Protein AF-0000000073245285 (afdb_homodimer)

Nearest PDB structures (foldseek):
  3brx-assembly1_A  TM=9.946E-01  e=2.363E-35  Gossypium hirsutum
  2zhi-assembly1_A  TM=9.219E-01  e=8.712E-21  Rattus norvegicus
  1yj0-assembly1_A  TM=9.204E-01  e=4.946E-19  Gallus gallus
  1anw-assembly2_B  TM=8.984E-01  e=2.450E-19  Homo sapiens
  1sav-assembly1_A  TM=8.912E-01  e=1.482E-18  Homo sapiens

Secondary structure (DSSP, 8-state):
---PPPPSSPPPHHHHHHHHHHHTSSSS--HHHHHHHHTT--HHHHHHHHHHHHHHHSS-HHHHHHHH--HHHHHHHHHHHS-HHHHHHHHHHHHHSTTT--HHHHHHHHHHS-HHHHHHHHHHHHHHHSS-HHHHHHHH--HHHHHHHHHHHH-----S----HHHHHHHHHHHHHHHHTT-TT-HHHHHHHHHS-HHHHHHHHHHHHHHHSS-HHHHT-S-TT-HHHHHHHHHHHHHH-HHHHHHHHHHHHHHSSS--HHHHHHHHHHHTTTTHHHHHHHHHHHSSS-HHHHHHHH--HHHHHHHHHHTT---/---PPPPSSPPPHHHHHHHHHHHTSSSS--HHHHHHHHTT--HHHHHHHHHHHHHHHSS-HHHHHHHH--HHHHHHHHHHHS-HHHHHHHHHHHHHSTTT--HHHHHHHHHHS-HHHHHHHHHHHHHHHSS-HHHHHHHH--HHHHHHHHHHHH-----S----HHHHHHHHHHHHHHHHTT-TT-HHHHHHHHHS-HHHHHHHHHHHHHHHSS-HHHHT-S-TT-HHHHHHHHHHHHHH-HHHHHHHHHHHHHHSSS--HHHHHHHHHHHTTTTHHHHHHHHHHHSSS-HHHHHHHH--HHHHHHHHHHTT---

Radius of gyration: 27.95 Å; Cα contacts (8 Å, |Δi|>4): 895; chains: 2; bounding box: 61×88×62 Å

pLDDT: mean 95.86, std 5.0, range [58.16, 98.81]

Foldseek 3Di:
DFQAAADPDDDALLVLLVQCVVQQDDDAGVLVSLLVHLSRDDLVSLVRNQVNNCVVPVDGSLVSLCVRDDDLLSVLSSLLSDRLLLSLLVQLVQCLDPVRNDLLSLLLLLAQDQLVSLVSNQVNNCVVPVDGSLVSLCVSDDDLSNLQRSLSSPESEDADQDEDLVVLLVLLVVLVVCLVVVVCSDNSNRCCLRHYHLNHLLSNQVNNCVVVVHRSLVSLVPDVPDPSSVSVSLSSCSNHPVLLVLLVQLCVQQVPVAHPSVSLSSSLSNPNGPCLVSSQVSNVVVDVDTSLVSLCVRDDDSSNQSSSSSSNHHD/DFQAAADPDDDALLVLLVQCVVQQDDDAGVLVSLLVHLSRDQLVSLVRNQVNNCVVPVDGSLVSLCVRDDDLLSVLSNLLSDRLLLSLLVQLVLCLDPVRNDLLSLLLLLQQDQLVSLVSNQVNNCVVPVDGSLVSLCVSDDDLSNLQRSLSSPESEDADQDEDLVVLLVLLVVLVVCLVVVVCSDNSNRCCLRHYHLNHLLSNQVNNCVVVVHRSLVSLVPDVPDPSSVSVSLSSCSNHPVLLVLLVQLCVQQPPVAHPSVSLSSSLSNPNGPCLVSSQVSNVVVDVDTSLVSLCVRDDDSSNQSSSSSSNHHD

Solvent-accessible surface area (backbone atoms only — not comparable to full-atom values): 32641 Å² total; per-residue (Å²): 79,50,25,52,54,59,64,93,77,70,76,52,38,58,55,50,29,50,51,50,54,53,26,64,47,79,98,51,61,40,60,66,59,47,40,70,47,61,42,33,47,54,54,71,52,37,47,45,22,36,52,37,25,26,72,74,70,72,42,57,51,62,58,53,48,61,72,68,40,60,70,72,39,29,53,42,52,54,52,48,55,35,41,65,32,48,32,50,22,50,53,40,53,47,21,53,33,88,91,51,54,34,71,65,57,46,49,48,52,37,41,60,45,52,48,68,52,43,48,44,14,39,52,37,23,28,72,74,66,75,39,21,56,52,33,47,47,46,69,68,37,57,70,65,54,26,63,49,48,37,46,32,62,26,43,66,43,29,80,61,79,70,64,58,67,70,55,17,49,54,49,20,52,49,45,50,53,34,51,75,68,66,42,78,78,33,67,68,55,43,48,50,71,37,24,47,26,52,46,32,46,49,49,14,49,50,43,28,22,70,74,70,73,41,54,64,60,68,72,50,54,83,48,86,81,39,64,61,44,51,50,50,43,49,50,54,34,29,48,72,43,40,41,57,47,52,18,51,50,45,50,54,21,57,69,43,107,49,62,36,59,66,59,43,40,50,50,50,56,68,22,16,80,44,41,35,43,51,17,38,53,48,29,33,75,75,38,94,55,48,52,69,57,51,46,55,75,65,40,56,71,70,39,29,53,40,54,28,26,29,65,50,47,71,131,78,49,24,52,51,60,64,92,76,68,75,52,38,58,55,51,29,50,52,50,54,53,26,65,46,79,97,53,62,43,60,67,60,45,41,70,46,62,42,31,47,54,54,72,54,38,46,46,22,36,52,37,26,26,71,74,71,72,43,57,51,63,58,54,47,61,71,67,42,58,70,72,39,29,54,42,52,53,51,47,57,34,42,65,33,48,31,50,22,51,52,41,51,47,22,53,33,88,91,51,55,33,71,64,59,46,49,48,52,37,40,59,45,54,47,68,52,43,50,45,13,40,53,37,24,27,74,72,67,74,39,21,55,54,33,47,47,44,69,68,39,57,70,66,55,26,64,50,49,36,46,31,62,28,43,67,44,29,81,61,77,70,65,57,67,71,55,17,50,54,48,22,51,50,45,50,51,32,50,75,69,66,42,77,77,36,67,68,55,44,47,50,70,39,25,49,25,52,46,33,45,49,49,13,48,51,44,29,23,69,76,69,72,42,54,65,60,67,72,52,54,82,48,86,80,39,62,61,44,52,50,52,44,49,49,53,34,29,49,72,41,40,41,58,48,52,20,52,49,45,48,54,21,58,69,43,109,49,63,38,59,68,60,43,39,50,51,52,56,69,24,16,79,44,42,35,44,49,18,36,51,48,29,32,74,76,38,96,56,48,51,70,57,50,47,55,74,64,41,59,71,68,40,28,54,40,53,31,26,28,65,50,47,72,131

InterPro domains:
  IPR001464 Annexin [PR00196] (25-47)
  IPR001464 Annexin [PR00196] (65-81)
  IPR001464 Annexin [PR00196] (92-113)
  IPR001464 Annexin [PR00196] (174-200)
  IPR001464 Annexin [PR00196] (254-274)
  IPR001464 Annexin [PR00196] (298-311)
  IPR009118 Annexin D, plant [PR01814] (119-133)
  IPR009118 Annexin D, plant [PR01814] (161-181)
  IPR009118 Annexin D, plant [PR01814] (226-244)
  IPR018252 Annexin repeat, conserved site [PS00223] (258-310)
  IPR018502 Annexin repeat [PF00191] (16-79)
  IPR018502 Annexin repeat [PF00191] (88-152)
  IPR018502 Annexin repeat [PF00191] (171-234)
  IPR018502 Annexin repeat [PF00191] (245-310)
  IPR018502 Annexin repeat [PS51897] (11-82)
  IPR018502 Annexin repeat [PS51897] (83-154)
  IPR018502 Annexin repeat [PS51897] (166-237)
  IPR018502 Annexin repeat [PS51897] (241-312)
  IPR018502 Annexin repeat [SM00335] (28-80)
  IPR018502 Annexin repeat [SM00335] (100-152)

Structure (mmCIF, N/CA/C/O backbone):
data_AF-0000000073245285-model_v1
#
loop_
_entity.id
_entity.type
_entity.pdbx_description
1 polymer Annexin
#
loop_
_atom_site.group_PDB
_atom_site.id
_atom_site.type_symbol
_atom_site.label_atom_id
_atom_site.label_alt_id
_atom_site.label_comp_id
_atom_site.label_asym_id
_atom_site.label_entity_id
_atom_site.label_seq_id
_atom_site.pdbx_PDB_ins_code
_atom_site.Cartn_x
_atom_site.Cartn_y
_atom_site.Cartn_z
_atom_site.occupancy
_atom_site.B_iso_or_equiv
_atom_site.auth_seq_id
_atom_site.auth_comp_id
_atom_site.auth_asym_id
_atom_site.auth_atom_id
_atom_site.pdbx_PDB_model_num
ATOM 1 N N . MET A 1 1 ? -12.547 -14.32 -18.266 1 80.5 1 MET A N 1
ATOM 2 C CA . MET A 1 1 ? -13.719 -14.969 -17.688 1 80.5 1 MET A CA 1
ATOM 3 C C . MET A 1 1 ? -13.312 -16.172 -16.844 1 80.5 1 MET A C 1
ATOM 5 O O . MET A 1 1 ? -12.297 -16.812 -17.125 1 80.5 1 MET A O 1
ATOM 9 N N . ALA A 1 2 ? -14.031 -16.438 -15.859 1 82.31 2 ALA A N 1
ATOM 10 C CA . ALA A 1 2 ? -13.812 -17.547 -14.945 1 82.31 2 ALA A CA 1
ATOM 11 C C . ALA A 1 2 ? -14.203 -18.875 -15.594 1 82.31 2 ALA A C 1
ATOM 13 O O . ALA A 1 2 ? -15.023 -18.906 -16.516 1 82.31 2 ALA A O 1
ATOM 14 N N . THR A 1 3 ? -13.516 -19.938 -15.172 1 89.94 3 THR A N 1
ATOM 15 C CA . THR A 1 3 ? -13.867 -21.281 -15.625 1 89.94 3 THR A CA 1
ATOM 16 C C . THR A 1 3 ? -14.711 -22.016 -14.586 1 89.94 3 THR A C 1
ATOM 18 O O . THR A 1 3 ? -15.367 -23.016 -14.898 1 89.94 3 THR A O 1
ATOM 21 N N . LEU A 1 4 ? -14.727 -21.562 -13.391 1 89.38 4 LEU A N 1
ATOM 22 C CA . LEU A 1 4 ? -15.398 -22.234 -12.281 1 89.38 4 LEU A CA 1
ATOM 23 C C . LEU A 1 4 ? -16.891 -22.328 -12.531 1 89.38 4 LEU A C 1
ATOM 25 O O . LEU A 1 4 ? -17.547 -21.328 -12.844 1 89.38 4 LEU A O 1
ATOM 29 N N . LYS A 1 5 ? -17.359 -23.562 -12.43 1 87.44 5 LYS A N 1
ATOM 30 C CA . LYS A 1 5 ? -18.797 -23.781 -12.562 1 87.44 5 LYS A CA 1
ATOM 31 C C . LYS A 1 5 ? -19.453 -24 -11.195 1 87.44 5 LYS A C 1
ATOM 33 O O . LYS A 1 5 ? -19.125 -24.953 -10.484 1 87.44 5 LYS A O 1
ATOM 38 N N . VAL A 1 6 ? -20.328 -23.125 -10.812 1 86.62 6 VAL A N 1
ATOM 39 C CA . VAL A 1 6 ? -21.078 -23.219 -9.57 1 86.62 6 VAL A CA 1
ATOM 40 C C . VAL A 1 6 ? -22.484 -23.719 -9.852 1 86.62 6 VAL A C 1
ATOM 42 O O . VAL A 1 6 ? -23.156 -23.219 -10.766 1 86.62 6 VAL A O 1
ATOM 45 N N . PRO A 1 7 ? -22.906 -24.688 -9.117 1 84.38 7 PRO A N 1
ATOM 46 C CA . PRO A 1 7 ? -24.266 -25.172 -9.359 1 84.38 7 PRO A CA 1
ATOM 47 C C . PRO A 1 7 ? -25.328 -24.094 -9.133 1 84.38 7 PRO A C 1
ATOM 49 O O . PRO A 1 7 ? -25.141 -23.219 -8.281 1 84.38 7 PRO A O 1
ATOM 52 N N . PRO A 1 8 ? -26.406 -24.172 -9.898 1 85.56 8 PRO A N 1
ATOM 53 C CA . PRO A 1 8 ? -27.469 -23.172 -9.781 1 85.56 8 PRO A CA 1
ATOM 54 C C . PRO A 1 8 ? -28.125 -23.172 -8.406 1 85.56 8 PRO A C 1
ATOM 56 O O . PRO A 1 8 ? -28.469 -22.109 -7.879 1 85.56 8 PRO A O 1
ATOM 59 N N . GLN A 1 9 ? -28.344 -24.391 -7.852 1 87.88 9 GLN A N 1
ATOM 60 C CA . GLN A 1 9 ? -28.859 -24.516 -6.492 1 87.88 9 GLN A CA 1
ATOM 61 C C . GLN A 1 9 ? -27.766 -24.969 -5.535 1 87.88 9 GLN A C 1
ATOM 63 O O . GLN A 1 9 ? -27.219 -26.078 -5.684 1 87.88 9 GLN A O 1
ATOM 68 N N . LEU A 1 10 ? -27.5 -24.078 -4.648 1 89.38 10 LEU A N 1
ATOM 69 C CA . LEU A 1 10 ? -26.406 -24.359 -3.729 1 89.38 10 LEU A CA 1
ATOM 70 C C . LEU A 1 10 ? -26.938 -24.859 -2.391 1 89.38 10 LEU A C 1
ATOM 72 O O . LEU A 1 10 ? -27.844 -24.266 -1.814 1 89.38 10 LEU A O 1
ATOM 76 N N . PRO A 1 11 ? -26.406 -26.047 -2.016 1 93.94 11 PRO A N 1
ATOM 77 C CA . PRO A 1 11 ? -26.656 -26.406 -0.617 1 93.94 11 PRO A CA 1
ATOM 78 C C . PRO A 1 11 ? -26.188 -25.328 0.36 1 93.94 11 PRO A C 1
ATOM 80 O O . PRO A 1 11 ? -25.391 -24.469 -0.005 1 93.94 11 PRO A O 1
ATOM 83 N N . SER A 1 12 ? -26.766 -25.375 1.551 1 96.5 12 SER A N 1
ATOM 84 C CA . SER A 1 12 ? -26.312 -24.438 2.574 1 96.5 12 SER A CA 1
ATOM 85 C C . SER A 1 12 ? -24.891 -24.75 3.008 1 96.5 12 SER A C 1
ATOM 87 O O . SER A 1 12 ? -24.422 -25.875 2.887 1 96.5 12 SER A O 1
ATOM 89 N N . PRO A 1 13 ? -24.219 -23.781 3.441 1 97.31 13 PRO A N 1
ATOM 90 C CA . PRO A 1 13 ? -22.875 -24.016 3.969 1 97.31 13 PRO A CA 1
ATOM 91 C C . PRO A 1 13 ? -22.844 -25.125 5.031 1 97.31 13 PRO A C 1
ATOM 93 O O . PRO A 1 13 ? -21.875 -25.891 5.102 1 97.31 13 PRO A O 1
ATOM 96 N N . MET A 1 14 ? -23.875 -25.156 5.805 1 97.44 14 MET A N 1
ATOM 97 C CA . MET A 1 14 ? -23.953 -26.172 6.844 1 97.44 14 MET A CA 1
ATOM 98 C C . MET A 1 14 ? -24.047 -27.562 6.234 1 97.44 14 MET A C 1
ATOM 100 O O . MET A 1 14 ? -23.391 -28.5 6.699 1 97.44 14 MET A O 1
ATOM 104 N N . GLU A 1 15 ? -24.828 -27.703 5.238 1 97.5 15 GLU A N 1
ATOM 105 C CA . GLU A 1 15 ? -24.969 -28.984 4.543 1 97.5 15 GLU A CA 1
ATOM 106 C C . GLU A 1 15 ? -23.641 -29.406 3.912 1 97.5 15 GLU A C 1
ATOM 108 O O . GLU A 1 15 ? -23.25 -30.562 4.008 1 97.5 15 GLU A O 1
ATOM 113 N N . ASP A 1 16 ? -22.984 -28.5 3.258 1 97.75 16 ASP A N 1
ATOM 114 C CA . ASP A 1 16 ? -21.688 -28.766 2.658 1 97.75 16 ASP A CA 1
ATOM 115 C C . ASP A 1 16 ? -20.672 -29.203 3.717 1 97.75 16 ASP A C 1
ATOM 117 O O . ASP A 1 16 ? -19.906 -30.141 3.502 1 97.75 16 ASP A O 1
ATOM 121 N N . SER A 1 17 ? -20.672 -28.469 4.82 1 97.38 17 SER A N 1
ATOM 122 C CA . SER A 1 17 ? -19.766 -28.797 5.906 1 97.38 17 SER A CA 1
ATOM 123 C C . SER A 1 17 ? -20 -30.219 6.418 1 97.38 17 SER A C 1
ATOM 125 O O . SER A 1 17 ? -19.047 -30.953 6.672 1 97.38 17 SER A O 1
ATOM 127 N N . GLU A 1 18 ? -21.25 -30.562 6.523 1 97 18 GLU A N 1
ATOM 128 C CA . GLU A 1 18 ? -21.594 -31.891 6.996 1 97 18 GLU A CA 1
ATOM 129 C C . GLU A 1 18 ? -21.141 -32.969 6 1 97 18 GLU A C 1
ATOM 131 O O . GLU A 1 18 ? -20.625 -34 6.395 1 97 18 GLU A O 1
ATOM 136 N N . GLN A 1 19 ? -21.375 -32.719 4.789 1 97.06 19 GLN A N 1
ATOM 137 C CA . GLN A 1 19 ? -20.969 -33.656 3.754 1 97.06 19 GLN A CA 1
ATOM 138 C C . GLN A 1 19 ? -19.453 -33.812 3.703 1 97.06 19 GLN A C 1
ATOM 140 O O . GLN A 1 19 ? -18.938 -34.906 3.516 1 97.06 19 GLN A O 1
ATOM 145 N N . LEU A 1 20 ? -18.719 -32.75 3.824 1 97.75 20 LEU A N 1
ATOM 146 C CA . LEU A 1 20 ? -17.266 -32.812 3.846 1 97.75 20 LEU A CA 1
ATOM 147 C C . LEU A 1 20 ? -16.766 -33.594 5.055 1 97.75 20 LEU A C 1
ATOM 149 O O . LEU A 1 20 ? -15.836 -34.375 4.945 1 97.75 20 LEU A O 1
ATOM 153 N N . ARG A 1 21 ? -17.391 -33.344 6.188 1 96.19 21 ARG A N 1
ATOM 154 C CA . ARG A 1 21 ? -17.031 -34.094 7.383 1 96.19 21 ARG A CA 1
ATOM 155 C C . ARG A 1 21 ? -17.234 -35.594 7.168 1 96.19 21 ARG A C 1
ATOM 157 O O . ARG A 1 21 ? -16.422 -36.406 7.594 1 96.19 21 ARG A O 1
ATOM 164 N N . LYS A 1 22 ? -18.328 -35.906 6.543 1 95.31 22 LYS A N 1
ATOM 165 C CA . LYS A 1 22 ? -18.625 -37.281 6.234 1 95.31 22 LYS A CA 1
ATOM 166 C C . LYS A 1 22 ? -17.578 -37.875 5.301 1 95.31 22 LYS A C 1
ATOM 168 O O . LYS A 1 22 ? -17.266 -39.062 5.391 1 95.31 22 LYS A O 1
ATOM 173 N N . ALA A 1 23 ? -17.062 -37.031 4.43 1 95.75 23 ALA A N 1
ATOM 174 C CA . ALA A 1 23 ? -16.062 -37.5 3.455 1 95.75 23 ALA A CA 1
ATOM 175 C C . ALA A 1 23 ? -14.789 -37.969 4.148 1 95.75 23 ALA A C 1
ATOM 177 O O . ALA A 1 23 ? -14 -38.719 3.568 1 95.75 23 ALA A O 1
ATOM 178 N N . PHE A 1 24 ? -14.516 -37.531 5.387 1 93.31 24 PHE A N 1
ATOM 179 C CA . PHE A 1 24 ? -13.305 -37.844 6.121 1 93.31 24 PHE A CA 1
ATOM 180 C C . PHE A 1 24 ? -13.516 -39.062 7.023 1 93.31 24 PHE A C 1
ATOM 182 O O . PHE A 1 24 ? -12.57 -39.562 7.648 1 93.31 24 PHE A O 1
ATOM 189 N N . GLN A 1 25 ? -14.812 -39.438 7.117 1 88.56 25 GLN A N 1
ATOM 190 C CA . GLN A 1 25 ? -15.148 -40.5 8.062 1 88.56 25 GLN A CA 1
ATOM 191 C C . GLN A 1 25 ? -15.195 -41.844 7.367 1 88.56 25 GLN A C 1
ATOM 193 O O . GLN A 1 25 ? -15.445 -41.938 6.164 1 88.56 25 GLN A O 1
ATOM 198 N N . GLY A 1 26 ? -14.867 -42.969 8.156 1 82.25 26 GLY A N 1
ATOM 199 C CA . GLY A 1 26 ? -14.938 -44.312 7.637 1 82.25 26 GLY A CA 1
ATOM 200 C C . GLY A 1 26 ? -13.586 -44.875 7.203 1 82.25 26 GLY A C 1
ATOM 201 O O . GLY A 1 26 ? -12.547 -44.406 7.691 1 82.25 26 GLY A O 1
ATOM 202 N N . TRP A 1 27 ? -13.68 -45.906 6.238 1 83.31 27 TRP A N 1
ATOM 203 C CA . TRP A 1 27 ? -12.469 -46.531 5.723 1 83.31 27 TRP A CA 1
ATOM 204 C C . TRP A 1 27 ? -11.898 -45.75 4.551 1 83.31 27 TRP A C 1
ATOM 206 O O . TRP A 1 27 ? -12.305 -45.938 3.406 1 83.31 27 TRP A O 1
ATOM 216 N N . GLY A 1 28 ? -11.32 -44.656 4.816 1 87.38 28 GLY A N 1
ATOM 217 C CA . GLY A 1 28 ? -10.633 -43.875 3.805 1 87.38 28 GLY A CA 1
ATOM 218 C C . GLY A 1 28 ? -11.312 -42.562 3.525 1 87.38 28 GLY A C 1
ATOM 219 O O . GLY A 1 28 ? -12.453 -42.312 3.951 1 87.38 28 GLY A O 1
ATOM 220 N N . THR A 1 29 ? -10.742 -41.719 2.795 1 93.94 29 THR A N 1
ATOM 221 C CA . THR A 1 29 ? -11.258 -40.406 2.441 1 93.94 29 THR A CA 1
ATOM 222 C C . THR A 1 29 ? -12.016 -40.438 1.116 1 93.94 29 THR A C 1
ATOM 224 O O . THR A 1 29 ? -11.562 -41.094 0.165 1 93.94 29 THR A O 1
ATOM 227 N N . ASN A 1 30 ? -13.281 -39.938 1.078 1 96.25 30 ASN A N 1
ATOM 228 C CA . ASN A 1 30 ? -14.062 -39.812 -0.15 1 96.25 30 ASN A CA 1
ATOM 229 C C . ASN A 1 30 ? -13.648 -38.594 -0.956 1 96.25 30 ASN A C 1
ATOM 231 O O . ASN A 1 30 ? -14.328 -37.562 -0.925 1 96.25 30 ASN A O 1
ATOM 235 N N . GLU A 1 31 ? -12.609 -38.75 -1.795 1 96.75 31 GLU A N 1
ATOM 236 C CA . GLU A 1 31 ? -12.047 -37.625 -2.559 1 96.75 31 GLU A CA 1
ATOM 237 C C . GLU A 1 31 ? -13.039 -37.125 -3.607 1 96.75 31 GLU A C 1
ATOM 239 O O . GLU A 1 31 ? -13.078 -35.938 -3.904 1 96.75 31 GLU A O 1
ATOM 244 N N . GLY A 1 32 ? -13.828 -38.031 -4.141 1 96.06 32 GLY A N 1
ATOM 245 C CA . GLY A 1 32 ? -14.828 -37.625 -5.121 1 96.06 32 GLY A CA 1
ATOM 246 C C . GLY A 1 32 ? -15.836 -36.625 -4.578 1 96.06 32 GLY A C 1
ATOM 247 O O . GLY A 1 32 ? -16.203 -35.688 -5.262 1 96.06 32 GLY A O 1
ATOM 248 N N . LEU A 1 33 ? -16.266 -36.875 -3.369 1 96.38 33 LEU A N 1
ATOM 249 C CA . LEU A 1 33 ? -17.219 -35.969 -2.729 1 96.38 33 LEU A CA 1
ATOM 250 C C . LEU A 1 33 ? -16.594 -34.625 -2.453 1 96.38 33 LEU A C 1
ATOM 252 O O . LEU A 1 33 ? -17.234 -33.562 -2.645 1 96.38 33 LEU A O 1
ATOM 256 N N . ILE A 1 34 ? -15.352 -34.625 -1.996 1 97.75 34 ILE A N 1
ATOM 257 C CA . ILE A 1 34 ? -14.625 -33.406 -1.753 1 97.75 34 ILE A CA 1
ATOM 258 C C . ILE A 1 34 ? -14.555 -32.562 -3.039 1 97.75 34 ILE A C 1
ATOM 260 O O . ILE A 1 34 ? -14.852 -31.375 -3.037 1 97.75 34 ILE A O 1
ATOM 264 N N . ILE A 1 35 ? -14.211 -33.25 -4.145 1 97.88 35 ILE A N 1
ATOM 265 C CA . ILE A 1 35 ? -14.078 -32.594 -5.441 1 97.88 35 ILE A CA 1
ATOM 266 C C . ILE A 1 35 ? -15.438 -32.062 -5.879 1 97.88 35 ILE A C 1
ATOM 268 O O . ILE A 1 35 ? -15.547 -30.891 -6.301 1 97.88 35 ILE A O 1
ATOM 272 N N . SER A 1 36 ? -16.516 -32.844 -5.715 1 96.31 36 SER A N 1
ATOM 273 C CA . SER A 1 36 ? -17.844 -32.469 -6.195 1 96.31 36 SER A CA 1
ATOM 274 C C . SER A 1 36 ? -18.375 -31.25 -5.453 1 96.31 36 SER A C 1
ATOM 276 O O . SER A 1 36 ? -19.234 -30.531 -5.969 1 96.31 36 SER A O 1
ATOM 278 N N . ILE A 1 37 ? -17.812 -30.953 -4.262 1 97.31 37 ILE A N 1
ATOM 279 C CA . ILE A 1 37 ? -18.266 -29.812 -3.475 1 97.31 37 ILE A CA 1
ATOM 280 C C . ILE A 1 37 ? -17.312 -28.641 -3.668 1 97.31 37 ILE A C 1
ATOM 282 O O . ILE A 1 37 ? -17.688 -27.609 -4.246 1 97.31 37 ILE A O 1
ATOM 286 N N . LEU A 1 38 ? -16.062 -28.828 -3.311 1 97.94 38 LEU A N 1
ATOM 287 C CA . LEU A 1 38 ? -15.133 -27.703 -3.197 1 97.94 38 LEU A CA 1
ATOM 288 C C . LEU A 1 38 ? -14.773 -27.156 -4.574 1 97.94 38 LEU A C 1
ATOM 290 O O . LEU A 1 38 ? -14.523 -25.969 -4.723 1 97.94 38 LEU A O 1
ATOM 294 N N . ALA A 1 39 ? -14.719 -27.984 -5.617 1 97.81 39 ALA A N 1
ATOM 295 C CA . ALA A 1 39 ? -14.328 -27.531 -6.949 1 97.81 39 ALA A CA 1
ATOM 296 C C . ALA A 1 39 ? -15.469 -26.781 -7.633 1 97.81 39 ALA A C 1
ATOM 298 O O . ALA A 1 39 ? -15.32 -26.312 -8.758 1 97.81 39 ALA A O 1
ATOM 299 N N . HIS A 1 40 ? -16.641 -26.641 -6.902 1 97.56 40 HIS A N 1
ATOM 300 C CA . HIS A 1 40 ? -17.797 -25.984 -7.496 1 97.56 40 HIS A CA 1
ATOM 301 C C . HIS A 1 40 ? -18.359 -24.922 -6.57 1 97.56 40 HIS A C 1
ATOM 303 O O . HIS A 1 40 ? -19.578 -24.688 -6.527 1 97.56 40 HIS A O 1
ATOM 309 N N . ARG A 1 41 ? -17.5 -24.375 -5.746 1 97.44 41 ARG A N 1
ATOM 310 C CA . ARG A 1 41 ? -17.812 -23.25 -4.867 1 97.44 41 ARG A CA 1
ATOM 311 C C . ARG A 1 41 ? -16.844 -22.094 -5.109 1 97.44 41 ARG A C 1
ATOM 313 O O . ARG A 1 41 ? -15.648 -22.297 -5.289 1 97.44 41 ARG A O 1
ATOM 320 N N . ASN A 1 42 ? -17.406 -20.875 -5.188 1 96.19 42 ASN A N 1
ATOM 321 C CA . ASN A 1 42 ? -16.531 -19.719 -5.305 1 96.19 42 ASN A CA 1
ATOM 322 C C . ASN A 1 42 ? -15.945 -19.328 -3.951 1 96.19 42 ASN A C 1
ATOM 324 O O . ASN A 1 42 ? -16.266 -19.938 -2.93 1 96.19 42 ASN A O 1
ATOM 328 N N . GLY A 1 43 ? -15.086 -18.375 -3.961 1 96.12 43 GLY A N 1
ATOM 329 C CA . GLY A 1 43 ? -14.359 -17.969 -2.766 1 96.12 43 GLY A CA 1
ATOM 330 C C . GLY A 1 43 ? -15.273 -17.656 -1.597 1 96.12 43 GLY A C 1
ATOM 331 O O . GLY A 1 43 ? -15.039 -18.109 -0.477 1 96.12 43 GLY A O 1
ATOM 332 N N . ALA A 1 44 ? -16.297 -16.812 -1.811 1 96.06 44 ALA A N 1
ATOM 333 C CA . ALA A 1 44 ? -17.219 -16.422 -0.755 1 96.06 44 ALA A CA 1
ATOM 334 C C . ALA A 1 44 ? -17.938 -17.641 -0.181 1 96.06 44 ALA A C 1
ATOM 336 O O . ALA A 1 44 ? -18.109 -17.75 1.035 1 96.06 44 ALA A O 1
ATOM 337 N N . GLN A 1 45 ? -18.312 -18.516 -1.067 1 97.12 45 GLN A N 1
ATOM 338 C CA . GLN A 1 45 ? -19.016 -19.734 -0.664 1 97.12 45 GLN A CA 1
ATOM 339 C C . GLN A 1 45 ? -18.125 -20.656 0.147 1 97.12 45 GLN A C 1
ATOM 341 O O . GLN A 1 45 ? -18.547 -21.219 1.153 1 97.12 45 GLN A O 1
ATOM 346 N N . ARG A 1 46 ? -16.859 -20.875 -0.266 1 98.12 46 ARG A N 1
ATOM 347 C CA . ARG A 1 46 ? -15.922 -21.703 0.479 1 98.12 46 ARG A CA 1
ATOM 348 C C . ARG A 1 46 ? -15.664 -21.125 1.865 1 98.12 46 ARG A C 1
ATOM 350 O O . ARG A 1 46 ? -15.516 -21.859 2.838 1 98.12 46 ARG A O 1
ATOM 357 N N . ASN A 1 47 ? -15.633 -19.766 1.96 1 97.88 47 ASN A N 1
ATOM 358 C CA . ASN A 1 47 ? -15.453 -19.125 3.258 1 97.88 47 ASN A CA 1
ATOM 359 C C . ASN A 1 47 ? -16.625 -19.422 4.195 1 97.88 47 ASN A C 1
ATOM 361 O O . ASN A 1 47 ? -16.422 -19.672 5.383 1 97.88 47 ASN A O 1
ATOM 365 N N . LEU A 1 48 ? -17.797 -19.359 3.648 1 97.94 48 LEU A N 1
ATOM 366 C CA . LEU A 1 48 ? -18.984 -19.672 4.445 1 97.94 48 LEU A CA 1
ATOM 367 C C . LEU A 1 48 ? -18.953 -21.125 4.91 1 97.94 48 LEU A C 1
ATOM 369 O O . LEU A 1 48 ? -19.359 -21.422 6.035 1 97.94 48 LEU A O 1
ATOM 373 N N . ILE A 1 49 ? -18.5 -22.031 4.055 1 98.44 49 ILE A N 1
ATOM 374 C CA . ILE A 1 49 ? -18.375 -23.438 4.41 1 98.44 49 ILE A CA 1
ATOM 375 C C . ILE A 1 49 ? -17.391 -23.594 5.559 1 98.44 49 ILE A C 1
ATOM 377 O O . ILE A 1 49 ? -17.656 -24.328 6.523 1 98.44 49 ILE A O 1
ATOM 381 N N . ARG A 1 50 ? -16.266 -22.938 5.453 1 98.31 50 ARG A N 1
ATOM 382 C CA . ARG A 1 50 ? -15.258 -23.016 6.496 1 98.31 50 ARG A CA 1
ATOM 383 C C . ARG A 1 50 ? -15.789 -22.484 7.82 1 98.31 50 ARG A C 1
ATOM 385 O O . ARG A 1 50 ? -15.531 -23.047 8.883 1 98.31 50 ARG A O 1
ATOM 392 N N . GLU A 1 51 ? -16.469 -21.344 7.75 1 98.06 51 GLU A N 1
ATOM 393 C CA . GLU A 1 51 ? -17.062 -20.766 8.953 1 98.06 51 GLU A CA 1
ATOM 394 C C . GLU A 1 51 ? -18.047 -21.734 9.602 1 98.06 51 GLU A C 1
ATOM 396 O O . GLU A 1 51 ? -18.047 -21.922 10.82 1 98.06 51 GLU A O 1
ATOM 401 N N . ALA A 1 52 ? -18.922 -22.312 8.789 1 98.19 52 ALA A N 1
ATOM 402 C CA . ALA A 1 52 ? -19.906 -23.266 9.281 1 98.19 52 ALA A CA 1
ATOM 403 C C . ALA A 1 52 ? -19.219 -24.484 9.883 1 98.19 52 ALA A C 1
ATOM 405 O O . ALA A 1 52 ? -19.641 -25 10.922 1 98.19 52 ALA A O 1
ATOM 406 N N . TYR A 1 53 ? -18.203 -25 9.211 1 98.38 53 TYR A N 1
ATOM 407 C CA . TYR A 1 53 ? -17.453 -26.156 9.672 1 98.38 53 TYR A CA 1
ATOM 408 C C . TYR A 1 53 ? -16.828 -25.891 11.039 1 98.38 53 TYR A C 1
ATOM 410 O O . TYR A 1 53 ? -16.922 -26.719 11.945 1 98.38 53 TYR A O 1
ATOM 418 N N . ALA A 1 54 ? -16.219 -24.719 11.195 1 97.75 54 ALA A N 1
ATOM 419 C CA . ALA A 1 54 ? -15.594 -24.328 12.461 1 97.75 54 ALA A CA 1
ATOM 420 C C . ALA A 1 54 ? -16.641 -24.203 13.57 1 97.75 54 ALA A C 1
ATOM 422 O O . ALA A 1 54 ? -16.391 -24.625 14.703 1 97.75 54 ALA A O 1
ATOM 423 N N . ALA A 1 55 ? -17.719 -23.594 13.242 1 97.62 55 ALA A N 1
ATOM 424 C CA . ALA A 1 55 ? -18.781 -23.422 14.219 1 97.62 55 ALA A CA 1
ATOM 425 C C . ALA A 1 55 ? -19.344 -24.766 14.672 1 97.62 55 ALA A C 1
ATOM 427 O O . ALA A 1 55 ? -19.688 -24.953 15.844 1 97.62 55 ALA A O 1
ATOM 428 N N . THR A 1 56 ? -19.469 -25.719 13.797 1 97.5 56 THR A N 1
ATOM 429 C CA . THR A 1 56 ? -20.109 -27 14.07 1 97.5 56 THR A CA 1
ATOM 430 C C . THR A 1 56 ? -19.141 -27.969 14.734 1 97.5 56 THR A C 1
ATOM 432 O O . THR A 1 56 ? -19.516 -28.688 15.648 1 97.5 56 THR A O 1
ATOM 435 N N . TYR A 1 57 ? -17.938 -27.969 14.281 1 96.5 57 TYR A N 1
ATOM 436 C CA . TYR A 1 57 ? -17.031 -29.031 14.695 1 96.5 57 TYR A CA 1
ATOM 437 C C . TYR A 1 57 ? -15.883 -28.484 15.531 1 96.5 57 TYR A C 1
ATOM 439 O O . TYR A 1 57 ? -15.07 -29.25 16.047 1 96.5 57 TYR A O 1
ATOM 447 N N . GLY A 1 58 ? -15.695 -27.172 15.562 1 95.94 58 GLY A N 1
ATOM 448 C CA . GLY A 1 58 ? -14.727 -26.531 16.438 1 95.94 58 GLY A CA 1
ATOM 449 C C . GLY A 1 58 ? -13.336 -26.453 15.828 1 95.94 58 GLY A C 1
ATOM 450 O O . GLY A 1 58 ? -12.383 -26.062 16.5 1 95.94 58 GLY A O 1
ATOM 451 N N . ASP A 1 59 ? -13.242 -26.938 14.578 1 93.69 59 ASP A N 1
ATOM 452 C CA . ASP A 1 59 ? -11.953 -26.906 13.891 1 93.69 59 ASP A CA 1
ATOM 453 C C . ASP A 1 59 ? -12.094 -26.312 12.484 1 93.69 59 ASP A C 1
ATOM 455 O O . ASP A 1 59 ? -13.18 -26.344 11.898 1 93.69 59 ASP A O 1
ATOM 459 N N . ASP A 1 60 ? -10.938 -25.828 11.953 1 95.69 60 ASP A N 1
ATOM 460 C CA . ASP A 1 60 ? -10.922 -25.359 10.57 1 95.69 60 ASP A CA 1
ATOM 461 C C . ASP A 1 60 ? -10.945 -26.531 9.594 1 95.69 60 ASP A C 1
ATOM 463 O O . ASP A 1 60 ? -10.234 -27.516 9.773 1 95.69 60 ASP A O 1
ATOM 467 N N . LEU A 1 61 ? -11.781 -26.406 8.656 1 98.06 61 LEU A N 1
ATOM 468 C CA . LEU A 1 61 ? -11.883 -27.406 7.586 1 98.06 61 LEU A CA 1
ATOM 469 C C . LEU A 1 61 ? -10.516 -27.703 6.984 1 98.06 61 LEU A C 1
ATOM 471 O O . LEU A 1 61 ? -10.211 -28.844 6.645 1 98.06 61 LEU A O 1
ATOM 475 N N . LEU A 1 62 ? -9.602 -26.75 6.883 1 98.06 62 LEU A N 1
ATOM 476 C CA . LEU A 1 62 ? -8.281 -26.875 6.277 1 98.06 62 LEU A CA 1
ATOM 477 C C . LEU A 1 62 ? -7.426 -27.891 7.043 1 98.06 62 LEU A C 1
ATOM 479 O O . LEU A 1 62 ? -6.617 -28.609 6.449 1 98.06 62 LEU A O 1
ATOM 483 N N . LYS A 1 63 ? -7.59 -27.891 8.312 1 97.06 63 LYS A N 1
ATOM 484 C CA . LYS A 1 63 ? -6.824 -28.828 9.133 1 97.06 63 LYS A CA 1
ATOM 485 C C . LYS A 1 63 ? -7.168 -30.266 8.781 1 97.06 63 LYS A C 1
ATOM 487 O O . LYS A 1 63 ? -6.273 -31.094 8.609 1 97.06 63 LYS A O 1
ATOM 492 N N . ASP A 1 64 ? -8.445 -30.547 8.688 1 96.38 64 ASP A N 1
ATOM 493 C CA . ASP A 1 64 ? -8.891 -31.891 8.352 1 96.38 64 ASP A CA 1
ATOM 494 C C . ASP A 1 64 ? -8.5 -32.25 6.922 1 96.38 64 ASP A C 1
ATOM 496 O O . ASP A 1 64 ? -8.094 -33.375 6.648 1 96.38 64 ASP A O 1
ATOM 500 N N . LEU A 1 65 ? -8.625 -31.344 6.02 1 97.94 65 LEU A N 1
ATOM 501 C CA . LEU A 1 65 ? -8.195 -31.594 4.648 1 97.94 65 LEU A CA 1
ATOM 502 C C . LEU A 1 65 ? -6.707 -31.922 4.598 1 97.94 65 LEU A C 1
ATOM 504 O O . LEU A 1 65 ? -6.297 -32.844 3.885 1 97.94 65 LEU A O 1
ATOM 508 N N . ASP A 1 66 ? -5.93 -31.188 5.348 1 97 66 ASP A N 1
ATOM 509 C CA . ASP A 1 66 ? -4.484 -31.391 5.402 1 97 66 ASP A CA 1
ATOM 510 C C . ASP A 1 66 ? -4.145 -32.781 5.965 1 97 66 ASP A C 1
ATOM 512 O O . ASP A 1 66 ? -3.213 -33.438 5.492 1 97 66 ASP A O 1
ATOM 516 N N . LYS A 1 67 ? -4.914 -33.219 6.91 1 95.5 67 LYS A N 1
ATOM 517 C CA . LYS A 1 67 ? -4.699 -34.5 7.578 1 95.5 67 LYS A CA 1
ATOM 518 C C . LYS A 1 67 ? -5.125 -35.656 6.688 1 95.5 67 LYS A C 1
ATOM 520 O O . LYS A 1 67 ? -4.469 -36.719 6.664 1 95.5 67 LYS A O 1
ATOM 525 N N . GLU A 1 68 ? -6.211 -35.438 5.934 1 95.75 68 GLU A N 1
ATOM 526 C CA . GLU A 1 68 ? -6.887 -36.531 5.273 1 95.75 68 GLU A CA 1
ATOM 527 C C . GLU A 1 68 ? -6.387 -36.719 3.844 1 95.75 68 GLU A C 1
ATOM 529 O O . GLU A 1 68 ? -6.609 -37.781 3.229 1 95.75 68 GLU A O 1
ATOM 534 N N . LEU A 1 69 ? -5.789 -35.75 3.273 1 96.75 69 LEU A N 1
ATOM 535 C CA . LEU A 1 69 ? -5.34 -35.781 1.886 1 96.75 69 LEU A CA 1
ATOM 536 C C . LEU A 1 69 ? -3.816 -35.812 1.809 1 96.75 69 LEU A C 1
ATOM 538 O O . LEU A 1 69 ? -3.135 -35.594 2.807 1 96.75 69 LEU A O 1
ATOM 542 N N . SER A 1 70 ? -3.316 -36.219 0.58 1 94.56 70 SER A N 1
ATOM 543 C CA . SER A 1 70 ? -1.867 -36.312 0.438 1 94.56 70 SER A CA 1
ATOM 544 C C . SER A 1 70 ? -1.42 -35.844 -0.947 1 94.56 70 SER A C 1
ATOM 546 O O . SER A 1 70 ? -2.244 -35.688 -1.848 1 94.56 70 SER A O 1
ATOM 548 N N . SER A 1 71 ? -0.173 -35.469 -1.052 1 95 71 SER A N 1
ATOM 549 C CA . SER A 1 71 ? 0.545 -35.25 -2.299 1 95 71 SER A CA 1
ATOM 550 C C . SER A 1 71 ? -0.015 -34.031 -3.035 1 95 71 SER A C 1
ATOM 552 O O . SER A 1 71 ? -0.382 -33.031 -2.41 1 95 71 SER A O 1
ATOM 554 N N . ASP A 1 72 ? 0.048 -34.031 -4.383 1 96.94 72 ASP A N 1
ATOM 555 C CA . ASP A 1 72 ? -0.327 -32.875 -5.203 1 96.94 72 ASP A CA 1
ATOM 556 C C . ASP A 1 72 ? -1.814 -32.562 -5.059 1 96.94 72 ASP A C 1
ATOM 558 O O . ASP A 1 72 ? -2.217 -31.406 -5.121 1 96.94 72 ASP A O 1
ATOM 562 N N . PHE A 1 73 ? -2.594 -33.656 -4.848 1 98.19 73 PHE A N 1
ATOM 563 C CA . PHE A 1 73 ? -4.027 -33.438 -4.66 1 98.19 73 PHE A CA 1
ATOM 564 C C . PHE A 1 73 ? -4.293 -32.625 -3.402 1 98.19 73 PHE A C 1
ATOM 566 O O . PHE A 1 73 ? -5.086 -31.688 -3.428 1 98.19 73 PHE A O 1
ATOM 573 N N . GLU A 1 74 ? -3.615 -32.906 -2.344 1 98.31 74 GLU A N 1
ATOM 574 C CA . GLU A 1 74 ? -3.736 -32.188 -1.083 1 98.31 74 GLU A CA 1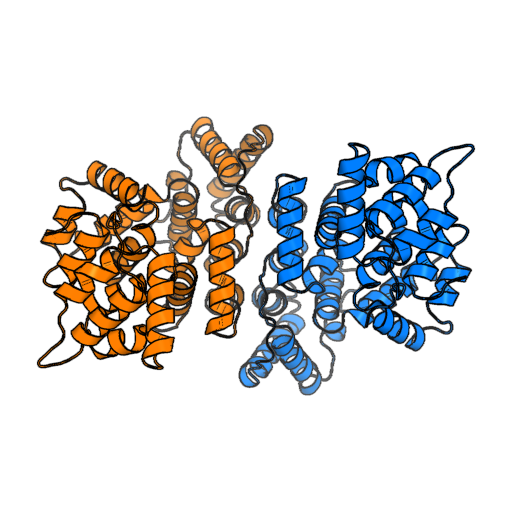
ATOM 575 C C . GLU A 1 74 ? -3.43 -30.703 -1.268 1 98.31 74 GLU A C 1
ATOM 577 O O . GLU A 1 74 ? -4.219 -29.859 -0.867 1 98.31 74 GLU A O 1
ATOM 582 N N . ARG A 1 75 ? -2.332 -30.375 -1.914 1 98.19 75 ARG A N 1
ATOM 583 C CA . ARG A 1 75 ? -1.921 -28.984 -2.104 1 98.19 75 ARG A CA 1
ATOM 584 C C . ARG A 1 75 ? -2.953 -28.219 -2.918 1 98.19 75 ARG A C 1
ATOM 586 O O . ARG A 1 75 ? -3.291 -27.078 -2.586 1 98.19 75 ARG A O 1
ATOM 593 N N . ALA A 1 76 ? -3.455 -28.875 -3.957 1 98.69 76 ALA A N 1
ATOM 594 C CA . ALA A 1 76 ? -4.441 -28.219 -4.812 1 98.69 76 ALA A CA 1
ATOM 595 C C . ALA A 1 76 ? -5.707 -27.891 -4.027 1 98.69 76 ALA A C 1
ATOM 597 O O . ALA A 1 76 ? -6.223 -26.766 -4.117 1 98.69 76 ALA A O 1
ATOM 598 N N . VAL A 1 77 ? -6.145 -28.844 -3.23 1 98.75 77 VAL A N 1
ATOM 599 C CA . VAL A 1 77 ? -7.383 -28.672 -2.477 1 98.75 77 VAL A CA 1
ATOM 600 C C . VAL A 1 77 ? -7.18 -27.594 -1.405 1 98.75 77 VAL A C 1
ATOM 602 O O . VAL A 1 77 ? -8.047 -26.734 -1.207 1 98.75 77 VAL A O 1
ATOM 605 N N . LEU A 1 78 ? -6.039 -27.641 -0.733 1 98.62 78 LEU A N 1
ATOM 606 C CA . LEU A 1 78 ? -5.766 -26.672 0.323 1 98.62 78 LEU A CA 1
ATOM 607 C C . LEU A 1 78 ? -5.68 -25.266 -0.242 1 98.62 78 LEU A C 1
ATOM 609 O O . LEU A 1 78 ? -6.328 -24.344 0.271 1 98.62 78 LEU A O 1
ATOM 613 N N . LEU A 1 79 ? -4.984 -25.031 -1.343 1 98.62 79 LEU A N 1
ATOM 614 C CA . LEU A 1 79 ? -4.859 -23.719 -1.959 1 98.62 79 LEU A CA 1
ATOM 615 C C . LEU A 1 79 ? -6.215 -23.203 -2.443 1 98.62 79 LEU A C 1
ATOM 617 O O . LEU A 1 79 ? -6.543 -22.031 -2.268 1 98.62 79 LEU A O 1
ATOM 621 N N . TRP A 1 80 ? -6.984 -24.109 -2.957 1 98.62 80 TRP A N 1
ATOM 622 C CA . TRP A 1 80 ? -8.273 -23.719 -3.508 1 98.62 80 TRP A CA 1
ATOM 623 C C . TRP A 1 80 ? -9.242 -23.328 -2.396 1 98.62 80 TRP A C 1
ATOM 625 O O . TRP A 1 80 ? -10.023 -22.391 -2.549 1 98.62 80 TRP A O 1
ATOM 635 N N . THR A 1 81 ? -9.203 -24.047 -1.294 1 98.56 81 THR A N 1
ATOM 636 C CA . THR A 1 81 ? -10.164 -23.859 -0.217 1 98.56 81 THR A CA 1
ATOM 637 C C . THR A 1 81 ? -9.914 -22.547 0.513 1 98.56 81 THR A C 1
ATOM 639 O O . THR A 1 81 ? -10.836 -21.953 1.064 1 98.56 81 THR A O 1
ATOM 642 N N . LEU A 1 82 ? -8.742 -22.031 0.447 1 98.25 82 LEU A N 1
ATOM 643 C CA . LEU A 1 82 ? -8.391 -20.75 1.074 1 98.25 82 LEU A CA 1
ATOM 644 C C . LEU A 1 82 ? -9.133 -19.594 0.414 1 98.25 82 LEU A C 1
ATOM 646 O O . LEU A 1 82 ? -9.32 -19.594 -0.805 1 98.25 82 LEU A O 1
ATOM 650 N N . ASP A 1 83 ? -9.484 -18.641 1.239 1 97.25 83 ASP A N 1
ATOM 651 C CA . ASP A 1 83 ? -9.891 -17.359 0.688 1 97.25 83 ASP A CA 1
ATOM 652 C C . ASP A 1 83 ? -8.82 -16.797 -0.251 1 97.25 83 ASP A C 1
ATOM 654 O O . ASP A 1 83 ? -7.625 -16.938 0.015 1 97.25 83 ASP A O 1
ATOM 658 N N . PRO A 1 84 ? -9.25 -16.172 -1.367 1 97.75 84 PRO A N 1
ATOM 659 C CA . PRO A 1 84 ? -8.273 -15.695 -2.348 1 97.75 84 PRO A CA 1
ATOM 660 C C . PRO A 1 84 ? -7.18 -14.836 -1.719 1 97.75 84 PRO A C 1
ATOM 662 O O . PRO A 1 84 ? -6 -14.992 -2.049 1 97.75 84 PRO A O 1
ATOM 665 N N . ALA A 1 85 ? -7.531 -13.922 -0.82 1 98.38 85 ALA A N 1
ATOM 666 C CA . ALA A 1 85 ? -6.543 -13.078 -0.157 1 98.38 85 ALA A CA 1
ATOM 667 C C . ALA A 1 85 ? -5.602 -13.906 0.709 1 98.38 85 ALA A C 1
ATOM 669 O O . ALA A 1 85 ? -4.387 -13.703 0.693 1 98.38 85 ALA A O 1
ATOM 670 N N . GLU A 1 86 ? -6.184 -14.852 1.436 1 98.38 86 GLU A N 1
ATOM 671 C CA . GLU A 1 86 ? -5.387 -15.742 2.266 1 98.38 86 GLU A CA 1
ATOM 672 C C . GLU A 1 86 ? -4.48 -16.625 1.412 1 98.38 86 GLU A C 1
ATOM 674 O O . GLU A 1 86 ? -3.348 -16.922 1.798 1 98.38 86 GLU A O 1
ATOM 679 N N . ARG A 1 87 ? -5.012 -17.094 0.324 1 98.56 87 ARG A N 1
ATOM 680 C CA . ARG A 1 87 ? -4.242 -17.922 -0.599 1 98.56 87 ARG A CA 1
ATOM 681 C C . ARG A 1 87 ? -3.025 -17.172 -1.126 1 98.56 87 ARG A C 1
ATOM 683 O O . ARG A 1 87 ? -1.914 -17.719 -1.133 1 98.56 87 ARG A O 1
ATOM 690 N N . ASP A 1 88 ? -3.221 -15.914 -1.596 1 98.69 88 ASP A N 1
ATOM 691 C CA . ASP A 1 88 ? -2.111 -15.102 -2.084 1 98.69 88 ASP A CA 1
ATOM 692 C C . ASP A 1 88 ? -1.091 -14.844 -0.977 1 98.69 88 ASP A C 1
ATOM 694 O O . ASP A 1 88 ? 0.118 -14.875 -1.219 1 98.69 88 ASP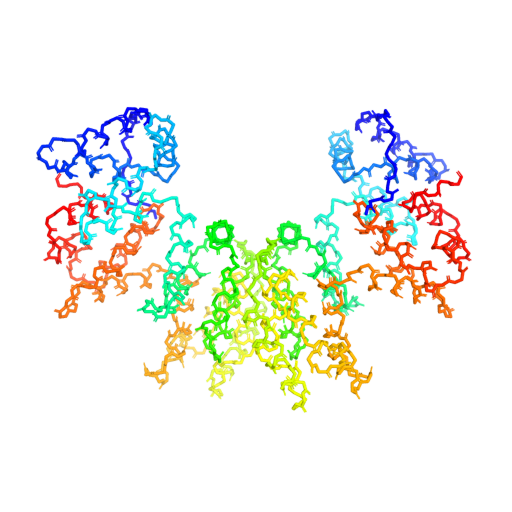 A O 1
ATOM 698 N N . ALA A 1 89 ? -1.6 -14.57 0.238 1 98.69 89 ALA A N 1
ATOM 699 C CA . ALA A 1 89 ? -0.7 -14.383 1.374 1 98.69 89 ALA A CA 1
ATOM 700 C C . ALA A 1 89 ? 0.134 -15.641 1.622 1 98.69 89 ALA A C 1
ATOM 702 O O . ALA A 1 89 ? 1.345 -15.555 1.842 1 98.69 89 ALA A O 1
ATOM 703 N N . PHE A 1 90 ? -0.519 -16.812 1.562 1 98.5 90 PHE A N 1
ATOM 704 C CA . PHE A 1 90 ? 0.15 -18.078 1.777 1 98.5 90 PHE A CA 1
ATOM 705 C C . PHE A 1 90 ? 1.219 -18.328 0.718 1 98.5 90 PHE A C 1
ATOM 707 O O . PHE A 1 90 ? 2.361 -18.656 1.044 1 98.5 90 PHE A O 1
ATOM 714 N N . LEU A 1 91 ? 0.852 -18.125 -0.532 1 98.56 91 LEU A N 1
ATOM 715 C CA . LEU A 1 91 ? 1.773 -18.312 -1.646 1 98.56 91 LEU A CA 1
ATOM 716 C C . LEU A 1 91 ? 2.943 -17.344 -1.561 1 98.56 91 LEU A C 1
ATOM 718 O O . LEU A 1 91 ? 4.09 -17.719 -1.812 1 98.56 91 LEU A O 1
ATOM 722 N N . ALA A 1 92 ? 2.682 -16.109 -1.19 1 98.56 92 ALA A N 1
ATOM 723 C CA . ALA A 1 92 ? 3.734 -15.102 -1.047 1 98.56 92 ALA A CA 1
ATOM 724 C C . ALA A 1 92 ? 4.699 -15.477 0.077 1 98.56 92 ALA A C 1
ATOM 726 O O . ALA A 1 92 ? 5.914 -15.352 -0.072 1 98.56 92 ALA A O 1
ATOM 727 N N . ASN A 1 93 ? 4.125 -15.891 1.179 1 98.31 93 ASN A N 1
ATOM 728 C CA . ASN A 1 93 ? 4.977 -16.281 2.295 1 98.31 93 ASN A CA 1
ATOM 729 C C . ASN A 1 93 ? 5.879 -17.469 1.927 1 98.31 93 ASN A C 1
ATOM 731 O O . ASN A 1 93 ? 7.078 -17.453 2.207 1 98.31 93 ASN A O 1
ATOM 735 N N . GLU A 1 94 ? 5.285 -18.469 1.291 1 97.69 94 GLU A N 1
ATOM 736 C CA . GLU A 1 94 ? 6.078 -19.594 0.81 1 97.69 94 GLU A CA 1
ATOM 737 C C . GLU A 1 94 ? 7.203 -19.125 -0.111 1 97.69 94 GLU A C 1
ATOM 739 O O . GLU A 1 94 ? 8.328 -19.625 -0.038 1 97.69 94 GLU A O 1
ATOM 744 N N . ALA A 1 95 ? 6.902 -18.109 -0.911 1 97.81 95 ALA A N 1
ATOM 745 C CA . ALA A 1 95 ? 7.828 -17.641 -1.933 1 97.81 95 ALA A CA 1
ATOM 746 C C . ALA A 1 95 ? 8.969 -16.844 -1.306 1 97.81 95 ALA A C 1
ATOM 748 O O . ALA A 1 95 ? 10 -16.609 -1.949 1 97.81 95 ALA A O 1
ATOM 749 N N . THR A 1 96 ? 8.852 -16.406 -0.064 1 96.31 96 THR A N 1
ATOM 750 C CA . THR A 1 96 ? 9.906 -15.633 0.588 1 96.31 96 THR A CA 1
ATOM 751 C C . THR A 1 96 ? 10.766 -16.531 1.474 1 96.31 96 THR A C 1
ATOM 753 O O . THR A 1 96 ? 11.812 -16.109 1.965 1 96.31 96 THR A O 1
ATOM 756 N N . LYS A 1 97 ? 10.336 -17.734 1.704 1 93.25 97 LYS A N 1
ATOM 757 C CA . LYS A 1 97 ? 11.07 -18.641 2.59 1 93.25 97 LYS A CA 1
ATOM 758 C C . LYS A 1 97 ? 12.312 -19.188 1.902 1 93.25 97 LYS A C 1
ATOM 760 O O . LYS A 1 97 ? 12.32 -19.391 0.688 1 93.25 97 LYS A O 1
ATOM 765 N N . LYS A 1 98 ? 13.328 -19.547 2.705 1 84.12 98 LYS A N 1
ATOM 766 C CA . LYS A 1 98 ? 14.641 -19.953 2.223 1 84.12 98 LYS A CA 1
ATOM 767 C C . LYS A 1 98 ? 14.531 -21.188 1.332 1 84.12 98 LYS A C 1
ATOM 769 O O . LYS A 1 98 ? 15.094 -21.219 0.233 1 84.12 98 LYS A O 1
ATOM 774 N N . LEU A 1 99 ? 13.719 -22.156 1.693 1 80.06 99 LEU A N 1
ATOM 775 C CA . LEU A 1 99 ? 13.68 -23.438 1.001 1 80.06 99 LEU A CA 1
ATOM 776 C C . LEU A 1 99 ? 12.773 -23.359 -0.222 1 80.06 99 LEU A C 1
ATOM 778 O O . LEU A 1 99 ? 12.938 -24.141 -1.168 1 80.06 99 LEU A O 1
ATOM 782 N N . THR A 1 100 ? 11.875 -22.391 -0.273 1 82.25 100 THR A N 1
ATOM 783 C CA . THR A 1 100 ? 10.867 -22.359 -1.331 1 82.25 100 THR A CA 1
ATOM 784 C C . THR A 1 100 ? 10.883 -21 -2.045 1 82.25 100 THR A C 1
ATOM 786 O O . THR A 1 100 ? 9.898 -20.625 -2.676 1 82.25 100 THR A O 1
ATOM 789 N N . SER A 1 101 ? 11.977 -20.312 -1.901 1 87.19 101 SER A N 1
ATOM 790 C CA . SER A 1 101 ? 12.078 -18.969 -2.457 1 87.19 101 SER A CA 1
ATOM 791 C C . SER A 1 101 ? 11.805 -18.969 -3.957 1 87.19 101 SER A C 1
ATOM 793 O O . SER A 1 101 ? 12.32 -19.812 -4.688 1 87.19 101 SER A O 1
ATOM 795 N N . ASN A 1 102 ? 10.891 -18.094 -4.355 1 95.5 102 ASN A N 1
ATOM 796 C CA . ASN A 1 102 ? 10.5 -17.969 -5.758 1 95.5 102 ASN A CA 1
ATOM 797 C C . ASN A 1 102 ? 10.047 -16.547 -6.086 1 95.5 102 ASN A C 1
ATOM 799 O O . ASN A 1 102 ? 8.883 -16.203 -5.879 1 95.5 102 ASN A O 1
ATOM 803 N N . ASN A 1 103 ? 10.922 -15.742 -6.672 1 97.25 103 ASN A N 1
ATOM 804 C CA . ASN A 1 103 ? 10.641 -14.352 -7.004 1 97.25 103 ASN A CA 1
ATOM 805 C C . ASN A 1 103 ? 9.523 -14.227 -8.031 1 97.25 103 ASN A C 1
ATOM 807 O O . ASN A 1 103 ? 8.797 -13.234 -8.055 1 97.25 103 ASN A O 1
ATOM 811 N N . TRP A 1 104 ? 9.312 -15.281 -8.836 1 97.25 104 TRP A N 1
ATOM 812 C CA . TRP A 1 104 ? 8.305 -15.266 -9.891 1 97.25 104 TRP A CA 1
ATOM 813 C C . TRP A 1 104 ? 6.898 -15.258 -9.289 1 97.25 104 TRP A C 1
ATOM 815 O O . TRP A 1 104 ? 6.004 -14.57 -9.797 1 97.25 104 TRP A O 1
ATOM 825 N N . VAL A 1 105 ? 6.742 -16 -8.227 1 98.25 105 VAL A N 1
ATOM 826 C CA . VAL A 1 105 ? 5.438 -16.062 -7.574 1 98.25 105 VAL A CA 1
ATOM 827 C C . VAL A 1 105 ? 5.105 -14.703 -6.961 1 98.25 105 VAL A C 1
ATOM 829 O O . VAL A 1 105 ? 3.973 -14.227 -7.066 1 98.25 105 VAL A O 1
ATOM 832 N N . ILE A 1 106 ? 6.121 -14.047 -6.332 1 98.56 106 ILE A N 1
ATOM 833 C CA . ILE A 1 106 ? 5.945 -12.711 -5.773 1 98.56 106 ILE A CA 1
ATOM 834 C C . ILE A 1 106 ? 5.562 -11.734 -6.887 1 98.56 106 ILE A C 1
ATOM 836 O O . ILE A 1 106 ? 4.629 -10.938 -6.734 1 98.56 106 ILE A O 1
ATOM 840 N N . LEU A 1 107 ? 6.234 -11.852 -8 1 98.56 107 LEU A N 1
ATOM 841 C CA . LEU A 1 107 ? 5.984 -10.977 -9.148 1 98.56 107 LEU A CA 1
ATOM 842 C C . LEU A 1 107 ? 4.574 -11.18 -9.688 1 98.56 107 LEU A C 1
ATOM 844 O O . LEU A 1 107 ? 3.879 -10.211 -10 1 98.56 107 LEU A O 1
ATOM 848 N N . GLU A 1 108 ? 4.113 -12.406 -9.781 1 98.31 108 GLU A N 1
ATOM 849 C CA . GLU A 1 108 ? 2.771 -12.727 -10.266 1 98.31 108 GLU A CA 1
ATOM 850 C C . GLU A 1 108 ? 1.705 -12.07 -9.391 1 98.31 108 GLU A C 1
ATOM 852 O O . GLU A 1 108 ? 0.799 -11.406 -9.898 1 98.31 108 GLU A O 1
ATOM 857 N N . ILE A 1 109 ? 1.886 -12.273 -8.125 1 98.56 109 ILE A N 1
ATOM 858 C CA . ILE A 1 109 ? 0.905 -11.742 -7.184 1 98.56 109 ILE A CA 1
ATOM 859 C C . ILE A 1 109 ? 0.895 -10.219 -7.25 1 98.56 109 ILE A C 1
ATOM 861 O O . ILE A 1 109 ? -0.172 -9.602 -7.305 1 98.56 109 ILE A O 1
ATOM 865 N N . ALA A 1 110 ? 2.025 -9.609 -7.371 1 98.44 110 ALA A N 1
ATOM 866 C CA . ALA A 1 110 ? 2.184 -8.156 -7.316 1 98.44 110 ALA A CA 1
ATOM 867 C C . ALA A 1 110 ? 1.65 -7.496 -8.586 1 98.44 110 ALA A C 1
ATOM 869 O O . ALA A 1 110 ? 1.167 -6.363 -8.547 1 98.44 110 ALA A O 1
ATOM 870 N N . SER A 1 111 ? 1.675 -8.188 -9.719 1 98.31 111 SER A N 1
ATOM 871 C CA . SER A 1 111 ? 1.487 -7.492 -10.992 1 98.31 111 SER A CA 1
ATOM 872 C C . SER A 1 111 ? 0.195 -7.926 -11.672 1 98.31 111 SER A C 1
ATOM 874 O O . SER A 1 111 ? -0.25 -7.293 -12.633 1 98.31 111 SER A O 1
ATOM 876 N N . THR A 1 112 ? -0.456 -8.977 -11.141 1 98 112 THR A N 1
ATOM 877 C CA . THR A 1 112 ? -1.617 -9.461 -11.883 1 98 112 THR A CA 1
ATOM 878 C C . THR A 1 112 ? -2.891 -9.297 -11.055 1 98 112 THR A C 1
ATOM 880 O O . THR A 1 112 ? -3.998 -9.406 -11.586 1 98 112 THR A O 1
ATOM 883 N N . ARG A 1 113 ? -2.758 -9.086 -9.75 1 97.94 113 ARG A N 1
ATOM 884 C CA . ARG A 1 113 ? -3.92 -8.828 -8.906 1 97.94 113 ARG A CA 1
ATOM 885 C C . ARG A 1 113 ? -4.391 -7.387 -9.047 1 97.94 113 ARG A C 1
ATOM 887 O O . ARG A 1 113 ? -3.594 -6.496 -9.367 1 97.94 113 ARG A O 1
ATOM 894 N N . SER A 1 114 ? -5.746 -7.172 -8.898 1 97.38 114 SER A N 1
ATOM 895 C CA . SER A 1 114 ? -6.195 -5.793 -8.734 1 97.38 114 SER A CA 1
ATOM 896 C C . SER A 1 114 ? -5.539 -5.137 -7.523 1 97.38 114 SER A C 1
ATOM 898 O O . SER A 1 114 ? -5.121 -5.824 -6.59 1 97.38 114 SER A O 1
ATOM 900 N N . SER A 1 115 ? -5.441 -3.812 -7.582 1 97.94 115 SER A N 1
ATOM 901 C CA . SER A 1 115 ? -4.812 -3.098 -6.477 1 97.94 115 SER A CA 1
ATOM 902 C C . SER A 1 115 ? -5.52 -3.389 -5.156 1 97.94 115 SER A C 1
ATOM 904 O O . SER A 1 115 ? -4.867 -3.529 -4.117 1 97.94 115 SER A O 1
ATOM 906 N N . LEU A 1 116 ? -6.828 -3.473 -5.16 1 98 116 LEU A N 1
ATOM 907 C CA . LEU A 1 116 ? -7.582 -3.781 -3.951 1 98 116 LEU A CA 1
ATOM 908 C C . LEU A 1 116 ? -7.312 -5.211 -3.494 1 98 116 LEU A C 1
ATOM 910 O O . LEU A 1 116 ? -7.18 -5.469 -2.295 1 98 116 LEU A O 1
ATOM 914 N N . ASP A 1 117 ? -7.219 -6.172 -4.438 1 97.88 117 ASP A N 1
ATOM 915 C CA . ASP A 1 117 ? -6.941 -7.559 -4.078 1 97.88 117 ASP A CA 1
ATOM 916 C C . ASP A 1 117 ? -5.539 -7.707 -3.496 1 97.88 117 ASP A C 1
ATOM 918 O O . ASP A 1 117 ? -5.324 -8.5 -2.578 1 97.88 117 ASP A O 1
ATOM 922 N N . LEU A 1 118 ? -4.562 -7.004 -4.105 1 98.62 118 LEU A N 1
ATOM 923 C CA . LEU A 1 118 ? -3.217 -7.016 -3.545 1 98.62 118 LEU A CA 1
ATOM 924 C C . LEU A 1 118 ? -3.219 -6.477 -2.119 1 98.62 118 LEU A C 1
ATOM 926 O O . LEU A 1 118 ? -2.541 -7.02 -1.244 1 98.62 118 LEU A O 1
ATOM 930 N N . PHE A 1 119 ? -4.004 -5.453 -1.886 1 98.56 119 PHE A N 1
ATOM 931 C CA . PHE A 1 119 ? -4.125 -4.895 -0.543 1 98.56 119 PHE A CA 1
ATOM 932 C C . PHE A 1 119 ? -4.707 -5.926 0.418 1 98.56 119 PHE A C 1
ATOM 934 O O . PHE A 1 119 ? -4.207 -6.094 1.532 1 98.56 119 PHE A O 1
ATOM 941 N N . LYS A 1 120 ? -5.77 -6.617 0.006 1 98.62 120 LYS A N 1
ATOM 942 C CA . LYS A 1 120 ? -6.379 -7.641 0.846 1 98.62 120 LYS A CA 1
ATOM 943 C C . LYS A 1 120 ? -5.391 -8.758 1.154 1 98.62 120 LYS A C 1
ATOM 945 O O . LYS A 1 120 ? -5.387 -9.305 2.26 1 98.62 120 LYS A O 1
ATOM 950 N N . ALA A 1 121 ? -4.57 -9.109 0.158 1 98.75 121 ALA A N 1
ATOM 951 C CA . ALA A 1 121 ? -3.533 -10.117 0.373 1 98.75 121 ALA A CA 1
ATOM 952 C C . ALA A 1 121 ? -2.527 -9.648 1.422 1 98.75 121 ALA A C 1
ATOM 954 O O . ALA A 1 121 ? -2.092 -10.438 2.266 1 98.75 121 ALA A O 1
ATOM 955 N N . LYS A 1 122 ? -2.127 -8.391 1.357 1 98.75 122 LYS A N 1
ATOM 956 C CA . LYS A 1 122 ? -1.193 -7.832 2.33 1 98.75 122 LYS A CA 1
ATOM 957 C C . LYS A 1 122 ? -1.796 -7.828 3.732 1 98.75 122 LYS A C 1
ATOM 959 O O . LYS A 1 122 ? -1.106 -8.117 4.711 1 98.75 122 LYS A O 1
ATOM 964 N N . GLN A 1 123 ? -3.102 -7.453 3.846 1 98.69 123 GLN A N 1
ATOM 965 C CA . GLN A 1 123 ? -3.789 -7.512 5.133 1 98.69 123 GLN A CA 1
ATOM 966 C C . GLN A 1 123 ? -3.785 -8.93 5.691 1 98.69 123 GLN A C 1
ATOM 968 O O . GLN A 1 123 ? -3.494 -9.141 6.871 1 98.69 123 GLN A O 1
ATOM 973 N N . ALA A 1 124 ? -4.137 -9.898 4.789 1 98.62 124 ALA A N 1
ATOM 974 C CA . ALA A 1 124 ? -4.152 -11.297 5.203 1 98.62 124 ALA A CA 1
ATOM 975 C C . ALA A 1 124 ? -2.76 -11.758 5.633 1 98.62 124 ALA A C 1
ATOM 977 O O . ALA A 1 124 ? -2.623 -12.555 6.57 1 98.62 124 ALA A O 1
ATOM 978 N N . TYR A 1 125 ? -1.732 -11.32 4.945 1 98.75 125 TYR A N 1
ATOM 979 C CA . TYR A 1 125 ? -0.346 -11.648 5.258 1 98.75 125 TYR A CA 1
ATOM 980 C C . TYR A 1 125 ? 0.014 -11.203 6.672 1 98.75 125 TYR A C 1
ATOM 982 O O . TYR A 1 125 ? 0.58 -11.977 7.445 1 98.75 125 TYR A O 1
ATOM 990 N N . GLN A 1 126 ? -0.321 -9.984 7.004 1 98.5 126 GLN A N 1
ATOM 991 C CA . GLN A 1 126 ? -0.018 -9.438 8.328 1 98.5 126 GLN A CA 1
ATOM 992 C C . GLN A 1 126 ? -0.787 -10.18 9.414 1 98.5 126 GLN A C 1
ATOM 994 O O . GLN A 1 126 ? -0.252 -10.43 10.5 1 98.5 126 GLN A O 1
ATOM 999 N N . ALA A 1 127 ? -2.072 -10.453 9.125 1 97.88 127 ALA A N 1
ATOM 1000 C CA . ALA A 1 127 ? -2.904 -11.156 10.102 1 97.88 127 ALA A CA 1
ATOM 1001 C C . ALA A 1 127 ? -2.332 -12.531 10.422 1 97.88 127 ALA A C 1
ATOM 1003 O O . ALA A 1 127 ? -2.334 -12.953 11.578 1 97.88 127 ALA A O 1
ATOM 1004 N N . ARG A 1 128 ? -1.791 -13.195 9.391 1 97.31 128 ARG A N 1
ATOM 1005 C CA . ARG A 1 128 ? -1.377 -14.586 9.547 1 97.31 128 ARG A CA 1
ATOM 1006 C C . ARG A 1 128 ? 0.069 -14.672 10.023 1 97.31 128 ARG A C 1
ATOM 1008 O O . ARG A 1 128 ? 0.401 -15.523 10.859 1 97.31 128 ARG A O 1
ATOM 1015 N N . PHE A 1 129 ? 0.916 -13.805 9.531 1 97.69 129 PHE A N 1
ATOM 1016 C CA . PHE A 1 129 ? 2.342 -14.039 9.719 1 97.69 129 PHE A CA 1
ATOM 1017 C C . PHE A 1 129 ? 2.955 -12.953 10.602 1 97.69 129 PHE A C 1
ATOM 1019 O O . PHE A 1 129 ? 4.141 -13.016 10.93 1 97.69 129 PHE A O 1
ATOM 1026 N N . LYS A 1 130 ? 2.27 -11.906 10.992 1 97.25 130 LYS A N 1
ATOM 1027 C CA . LYS A 1 130 ? 2.646 -10.852 11.93 1 97.25 130 LYS A CA 1
ATOM 1028 C C . LYS A 1 130 ? 3.846 -10.062 11.414 1 97.25 130 LYS A C 1
ATOM 1030 O O . LYS A 1 130 ? 4.746 -9.719 12.188 1 97.25 130 LYS A O 1
ATOM 1035 N N . LYS A 1 131 ? 3.955 -9.938 10.055 1 95.94 131 LYS A N 1
ATOM 1036 C CA . LYS A 1 131 ? 4.898 -9.117 9.305 1 95.94 131 LYS A CA 1
ATOM 1037 C C . LYS A 1 131 ? 4.258 -8.562 8.039 1 95.94 131 LYS A C 1
ATOM 1039 O O . LYS A 1 131 ? 3.281 -9.117 7.535 1 95.94 131 LYS A O 1
ATOM 1044 N N . SER A 1 132 ? 4.777 -7.445 7.578 1 97.81 132 SER A N 1
ATOM 1045 C CA . SER A 1 132 ? 4.27 -6.996 6.285 1 97.81 132 SER A CA 1
ATOM 1046 C C . SER A 1 132 ? 4.891 -7.785 5.141 1 97.81 132 SER A C 1
ATOM 1048 O O . SER A 1 132 ? 6.016 -8.273 5.254 1 97.81 132 SER A O 1
ATOM 1050 N N . LEU A 1 133 ? 4.137 -7.984 4.051 1 98.44 133 LEU A N 1
ATOM 1051 C CA . LEU A 1 133 ? 4.641 -8.633 2.844 1 98.44 133 LEU A CA 1
ATOM 1052 C C . LEU A 1 133 ? 5.852 -7.883 2.293 1 98.44 133 LEU A C 1
ATOM 1054 O O . LEU A 1 133 ? 6.848 -8.5 1.919 1 98.44 133 LEU A O 1
ATOM 1058 N N . GLU A 1 134 ? 5.793 -6.477 2.295 1 98.38 134 GLU A N 1
ATOM 1059 C CA . GLU A 1 134 ? 6.875 -5.629 1.802 1 98.38 134 GLU A CA 1
ATOM 1060 C C . GLU A 1 134 ? 8.172 -5.883 2.572 1 98.38 134 GLU A C 1
ATOM 1062 O O . GLU A 1 134 ? 9.242 -5.961 1.977 1 98.38 134 GLU A O 1
ATOM 1067 N N . GLU A 1 135 ? 7.984 -6.09 3.852 1 97.06 135 GLU A N 1
ATOM 1068 C CA . GLU A 1 135 ? 9.141 -6.324 4.707 1 97.06 135 GLU A CA 1
ATOM 1069 C C . GLU A 1 135 ? 9.82 -7.648 4.367 1 97.06 135 GLU A C 1
ATOM 1071 O O . GLU A 1 135 ? 11.047 -7.707 4.234 1 97.06 135 GLU A O 1
ATOM 1076 N N . ASP A 1 136 ? 9.07 -8.695 4.211 1 97.5 136 ASP A N 1
ATOM 1077 C CA . ASP A 1 136 ? 9.641 -10 3.893 1 97.5 136 ASP A CA 1
ATOM 1078 C C . ASP A 1 136 ? 10.258 -10 2.496 1 97.5 136 ASP A C 1
ATOM 1080 O O . ASP A 1 136 ? 11.344 -10.547 2.293 1 97.5 136 ASP A O 1
ATOM 1084 N N . VAL A 1 137 ? 9.617 -9.398 1.537 1 98.31 137 VAL A N 1
ATOM 1085 C CA . VAL A 1 137 ? 10.172 -9.328 0.192 1 98.31 137 VAL A CA 1
ATOM 1086 C C . VAL A 1 137 ? 11.477 -8.531 0.218 1 98.31 137 VAL A C 1
ATOM 1088 O O . VAL A 1 137 ? 12.484 -8.961 -0.342 1 98.31 137 VAL A O 1
ATOM 1091 N N . ALA A 1 138 ? 11.484 -7.379 0.894 1 97.5 138 ALA A N 1
ATOM 1092 C CA . ALA A 1 138 ? 12.672 -6.527 0.971 1 97.5 138 ALA A CA 1
ATOM 1093 C C . ALA A 1 138 ? 13.82 -7.246 1.676 1 97.5 138 ALA A C 1
ATOM 1095 O O . ALA A 1 138 ? 14.969 -7.145 1.258 1 97.5 138 ALA A O 1
ATOM 1096 N N . TYR A 1 139 ? 13.461 -7.945 2.697 1 96 139 TYR A N 1
ATOM 1097 C CA . TYR A 1 139 ? 14.469 -8.617 3.506 1 96 139 TYR A CA 1
ATOM 1098 C C . TYR A 1 139 ? 15.094 -9.781 2.742 1 96 139 TYR A C 1
ATOM 1100 O O . TYR A 1 139 ? 16.312 -9.992 2.801 1 96 139 TYR A O 1
ATOM 1108 N N . HIS A 1 140 ? 14.312 -10.516 1.986 1 96.12 140 HIS A N 1
ATOM 1109 C CA . HIS A 1 140 ? 14.758 -11.773 1.398 1 96.12 140 HIS A CA 1
ATOM 1110 C C . HIS A 1 140 ? 15.242 -11.57 -0.033 1 96.12 140 HIS A C 1
ATOM 1112 O O . HIS A 1 140 ? 15.641 -12.531 -0.701 1 96.12 140 HIS A O 1
ATOM 1118 N N . THR A 1 141 ? 15.18 -10.383 -0.542 1 95.94 141 THR A N 1
ATOM 1119 C CA . THR A 1 141 ? 15.742 -10.055 -1.849 1 95.94 141 THR A CA 1
ATOM 1120 C C . THR A 1 141 ? 16.797 -8.961 -1.731 1 95.94 141 THR A C 1
ATOM 1122 O O . THR A 1 141 ? 16.938 -8.336 -0.675 1 95.94 141 THR A O 1
ATOM 1125 N N . SER A 1 142 ? 17.641 -8.734 -2.809 1 94.38 142 SER A N 1
ATOM 1126 C CA . SER A 1 142 ? 18.688 -7.719 -2.812 1 94.38 142 SER A CA 1
ATOM 1127 C C . SER A 1 142 ? 18.938 -7.195 -4.223 1 94.38 142 SER A C 1
ATOM 1129 O O . SER A 1 142 ? 18.438 -7.754 -5.199 1 94.38 142 SER A O 1
ATOM 1131 N N . GLY A 1 143 ? 19.578 -6.07 -4.297 1 94.81 143 GLY A N 1
ATOM 1132 C CA . GLY A 1 143 ? 20 -5.527 -5.578 1 94.81 143 GLY A CA 1
ATOM 1133 C C . GLY A 1 143 ? 18.844 -5.176 -6.488 1 94.81 143 GLY A C 1
ATOM 1134 O O . GLY A 1 143 ? 17.859 -4.562 -6.047 1 94.81 143 GLY A O 1
ATOM 1135 N N . ASP A 1 144 ? 19.016 -5.535 -7.742 1 96.31 144 ASP A N 1
ATOM 1136 C CA . ASP A 1 144 ? 18.062 -5.137 -8.773 1 96.31 144 ASP A CA 1
ATOM 1137 C C . ASP A 1 144 ? 16.719 -5.832 -8.578 1 96.31 144 ASP A C 1
ATOM 1139 O O . ASP A 1 144 ? 15.664 -5.25 -8.867 1 96.31 144 ASP A O 1
ATOM 1143 N N . VAL A 1 145 ? 16.766 -7.066 -8.07 1 97.56 145 VAL A N 1
ATOM 1144 C CA . VAL A 1 145 ? 15.547 -7.828 -7.848 1 97.56 145 VAL A CA 1
ATOM 1145 C C . VAL A 1 145 ? 14.703 -7.145 -6.777 1 97.56 145 VAL A C 1
ATOM 1147 O O . VAL A 1 145 ? 13.5 -6.945 -6.957 1 97.56 145 VAL A O 1
ATOM 1150 N N . ARG A 1 146 ? 15.328 -6.723 -5.699 1 96.31 146 ARG A N 1
ATOM 1151 C CA . ARG A 1 146 ? 14.633 -5.992 -4.641 1 96.31 146 ARG A CA 1
ATOM 1152 C C . ARG A 1 146 ? 14.086 -4.668 -5.16 1 96.31 146 ARG A C 1
ATOM 1154 O O . ARG A 1 146 ? 12.945 -4.305 -4.867 1 96.31 146 ARG A O 1
ATOM 1161 N N . LYS A 1 147 ? 14.922 -4.012 -5.961 1 96.25 147 LYS A N 1
ATOM 1162 C CA . LYS A 1 147 ? 14.57 -2.709 -6.516 1 96.25 147 LYS A CA 1
ATOM 1163 C C . LYS A 1 147 ? 13.312 -2.795 -7.367 1 96.25 147 LYS A C 1
ATOM 1165 O O . LYS A 1 147 ? 12.531 -1.838 -7.438 1 96.25 147 LYS A O 1
ATOM 1170 N N . LEU A 1 148 ? 13.117 -3.918 -7.969 1 97.94 148 LEU A N 1
ATOM 1171 C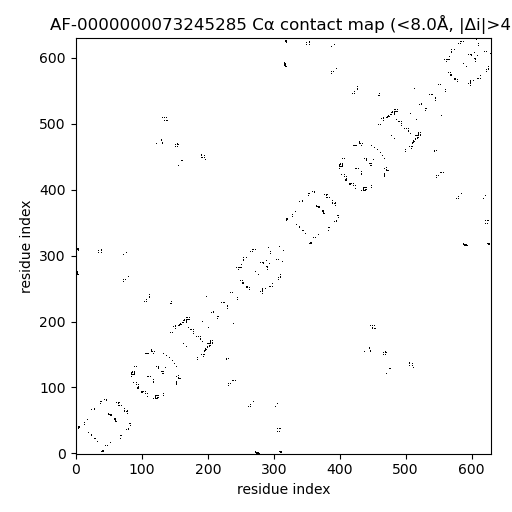 CA . LEU A 1 148 ? 11.961 -4.125 -8.828 1 97.94 148 LEU A CA 1
ATOM 1172 C C . LEU A 1 148 ? 10.773 -4.641 -8.023 1 97.94 148 LEU A C 1
ATOM 1174 O O . LEU A 1 148 ? 9.672 -4.094 -8.109 1 97.94 148 LEU A O 1
ATOM 1178 N N . LEU A 1 149 ? 10.984 -5.648 -7.164 1 98.38 149 LEU A N 1
ATOM 1179 C CA . LEU A 1 149 ? 9.891 -6.398 -6.559 1 98.38 149 LEU A CA 1
ATOM 1180 C C . LEU A 1 149 ? 9.25 -5.598 -5.434 1 98.38 149 LEU A C 1
ATOM 1182 O O . LEU A 1 149 ? 8.023 -5.641 -5.258 1 98.38 149 LEU A O 1
ATOM 1186 N N . VAL A 1 150 ? 9.992 -4.859 -4.641 1 98.06 150 VAL A N 1
ATOM 1187 C CA . VAL A 1 150 ? 9.43 -4.18 -3.475 1 98.06 150 VAL A CA 1
ATOM 1188 C C . VAL A 1 150 ? 8.445 -3.104 -3.926 1 98.06 150 VAL A C 1
ATOM 1190 O O . VAL A 1 150 ? 7.312 -3.053 -3.447 1 98.06 150 VAL A O 1
ATOM 1193 N N . PRO A 1 151 ? 8.812 -2.279 -4.953 1 97.62 151 PRO A N 1
ATOM 1194 C CA . PRO A 1 151 ? 7.801 -1.318 -5.41 1 97.62 151 PRO A CA 1
ATOM 1195 C C . PRO A 1 151 ? 6.574 -1.994 -6.02 1 97.62 151 PRO A C 1
ATOM 1197 O O . PRO A 1 151 ? 5.449 -1.53 -5.824 1 97.62 151 PRO A O 1
ATOM 1200 N N . LEU A 1 152 ? 6.758 -3.08 -6.688 1 98.38 152 LEU A N 1
ATOM 1201 C CA . LEU A 1 152 ? 5.637 -3.76 -7.332 1 98.38 152 LEU A CA 1
ATOM 1202 C C . LEU A 1 152 ? 4.664 -4.305 -6.289 1 98.38 152 LEU A C 1
ATOM 1204 O O . LEU A 1 152 ? 3.445 -4.207 -6.465 1 98.38 152 LEU A O 1
ATOM 1208 N N . VAL A 1 153 ? 5.176 -4.836 -5.184 1 98.38 153 VAL A N 1
ATOM 1209 C CA . VAL A 1 153 ? 4.301 -5.434 -4.184 1 98.38 153 VAL A CA 1
ATOM 1210 C C . VAL A 1 153 ? 3.711 -4.34 -3.295 1 98.38 153 VAL A C 1
ATOM 1212 O O . VAL A 1 153 ? 2.742 -4.574 -2.568 1 98.38 153 VAL A O 1
ATOM 1215 N N . SER A 1 154 ? 4.27 -3.088 -3.363 1 98.31 154 SER A N 1
ATOM 1216 C CA . SER A 1 154 ? 3.93 -2.061 -2.383 1 98.31 154 SER A CA 1
ATOM 1217 C C . SER A 1 154 ? 2.922 -1.066 -2.949 1 98.31 154 SER A C 1
ATOM 1219 O O . SER A 1 154 ? 2.104 -0.516 -2.211 1 98.31 154 SER A O 1
ATOM 1221 N N . THR A 1 155 ? 2.969 -0.817 -4.262 1 97.62 155 THR A N 1
ATOM 1222 C CA . THR A 1 155 ? 2.256 0.295 -4.879 1 97.62 155 THR A CA 1
ATOM 1223 C C . THR A 1 155 ? 0.754 0.024 -4.91 1 97.62 155 THR A C 1
ATOM 1225 O O . THR A 1 155 ? 0.324 -1.08 -5.254 1 97.62 155 THR A O 1
ATOM 1228 N N . PHE A 1 156 ? -0.061 0.972 -4.43 1 98.56 156 PHE A N 1
ATOM 1229 C CA . PHE A 1 156 ? -1.497 0.968 -4.68 1 98.56 156 PHE A CA 1
ATOM 1230 C C . PHE A 1 156 ? -1.817 1.636 -6.012 1 98.56 156 PHE A C 1
ATOM 1232 O O . PHE A 1 156 ? -2.184 2.812 -6.047 1 98.56 156 PHE A O 1
ATOM 1239 N N . ARG A 1 157 ? -1.745 0.903 -7.047 1 98 157 ARG A N 1
ATOM 1240 C CA . ARG A 1 157 ? -1.768 1.37 -8.43 1 98 157 ARG A CA 1
ATOM 1241 C C . ARG A 1 157 ? -3.139 1.926 -8.797 1 98 157 ARG A C 1
ATOM 1243 O O . ARG A 1 157 ? -4.168 1.349 -8.438 1 98 157 ARG A O 1
ATOM 1250 N N . TYR A 1 158 ? -3.115 3.027 -9.484 1 98.5 158 TYR A N 1
ATOM 1251 C CA . TYR A 1 158 ? -4.352 3.539 -10.062 1 98.5 158 TYR A CA 1
ATOM 1252 C C . TYR A 1 158 ? -4.855 2.621 -11.172 1 98.5 158 TYR A C 1
ATOM 1254 O O . TYR A 1 158 ? -4.07 2.135 -11.984 1 98.5 158 TYR A O 1
ATOM 1262 N N . GLU A 1 159 ? -6.16 2.379 -11.242 1 98 159 GLU A N 1
ATOM 1263 C CA . GLU A 1 159 ? -6.672 1.399 -12.195 1 98 159 GLU A CA 1
ATOM 1264 C C . GLU A 1 159 ? -7.703 2.025 -13.133 1 98 159 GLU A C 1
ATOM 1266 O O . GLU A 1 159 ? -8.453 1.312 -13.805 1 98 159 GLU A O 1
ATOM 1271 N N . GLY A 1 160 ? -7.797 3.35 -13.156 1 97.38 160 GLY A N 1
ATOM 1272 C CA . GLY A 1 160 ? -8.695 4.023 -14.086 1 97.38 160 GLY A CA 1
ATOM 1273 C C . GLY A 1 160 ? -8.195 4.02 -15.516 1 97.38 160 GLY A C 1
ATOM 1274 O O . GLY A 1 160 ? -7.09 3.539 -15.789 1 97.38 160 GLY A O 1
ATOM 1275 N N . ASP A 1 161 ? -8.953 4.582 -16.469 1 96.69 161 ASP A N 1
ATOM 1276 C CA . ASP A 1 161 ? -8.68 4.457 -17.891 1 96.69 161 ASP A CA 1
ATOM 1277 C C . ASP A 1 161 ? -8.039 5.734 -18.438 1 96.69 161 ASP A C 1
ATOM 1279 O O . ASP A 1 161 ? -7.742 5.82 -19.641 1 96.69 161 ASP A O 1
ATOM 1283 N N . GLU A 1 162 ? -7.754 6.684 -17.547 1 97.19 162 GLU A N 1
ATOM 1284 C CA . GLU A 1 162 ? -7.18 7.941 -18.016 1 97.19 162 GLU A CA 1
ATOM 1285 C C . GLU A 1 162 ? -5.777 7.73 -18.578 1 97.19 162 GLU A C 1
ATOM 1287 O O . GLU A 1 162 ? -4.973 7.004 -17.984 1 97.19 162 GLU A O 1
ATOM 1292 N N . VAL A 1 163 ? -5.543 8.297 -19.797 1 97.81 163 VAL A N 1
ATOM 1293 C CA . VAL A 1 163 ? -4.238 8.195 -20.438 1 97.81 163 VAL A CA 1
ATOM 1294 C C . VAL A 1 163 ? -3.771 9.578 -20.891 1 97.81 163 VAL A C 1
ATOM 1296 O O . VAL A 1 163 ? -4.547 10.352 -21.453 1 97.81 163 VAL A O 1
ATOM 1299 N N . ASN A 1 164 ? -2.604 9.898 -20.531 1 97.88 164 ASN A N 1
ATOM 1300 C CA . ASN A 1 164 ? -1.909 11.07 -21.062 1 97.88 164 ASN A CA 1
ATOM 1301 C C . ASN A 1 164 ? -0.962 10.695 -22.188 1 97.88 164 ASN A C 1
ATOM 1303 O O . ASN A 1 164 ? 0.125 10.172 -21.953 1 97.88 164 ASN A O 1
ATOM 1307 N N . MET A 1 165 ? -1.326 11.078 -23.453 1 97.94 165 MET A N 1
ATOM 1308 C CA . MET A 1 165 ? -0.592 10.641 -24.641 1 97.94 165 MET A CA 1
ATOM 1309 C C . MET A 1 165 ? 0.751 11.352 -24.75 1 97.94 165 MET A C 1
ATOM 1311 O O . MET A 1 165 ? 1.731 10.773 -25.219 1 97.94 165 MET A O 1
ATOM 1315 N N . THR A 1 166 ? 0.8 12.602 -24.312 1 98.31 166 THR A N 1
ATOM 1316 C CA . THR A 1 166 ? 2.07 13.32 -24.297 1 98.31 166 THR A CA 1
ATOM 1317 C C . THR A 1 166 ? 3.064 12.633 -23.359 1 98.31 166 THR A C 1
ATOM 1319 O O . THR A 1 166 ? 4.234 12.461 -23.719 1 98.31 166 THR A O 1
ATOM 1322 N N . LEU A 1 167 ? 2.518 12.258 -22.266 1 97.69 167 LEU A N 1
ATOM 1323 C CA . LEU A 1 167 ? 3.344 11.539 -21.297 1 97.69 167 LEU A CA 1
ATOM 1324 C C . LEU A 1 167 ? 3.758 10.18 -21.859 1 97.69 167 LEU A C 1
ATOM 1326 O O . LEU A 1 167 ? 4.895 9.742 -21.656 1 97.69 167 LEU A O 1
ATOM 1330 N N . ALA A 1 168 ? 2.865 9.453 -22.516 1 98.5 168 ALA A N 1
ATOM 1331 C CA . ALA A 1 168 ? 3.164 8.156 -23.109 1 98.5 168 ALA A CA 1
ATOM 1332 C C . ALA A 1 168 ? 4.336 8.258 -24.078 1 98.5 168 ALA A C 1
ATOM 1334 O O . ALA A 1 168 ? 5.238 7.422 -24.062 1 98.5 168 ALA A O 1
ATOM 1335 N N . LYS A 1 169 ? 4.352 9.305 -24.875 1 98.31 169 LYS A N 1
ATOM 1336 C CA . LYS A 1 169 ? 5.406 9.516 -25.859 1 98.31 169 LYS A CA 1
ATOM 1337 C C . LYS A 1 169 ? 6.746 9.789 -25.172 1 98.31 169 LYS A C 1
ATOM 1339 O O . LYS A 1 169 ? 7.762 9.18 -25.531 1 98.31 169 LYS A O 1
ATOM 1344 N N . SER A 1 170 ? 6.695 10.695 -24.219 1 98.44 170 SER A N 1
ATOM 1345 C CA . SER A 1 170 ? 7.93 11.078 -23.531 1 98.44 170 SER A CA 1
ATOM 1346 C C . SER A 1 170 ? 8.516 9.898 -22.766 1 98.44 170 SER A C 1
ATOM 1348 O O . SER A 1 170 ? 9.727 9.695 -22.766 1 98.44 170 SER A O 1
ATOM 1350 N N . GLU A 1 171 ? 7.672 9.086 -22.109 1 98.38 171 GLU A N 1
ATOM 1351 C CA . GLU A 1 171 ? 8.164 7.961 -21.328 1 98.38 171 GLU A CA 1
ATOM 1352 C C . GLU A 1 171 ? 8.617 6.812 -22.234 1 98.38 171 GLU A C 1
ATOM 1354 O O . GLU A 1 171 ? 9.555 6.086 -21.891 1 98.38 171 GLU A O 1
ATOM 1359 N N . ALA A 1 172 ? 7.961 6.645 -23.375 1 98.69 172 ALA A N 1
ATOM 1360 C CA . ALA A 1 172 ? 8.461 5.668 -24.344 1 98.69 172 ALA A CA 1
ATOM 1361 C C . ALA A 1 172 ? 9.891 5.988 -24.75 1 98.69 172 ALA A C 1
ATOM 1363 O O . ALA A 1 172 ? 10.742 5.102 -24.812 1 98.69 172 ALA A O 1
ATOM 1364 N N . LYS A 1 173 ? 10.141 7.262 -25.031 1 98.56 173 LYS A N 1
ATOM 1365 C CA . LYS A 1 173 ? 11.484 7.711 -25.406 1 98.56 173 LYS A CA 1
ATOM 1366 C C . LYS A 1 173 ? 12.469 7.496 -24.266 1 98.56 173 LYS A C 1
ATOM 1368 O O . LYS A 1 173 ? 13.594 7.047 -24.484 1 98.56 173 LYS A O 1
ATOM 1373 N N . LEU A 1 174 ? 12.023 7.809 -23.078 1 98.5 174 LEU A N 1
ATOM 1374 C CA . LEU A 1 174 ? 12.859 7.625 -21.891 1 98.5 174 LEU A CA 1
ATOM 1375 C C . LEU A 1 174 ? 13.234 6.156 -21.719 1 98.5 174 LEU A C 1
ATOM 1377 O O . LEU A 1 174 ? 14.398 5.832 -21.5 1 98.5 174 LEU A O 1
ATOM 1381 N N . LEU A 1 175 ? 12.25 5.273 -21.812 1 98.62 175 LEU A N 1
ATOM 1382 C CA . LEU A 1 175 ? 12.477 3.842 -21.672 1 98.62 175 LEU A CA 1
ATOM 1383 C C . LEU A 1 175 ? 13.445 3.334 -22.734 1 98.62 175 LEU A C 1
ATOM 1385 O O . LEU A 1 175 ? 14.383 2.594 -22.422 1 98.62 175 LEU A O 1
ATOM 1389 N N . HIS A 1 176 ? 13.234 3.766 -23.953 1 98.56 176 HIS A N 1
ATOM 1390 C CA . HIS A 1 176 ? 14.102 3.344 -25.047 1 98.56 176 HIS A CA 1
ATOM 1391 C C . HIS A 1 176 ? 15.539 3.783 -24.797 1 98.56 176 HIS A C 1
ATOM 1393 O O . HIS A 1 176 ? 16.484 3.008 -25.016 1 98.56 176 HIS A O 1
ATOM 1399 N N . GLY A 1 177 ? 15.664 5.012 -24.391 1 98.44 177 GLY A N 1
ATOM 1400 C CA . GLY A 1 177 ? 16.984 5.516 -24.078 1 98.44 177 GLY A CA 1
ATOM 1401 C C . GLY A 1 177 ? 17.688 4.719 -23 1 98.44 177 GLY A C 1
ATOM 1402 O O . GLY A 1 177 ? 18.859 4.355 -23.156 1 98.44 177 GLY A O 1
ATOM 1403 N N . LYS A 1 178 ? 17.031 4.387 -21.906 1 98.19 178 LYS A N 1
ATOM 1404 C CA . LYS A 1 178 ? 17.609 3.619 -20.812 1 98.19 178 LYS A CA 1
ATOM 1405 C C . LYS A 1 178 ? 17.984 2.213 -21.266 1 98.19 178 LYS A C 1
ATOM 1407 O O . LYS A 1 178 ? 19.047 1.696 -20.891 1 98.19 178 LYS A O 1
ATOM 1412 N N . ILE A 1 179 ? 17.156 1.624 -22.047 1 97.62 179 ILE A N 1
ATOM 1413 C CA . ILE A 1 179 ? 17.391 0.266 -22.531 1 97.62 179 ILE A CA 1
ATOM 1414 C C . ILE A 1 179 ? 18.578 0.255 -23.484 1 97.62 179 ILE A C 1
ATOM 1416 O O . ILE A 1 179 ? 19.422 -0.636 -23.422 1 97.62 179 ILE A O 1
ATOM 1420 N N . ALA A 1 180 ? 18.656 1.276 -24.344 1 96.5 180 ALA A N 1
ATOM 1421 C CA . ALA A 1 180 ? 19.781 1.396 -25.281 1 96.5 180 ALA A CA 1
ATOM 1422 C C . ALA A 1 180 ? 21.109 1.535 -24.547 1 96.5 180 ALA A C 1
ATOM 1424 O O . ALA A 1 180 ? 22.141 1.033 -25 1 96.5 180 ALA A O 1
ATOM 1425 N N . GLU A 1 181 ? 21.062 2.135 -23.391 1 97.5 181 GLU A N 1
ATOM 1426 C CA . GLU A 1 181 ? 22.25 2.344 -22.562 1 97.5 181 GLU A CA 1
ATOM 1427 C C . GLU A 1 181 ? 22.484 1.156 -21.641 1 97.5 181 GLU A C 1
ATOM 1429 O O . GLU A 1 181 ? 23.391 1.184 -20.812 1 97.5 181 GLU A O 1
ATOM 1434 N N . LYS A 1 182 ? 21.641 0.15 -21.719 1 96.75 182 LYS A N 1
ATOM 1435 C CA . LYS A 1 182 ? 21.688 -1.058 -20.891 1 96.75 182 LYS A CA 1
ATOM 1436 C C . LYS A 1 182 ? 21.5 -0.726 -19.422 1 96.75 182 LYS A C 1
ATOM 1438 O O . LYS A 1 182 ? 22.078 -1.39 -18.547 1 96.75 182 LYS A O 1
ATOM 1443 N N . ALA A 1 183 ? 20.812 0.407 -19.141 1 97.44 183 ALA A N 1
ATOM 1444 C CA . ALA A 1 183 ? 20.484 0.821 -17.766 1 97.44 183 ALA A CA 1
ATOM 1445 C C . ALA A 1 183 ? 19.141 0.259 -17.328 1 97.44 183 ALA A C 1
ATOM 1447 O O . ALA A 1 183 ? 18.234 1.013 -16.969 1 97.44 183 ALA A O 1
ATOM 1448 N N . TYR A 1 184 ? 19.078 -1.075 -17.234 1 97.12 184 TYR A N 1
ATOM 1449 C CA . TYR A 1 184 ? 17.828 -1.789 -17.031 1 97.12 184 TYR A CA 1
ATOM 1450 C C . TYR A 1 184 ? 17.297 -1.571 -15.609 1 97.12 184 TYR A C 1
ATOM 1452 O O . TYR A 1 184 ? 16.109 -1.787 -15.344 1 97.12 184 TYR A O 1
ATOM 1460 N N . ASN A 1 185 ? 18.203 -1.222 -14.727 1 95.94 185 ASN A N 1
ATOM 1461 C CA . ASN A 1 185 ? 17.844 -1.038 -13.328 1 95.94 185 ASN A CA 1
ATOM 1462 C C . ASN A 1 185 ? 17.688 0.439 -12.977 1 95.94 185 ASN A C 1
ATOM 1464 O O . ASN A 1 185 ? 17.672 0.804 -11.805 1 95.94 185 ASN A O 1
ATOM 1468 N N . ASP A 1 186 ? 17.609 1.292 -13.984 1 96.94 186 ASP A N 1
ATOM 1469 C CA . ASP A 1 186 ? 17.453 2.725 -13.75 1 96.94 186 ASP A CA 1
ATOM 1470 C C . ASP A 1 186 ? 16.172 3.02 -12.984 1 96.94 186 ASP A C 1
ATOM 1472 O O . ASP A 1 186 ? 15.117 2.424 -13.258 1 96.94 186 ASP A O 1
ATOM 1476 N N . GLU A 1 187 ? 16.203 4.004 -12.102 1 95.75 187 GLU A N 1
ATOM 1477 C CA . GLU A 1 187 ? 15.086 4.312 -11.219 1 95.75 187 GLU A CA 1
ATOM 1478 C C . GLU A 1 187 ? 13.883 4.812 -12.008 1 95.75 187 GLU A C 1
ATOM 1480 O O . GLU A 1 187 ? 12.734 4.559 -11.633 1 95.75 187 GLU A O 1
ATOM 1485 N N . ASP A 1 188 ? 14.125 5.477 -13.109 1 96.94 188 ASP A N 1
ATOM 1486 C CA . ASP A 1 188 ? 13.016 5.973 -13.914 1 96.94 188 ASP A CA 1
ATOM 1487 C C . ASP A 1 188 ? 12.297 4.828 -14.617 1 96.94 188 ASP A C 1
ATOM 1489 O O . ASP A 1 188 ? 11.07 4.844 -14.742 1 96.94 188 ASP A O 1
ATOM 1493 N N . LEU A 1 189 ? 13.102 3.904 -15.141 1 97.75 189 LEU A N 1
ATOM 1494 C CA . LEU A 1 189 ? 12.492 2.727 -15.758 1 97.75 189 LEU A CA 1
ATOM 1495 C C . LEU A 1 189 ? 11.656 1.954 -14.742 1 97.75 189 LEU A C 1
ATOM 1497 O O . LEU A 1 189 ? 10.492 1.637 -15.008 1 97.75 189 LEU A O 1
ATOM 1501 N N . ILE A 1 190 ? 12.156 1.751 -13.555 1 97.25 190 ILE A N 1
ATOM 1502 C CA . ILE A 1 190 ? 11.508 0.96 -12.516 1 97.25 190 ILE A CA 1
ATOM 1503 C C . ILE A 1 190 ? 10.273 1.696 -12.008 1 97.25 190 ILE A C 1
ATOM 1505 O O . ILE A 1 190 ? 9.211 1.089 -11.82 1 97.25 190 ILE A O 1
ATOM 1509 N N . ARG A 1 191 ? 10.352 3.002 -11.758 1 97 191 ARG A N 1
ATOM 1510 C CA . ARG A 1 191 ? 9.195 3.709 -11.211 1 97 191 ARG A CA 1
ATOM 1511 C C . ARG A 1 191 ? 8.047 3.738 -12.219 1 97 191 ARG A C 1
ATOM 1513 O O . ARG A 1 191 ? 6.879 3.662 -11.836 1 97 191 ARG A O 1
ATOM 1520 N N . ILE A 1 192 ? 8.359 3.891 -13.547 1 98.06 192 ILE A N 1
ATOM 1521 C CA . ILE A 1 192 ? 7.316 3.896 -14.57 1 98.06 192 ILE A CA 1
ATOM 1522 C C . ILE A 1 192 ? 6.566 2.566 -14.547 1 98.06 192 ILE A C 1
ATOM 1524 O O . ILE A 1 192 ? 5.336 2.539 -14.477 1 98.06 192 ILE A O 1
ATOM 1528 N N . LEU A 1 193 ? 7.273 1.472 -14.516 1 97.81 193 LEU A N 1
ATOM 1529 C CA . LEU A 1 193 ? 6.68 0.14 -14.516 1 97.81 193 LEU A CA 1
ATOM 1530 C C . LEU A 1 193 ? 5.914 -0.115 -13.219 1 97.81 193 LEU A C 1
ATOM 1532 O O . LEU A 1 193 ? 4.836 -0.713 -13.242 1 97.81 193 LEU A O 1
ATOM 1536 N N . ALA A 1 194 ? 6.41 0.341 -12.125 1 97.5 194 ALA A N 1
ATOM 1537 C CA . ALA A 1 194 ? 5.891 -0.044 -10.82 1 97.5 194 ALA A CA 1
ATOM 1538 C C . ALA A 1 194 ? 4.719 0.844 -10.414 1 97.5 194 ALA A C 1
ATOM 1540 O O . ALA A 1 194 ? 3.875 0.439 -9.609 1 97.5 194 ALA A O 1
ATOM 1541 N N . THR A 1 195 ? 4.59 2.09 -10.992 1 97.88 195 THR A N 1
ATOM 1542 C CA . THR A 1 195 ? 3.629 3.006 -10.398 1 97.88 195 THR A CA 1
ATOM 1543 C C . THR A 1 195 ? 2.566 3.414 -11.414 1 97.88 195 THR A C 1
ATOM 1545 O O . THR A 1 195 ? 1.445 3.768 -11.039 1 97.88 195 THR A O 1
ATOM 1548 N N . ARG A 1 196 ? 2.869 3.424 -12.75 1 98.25 196 ARG A N 1
ATOM 1549 C CA . ARG A 1 196 ? 1.907 3.867 -13.75 1 98.25 196 ARG A CA 1
ATOM 1550 C C . ARG A 1 196 ? 0.696 2.941 -13.797 1 98.25 196 ARG A C 1
ATOM 1552 O O . ARG A 1 196 ? 0.823 1.733 -13.586 1 98.25 196 ARG A O 1
ATOM 1559 N N . SER A 1 197 ? -0.501 3.57 -14.047 1 97.94 197 SER A N 1
ATOM 1560 C CA . SER A 1 197 ? -1.677 2.742 -14.297 1 97.94 197 SER A CA 1
ATOM 1561 C C . SER A 1 197 ? -1.456 1.814 -15.484 1 97.94 197 SER A C 1
ATOM 1563 O O . SER A 1 197 ? -0.671 2.125 -16.391 1 97.94 197 SER A O 1
ATOM 1565 N N . LYS A 1 198 ? -2.107 0.681 -15.484 1 97.69 198 LYS A N 1
ATOM 1566 C CA . LYS A 1 198 ? -1.972 -0.257 -16.594 1 97.69 198 LYS A CA 1
ATOM 1567 C C . LYS A 1 198 ? -2.379 0.391 -17.922 1 97.69 198 LYS A C 1
ATOM 1569 O O . LYS A 1 198 ? -1.772 0.127 -18.953 1 97.69 198 LYS A O 1
ATOM 1574 N N . ALA A 1 199 ? -3.416 1.264 -17.906 1 98.12 199 ALA A N 1
ATOM 1575 C CA . ALA A 1 199 ? -3.842 1.982 -19.109 1 98.12 199 ALA A CA 1
ATOM 1576 C C . ALA A 1 199 ? -2.732 2.891 -19.625 1 98.12 199 ALA A C 1
ATOM 1578 O O . ALA A 1 199 ? -2.42 2.879 -20.812 1 98.12 199 ALA A O 1
ATOM 1579 N N . GLN A 1 200 ? -2.119 3.68 -18.734 1 98.5 200 GLN A N 1
ATOM 1580 C CA . GLN A 1 200 ? -1.033 4.582 -19.109 1 98.5 200 GLN A CA 1
ATOM 1581 C C . GLN A 1 200 ? 0.181 3.803 -19.609 1 98.5 200 GLN A C 1
ATOM 1583 O O . GLN A 1 200 ? 0.797 4.18 -20.609 1 98.5 200 GLN A O 1
ATOM 1588 N N . LEU A 1 201 ? 0.539 2.734 -18.938 1 98.38 201 LEU A N 1
ATOM 1589 C CA . LEU A 1 201 ? 1.671 1.902 -19.328 1 98.38 201 LEU A CA 1
ATOM 1590 C C . LEU A 1 201 ? 1.439 1.284 -20.703 1 98.38 201 LEU A C 1
ATOM 1592 O O . LEU A 1 201 ? 2.354 1.238 -21.531 1 98.38 201 LEU A O 1
ATOM 1596 N N . GLY A 1 202 ? 0.197 0.757 -20.906 1 98.25 202 GLY A N 1
ATOM 1597 C CA . GLY A 1 202 ? -0.149 0.226 -22.219 1 98.25 202 GLY A CA 1
ATOM 1598 C C . GLY A 1 202 ? 0.066 1.223 -23.344 1 98.25 202 GLY A C 1
ATOM 1599 O O . GLY A 1 202 ? 0.634 0.882 -24.375 1 98.25 202 GLY A O 1
ATOM 1600 N N . ALA A 1 203 ? -0.335 2.457 -23.125 1 98.62 203 ALA A N 1
ATOM 1601 C CA . ALA A 1 203 ? -0.145 3.512 -24.109 1 98.62 203 ALA A CA 1
ATOM 1602 C C . ALA A 1 203 ? 1.338 3.783 -24.344 1 98.62 203 ALA A C 1
ATOM 1604 O O . ALA A 1 203 ? 1.771 3.953 -25.5 1 98.62 203 ALA A O 1
ATOM 1605 N N . THR A 1 204 ? 2.094 3.811 -23.266 1 98.75 204 THR A N 1
ATOM 1606 C CA . THR A 1 204 ? 3.529 4.055 -23.344 1 98.75 204 THR A CA 1
ATOM 1607 C C . THR A 1 204 ? 4.219 2.957 -24.156 1 98.75 204 THR A C 1
ATOM 1609 O O . THR A 1 204 ? 5.016 3.246 -25.047 1 98.75 204 THR A O 1
ATOM 1612 N N . LEU A 1 205 ? 3.889 1.734 -23.906 1 98.56 205 LEU A N 1
ATOM 1613 C CA . LEU A 1 205 ? 4.547 0.602 -24.547 1 98.56 205 LEU A CA 1
ATOM 1614 C C . LEU A 1 205 ? 4.102 0.467 -26 1 98.56 205 LEU A C 1
ATOM 1616 O O . LEU A 1 205 ? 4.887 0.055 -26.859 1 98.56 205 LEU A O 1
ATOM 1620 N N . ASN A 1 206 ? 2.854 0.793 -26.266 1 98.06 206 ASN A N 1
ATOM 1621 C CA . ASN A 1 206 ? 2.4 0.835 -27.656 1 98.06 206 ASN A CA 1
ATOM 1622 C C . ASN A 1 206 ? 3.166 1.88 -28.469 1 98.06 206 ASN A C 1
ATOM 1624 O O . ASN A 1 206 ? 3.586 1.613 -29.594 1 98.06 206 ASN A O 1
ATOM 1628 N N . HIS A 1 207 ? 3.311 3.025 -27.875 1 98.31 207 HIS A N 1
ATOM 1629 C CA . HIS A 1 207 ? 4.086 4.059 -28.562 1 98.31 207 HIS A CA 1
ATOM 1630 C C . HIS A 1 207 ? 5.539 3.625 -28.734 1 98.31 207 HIS A C 1
ATOM 1632 O O . HIS A 1 207 ? 6.152 3.906 -29.766 1 98.31 207 HIS A O 1
ATOM 1638 N N . TYR A 1 208 ? 6.074 2.998 -27.703 1 98.62 208 TYR A N 1
ATOM 1639 C CA . TYR A 1 208 ? 7.422 2.439 -27.797 1 98.62 208 TYR A CA 1
ATOM 1640 C C . TYR A 1 208 ? 7.559 1.547 -29.016 1 98.62 208 TYR A C 1
ATOM 1642 O O . TYR A 1 208 ? 8.484 1.718 -29.812 1 98.62 208 TYR A O 1
ATOM 1650 N N . ASN A 1 209 ? 6.648 0.633 -29.188 1 97.88 209 ASN A N 1
ATOM 1651 C CA . ASN A 1 209 ? 6.648 -0.303 -30.297 1 97.88 209 ASN A CA 1
ATOM 1652 C C . ASN A 1 209 ? 6.523 0.421 -31.641 1 97.88 209 ASN A C 1
ATOM 1654 O O . ASN A 1 209 ? 7.25 0.114 -32.594 1 97.88 209 ASN A O 1
ATOM 1658 N N . ASN A 1 210 ? 5.648 1.357 -31.734 1 97.88 210 ASN A N 1
ATOM 1659 C CA . ASN A 1 210 ? 5.379 2.082 -32.969 1 97.88 210 ASN A CA 1
ATOM 1660 C C . ASN A 1 210 ? 6.562 2.961 -33.375 1 97.88 210 ASN A C 1
ATOM 1662 O O . ASN A 1 210 ? 6.922 3.025 -34.562 1 97.88 210 ASN A O 1
ATOM 1666 N N . GLU A 1 211 ? 7.098 3.596 -32.406 1 97.94 211 GLU A N 1
ATOM 1667 C CA . GLU A 1 211 ? 8.141 4.578 -32.688 1 97.94 211 GLU A CA 1
ATOM 1668 C C . GLU A 1 211 ? 9.484 3.902 -32.969 1 97.94 211 GLU A C 1
ATOM 1670 O O . GLU A 1 211 ? 10.258 4.363 -33.781 1 97.94 211 GLU A O 1
ATOM 1675 N N . PHE A 1 212 ? 9.719 2.812 -32.25 1 97.81 212 PHE A N 1
ATOM 1676 C CA . PHE A 1 212 ? 11.07 2.268 -32.312 1 97.81 212 PHE A CA 1
ATOM 1677 C C . PHE A 1 212 ? 11.07 0.906 -33 1 97.81 212 PHE A C 1
ATOM 1679 O O . PHE A 1 212 ? 12.117 0.281 -33.156 1 97.81 212 PHE A O 1
ATOM 1686 N N . GLY A 1 213 ? 9.938 0.343 -33.344 1 95.94 213 GLY A N 1
ATOM 1687 C CA . GLY A 1 213 ? 9.82 -0.774 -34.25 1 95.94 213 GLY A CA 1
ATOM 1688 C C . GLY A 1 213 ? 9.766 -2.121 -33.562 1 95.94 213 GLY A C 1
ATOM 1689 O O . GLY A 1 213 ? 9.531 -3.148 -34.188 1 95.94 213 GLY A O 1
ATOM 1690 N N . ASN A 1 214 ? 10.055 -2.08 -32.281 1 94.88 214 ASN A N 1
ATOM 1691 C CA . ASN A 1 214 ? 10.031 -3.334 -31.531 1 94.88 214 ASN A CA 1
ATOM 1692 C C . ASN A 1 214 ? 9.258 -3.195 -30.219 1 94.88 214 ASN A C 1
ATOM 1694 O O . ASN A 1 214 ? 9.266 -2.131 -29.594 1 94.88 214 ASN A O 1
ATOM 1698 N N . ALA A 1 215 ? 8.625 -4.422 -29.859 1 96.25 215 ALA A N 1
ATOM 1699 C CA . ALA A 1 215 ? 8.109 -4.48 -28.484 1 96.25 215 ALA A CA 1
ATOM 1700 C C . ALA A 1 215 ? 9.242 -4.379 -27.469 1 96.25 215 ALA A C 1
ATOM 1702 O O . ALA A 1 215 ? 10.336 -4.902 -27.688 1 96.25 215 ALA A O 1
ATOM 1703 N N . ILE A 1 216 ? 9.016 -3.738 -26.406 1 97.75 216 ILE A N 1
ATOM 1704 C CA . ILE A 1 216 ? 10.031 -3.443 -25.406 1 97.75 216 ILE A CA 1
ATOM 1705 C C . ILE A 1 216 ? 10.68 -4.742 -24.938 1 97.75 216 ILE A C 1
ATOM 1707 O O . ILE A 1 216 ? 11.891 -4.789 -24.688 1 97.75 216 ILE A O 1
ATOM 1711 N N . ASN A 1 217 ? 9.867 -5.805 -24.812 1 96.19 217 ASN A N 1
ATOM 1712 C CA . ASN A 1 217 ? 10.398 -7.066 -24.297 1 96.19 217 ASN A CA 1
ATOM 1713 C C . ASN A 1 217 ? 11.414 -7.676 -25.25 1 96.19 217 ASN A C 1
ATOM 1715 O O . ASN A 1 217 ? 12.32 -8.406 -24.828 1 96.19 217 ASN A O 1
ATOM 1719 N N . LYS A 1 218 ? 11.336 -7.418 -26.516 1 95.75 218 LYS A N 1
ATOM 1720 C CA . LYS A 1 218 ? 12.352 -7.855 -27.469 1 95.75 218 LYS A CA 1
ATOM 1721 C C . LYS A 1 218 ? 13.688 -7.172 -27.188 1 95.75 218 LYS A C 1
ATOM 1723 O O . LYS A 1 218 ? 14.742 -7.816 -27.219 1 95.75 218 LYS A O 1
ATOM 1728 N N . ASP A 1 219 ? 13.617 -5.871 -26.891 1 96.25 219 ASP A N 1
ATOM 1729 C CA . ASP A 1 219 ? 14.82 -5.09 -26.625 1 96.25 219 ASP A CA 1
ATOM 1730 C C . ASP A 1 219 ? 15.422 -5.453 -25.266 1 96.25 219 ASP A C 1
ATOM 1732 O O . ASP A 1 219 ? 16.594 -5.184 -25.016 1 96.25 219 ASP A O 1
ATOM 1736 N N . LEU A 1 220 ? 14.641 -6.121 -24.406 1 96.94 220 LEU A N 1
ATOM 1737 C CA . LEU A 1 220 ? 15.117 -6.508 -23.078 1 96.94 220 LEU A CA 1
ATOM 1738 C C . LEU A 1 220 ? 15.664 -7.93 -23.094 1 96.94 220 LEU A C 1
ATOM 1740 O O . LEU A 1 220 ? 16.125 -8.43 -22.062 1 96.94 220 LEU A O 1
ATOM 1744 N N . LYS A 1 221 ? 15.672 -8.602 -24.203 1 93.88 221 LYS A N 1
ATOM 1745 C CA . LYS A 1 221 ? 16.172 -9.969 -24.312 1 93.88 221 LYS A CA 1
ATOM 1746 C C . LYS A 1 221 ? 17.641 -9.992 -24.719 1 93.88 221 LYS A C 1
ATOM 1748 O O . LYS A 1 221 ? 18.094 -10.938 -25.375 1 93.88 221 LYS A O 1
ATOM 1753 N N . THR A 1 222 ? 18.438 -9.07 -24.375 1 90.38 222 THR A N 1
ATOM 1754 C CA . THR A 1 222 ? 19.844 -8.945 -24.75 1 90.38 222 THR A CA 1
ATOM 1755 C C . THR A 1 222 ? 20.672 -10.055 -24.125 1 90.38 222 THR A C 1
ATOM 1757 O O . THR A 1 222 ? 21.656 -10.5 -24.719 1 90.38 222 THR A O 1
ATOM 1760 N N . ASP A 1 223 ? 20.281 -10.484 -22.844 1 89.38 223 ASP A N 1
ATOM 1761 C CA . ASP A 1 223 ? 20.938 -11.586 -22.141 1 89.38 223 ASP A CA 1
ATOM 1762 C C . ASP A 1 223 ? 19.906 -12.547 -21.562 1 89.38 223 ASP A C 1
ATOM 1764 O O . ASP A 1 223 ? 19.406 -12.328 -20.453 1 89.38 223 ASP A O 1
ATOM 1768 N N . PRO A 1 224 ? 19.703 -13.602 -22.234 1 85.25 224 PRO A N 1
ATOM 1769 C CA . PRO A 1 224 ? 18.641 -14.516 -21.812 1 85.25 224 PRO A CA 1
ATOM 1770 C C . PRO A 1 224 ? 18.938 -15.195 -20.469 1 85.25 224 PRO A C 1
ATOM 1772 O O . PRO A 1 224 ? 18.031 -15.766 -19.859 1 85.25 224 PRO A O 1
ATOM 1775 N N . LYS A 1 225 ? 20.219 -15.102 -20.031 1 90.88 225 LYS A N 1
ATOM 1776 C CA . LYS A 1 225 ? 20.594 -15.773 -18.797 1 90.88 225 LYS A CA 1
ATOM 1777 C C . LYS A 1 225 ? 20.484 -14.828 -17.609 1 90.88 225 LYS A C 1
ATOM 1779 O O . LYS A 1 225 ? 20.531 -15.258 -16.453 1 90.88 225 LYS A O 1
ATOM 1784 N N . ASP A 1 226 ? 20.297 -13.555 -17.953 1 94.56 226 ASP A N 1
ATOM 1785 C CA . ASP A 1 226 ? 20.188 -12.562 -16.875 1 94.56 226 ASP A CA 1
ATOM 1786 C C . ASP A 1 226 ? 18.859 -12.68 -16.156 1 94.56 226 ASP A C 1
ATOM 1788 O O . ASP A 1 226 ? 17.797 -12.406 -16.734 1 94.56 226 ASP A O 1
ATOM 1792 N N . GLU A 1 227 ? 18.953 -13.055 -14.922 1 93.69 227 GLU A N 1
ATOM 1793 C CA . GLU A 1 227 ? 17.75 -13.328 -14.133 1 93.69 227 GLU A CA 1
ATOM 1794 C C . GLU A 1 227 ? 16.922 -12.062 -13.922 1 93.69 227 GLU A C 1
ATOM 1796 O O . GLU A 1 227 ? 15.688 -12.117 -13.898 1 93.69 227 GLU A O 1
ATOM 1801 N N . TYR A 1 228 ? 17.625 -10.961 -13.711 1 97 228 TYR A N 1
ATOM 1802 C CA . TYR A 1 228 ? 16.906 -9.703 -13.531 1 97 228 TYR A CA 1
ATOM 1803 C C . TYR A 1 228 ? 16.141 -9.32 -14.789 1 97 228 TYR A C 1
ATOM 1805 O O . TYR A 1 228 ? 14.984 -8.898 -14.719 1 97 228 TYR A O 1
ATOM 1813 N N . LEU A 1 229 ? 16.75 -9.477 -15.93 1 97.5 229 LEU A N 1
ATOM 1814 C CA . LEU A 1 229 ? 16.109 -9.133 -17.188 1 97.5 229 LEU A CA 1
ATOM 1815 C C . LEU A 1 229 ? 14.898 -10.039 -17.438 1 97.5 229 LEU A C 1
ATOM 1817 O O . LEU A 1 229 ? 13.883 -9.586 -17.969 1 97.5 229 LEU A O 1
ATOM 1821 N N . LYS A 1 230 ? 15.055 -11.281 -17.078 1 97 230 LYS A N 1
ATOM 1822 C CA . LYS A 1 230 ? 13.922 -12.195 -17.203 1 97 230 LYS A CA 1
ATOM 1823 C C . LYS A 1 230 ? 12.75 -11.734 -16.328 1 97 230 LYS A C 1
ATOM 1825 O O . LYS A 1 230 ? 11.602 -11.766 -16.766 1 97 230 LYS A O 1
ATOM 1830 N N . LEU A 1 231 ? 13.07 -11.352 -15.117 1 97.75 231 LEU A N 1
ATOM 1831 C CA . LEU A 1 231 ? 12.055 -10.875 -14.188 1 97.75 231 LEU A CA 1
ATOM 1832 C C . LEU A 1 231 ? 11.406 -9.594 -14.703 1 97.75 231 LEU A C 1
ATOM 1834 O O . LEU A 1 231 ? 10.195 -9.406 -14.586 1 97.75 231 LEU A O 1
ATOM 1838 N N . LEU A 1 232 ? 12.25 -8.734 -15.242 1 98.31 232 LEU A N 1
ATOM 1839 C CA . LEU A 1 232 ? 11.773 -7.461 -15.781 1 98.31 232 LEU A CA 1
ATOM 1840 C C . LEU A 1 232 ? 10.805 -7.691 -16.938 1 98.31 232 LEU A C 1
ATOM 1842 O O . LEU A 1 232 ? 9.742 -7.066 -17 1 98.31 232 LEU A O 1
ATOM 1846 N N . ARG A 1 233 ? 11.125 -8.562 -17.828 1 97.81 233 ARG A N 1
ATOM 1847 C CA . ARG A 1 233 ? 10.25 -8.906 -18.953 1 97.81 233 ARG A CA 1
ATOM 1848 C C . ARG A 1 233 ? 8.945 -9.516 -18.453 1 97.81 233 ARG A C 1
ATOM 1850 O O . ARG A 1 233 ? 7.875 -9.211 -18.984 1 97.81 233 ARG A O 1
ATOM 1857 N N . ALA A 1 234 ? 9.039 -10.352 -17.469 1 97.94 234 ALA A N 1
ATOM 1858 C CA . ALA A 1 234 ? 7.852 -10.977 -16.891 1 97.94 234 ALA A CA 1
ATOM 1859 C C . ALA A 1 234 ? 6.941 -9.938 -16.25 1 97.94 234 ALA A C 1
ATOM 1861 O O . ALA A 1 234 ? 5.719 -10.008 -16.359 1 97.94 234 ALA A O 1
ATOM 1862 N N . ALA A 1 235 ? 7.535 -8.969 -15.555 1 98.56 235 ALA A N 1
ATOM 1863 C CA . ALA A 1 235 ? 6.754 -7.898 -14.945 1 98.56 235 ALA A CA 1
ATOM 1864 C C . ALA A 1 235 ? 5.957 -7.137 -16 1 98.56 235 ALA A C 1
ATOM 1866 O O . ALA A 1 235 ? 4.762 -6.887 -15.828 1 98.56 235 ALA A O 1
ATOM 1867 N N . ILE A 1 236 ? 6.633 -6.797 -17.078 1 98.5 236 ILE A N 1
ATOM 1868 C CA . ILE A 1 236 ? 5.984 -6.059 -18.156 1 98.5 236 ILE A CA 1
ATOM 1869 C C . ILE A 1 236 ? 4.848 -6.895 -18.734 1 98.5 236 ILE A C 1
ATOM 1871 O O . ILE A 1 236 ? 3.742 -6.391 -18.953 1 98.5 236 ILE A O 1
ATOM 1875 N N . LYS A 1 237 ? 5.086 -8.164 -18.969 1 97.56 237 LYS A N 1
ATOM 1876 C CA . LYS A 1 237 ? 4.07 -9.055 -19.531 1 97.56 237 LYS A CA 1
ATOM 1877 C C . LYS A 1 237 ? 2.889 -9.195 -18.578 1 97.56 237 LYS A C 1
ATOM 1879 O O . LYS A 1 237 ? 1.731 -9.117 -18.984 1 97.56 237 LYS A O 1
ATOM 1884 N N . CYS A 1 238 ? 3.115 -9.383 -17.281 1 98.19 238 CYS A N 1
ATOM 1885 C CA . CYS A 1 238 ? 2.062 -9.539 -16.281 1 98.19 238 CYS A CA 1
ATOM 1886 C C . CYS A 1 238 ? 1.22 -8.273 -16.188 1 98.19 238 CYS A C 1
ATOM 1888 O O . CYS A 1 238 ? 0.007 -8.344 -15.977 1 98.19 238 CYS A O 1
ATOM 1890 N N . LEU A 1 239 ? 1.824 -7.109 -16.344 1 98.12 239 LEU A N 1
ATOM 1891 C CA . LEU A 1 239 ? 1.132 -5.832 -16.203 1 98.12 239 LEU A CA 1
ATOM 1892 C C . LEU A 1 239 ? 0.303 -5.527 -17.453 1 98.12 239 LEU A C 1
ATOM 1894 O O . LEU A 1 239 ? -0.664 -4.762 -17.375 1 98.12 239 LEU A O 1
ATOM 1898 N N . THR A 1 240 ? 0.66 -6.117 -18.578 1 96.38 240 THR A N 1
ATOM 1899 C CA . THR A 1 240 ? 0.021 -5.723 -19.828 1 96.38 240 THR A CA 1
ATOM 1900 C C . THR A 1 240 ? -0.849 -6.855 -20.375 1 96.38 240 THR A C 1
ATOM 1902 O O . THR A 1 240 ? -1.978 -6.621 -20.812 1 96.38 240 THR A O 1
ATOM 1905 N N . TYR A 1 241 ? -0.277 -8.031 -20.328 1 95.88 241 TYR A N 1
ATOM 1906 C CA . TYR A 1 241 ? -0.994 -9.18 -20.875 1 95.88 241 TYR A CA 1
ATOM 1907 C C . TYR A 1 241 ? -0.75 -10.422 -20.031 1 95.88 241 TYR A C 1
ATOM 1909 O O . TYR A 1 241 ? -0.145 -11.391 -20.5 1 95.88 241 TYR A O 1
ATOM 1917 N N . PRO A 1 242 ? -1.381 -10.477 -18.828 1 97.62 242 PRO A N 1
ATOM 1918 C CA . PRO A 1 242 ? -1.116 -11.578 -17.906 1 97.62 242 PRO A CA 1
ATOM 1919 C C . PRO A 1 242 ? -1.547 -12.938 -18.469 1 97.62 242 PRO A C 1
ATOM 1921 O O . PRO A 1 242 ? -0.942 -13.961 -18.141 1 97.62 242 PRO A O 1
ATOM 1924 N N . GLU A 1 243 ? -2.539 -13 -19.375 1 97.62 243 GLU A N 1
ATOM 1925 C CA . GLU A 1 243 ? -3.004 -14.258 -19.953 1 97.62 243 GLU A CA 1
ATOM 1926 C C . GLU A 1 243 ? -1.899 -14.945 -20.75 1 97.62 243 GLU A C 1
ATOM 1928 O O . GLU A 1 243 ? -1.743 -16.172 -20.688 1 97.62 243 GLU A O 1
ATOM 1933 N N . LYS A 1 244 ? -1.167 -14.133 -21.438 1 97.31 244 LYS A N 1
ATOM 1934 C CA . LYS A 1 244 ? -0.052 -14.68 -22.219 1 97.31 244 LYS A CA 1
ATOM 1935 C C . LYS A 1 244 ? 1.04 -15.219 -21.297 1 97.31 244 LYS A C 1
ATOM 1937 O O . LYS A 1 244 ? 1.65 -16.25 -21.578 1 97.31 244 LYS A O 1
ATOM 1942 N N . TYR A 1 245 ? 1.279 -14.555 -20.234 1 97.88 245 TYR A N 1
ATOM 1943 C CA . TYR A 1 245 ? 2.27 -15 -19.266 1 97.88 245 TYR A CA 1
ATOM 1944 C C . TYR A 1 245 ? 1.89 -16.359 -18.672 1 97.88 245 TYR A C 1
ATOM 1946 O O . TYR A 1 245 ? 2.699 -17.281 -18.672 1 97.88 245 TYR A O 1
ATOM 1954 N N . PHE A 1 246 ? 0.681 -16.5 -18.203 1 98.31 246 PHE A N 1
ATOM 1955 C CA . PHE A 1 246 ? 0.242 -17.719 -17.531 1 98.31 246 PHE A CA 1
ATOM 1956 C C . PHE A 1 246 ? 0.122 -18.875 -18.516 1 98.31 246 PHE A C 1
ATOM 1958 O O . PHE A 1 246 ? 0.37 -20.031 -18.172 1 98.31 246 PHE A O 1
ATOM 1965 N N . ALA A 1 247 ? -0.295 -18.531 -19.766 1 97.62 247 ALA A N 1
ATOM 1966 C CA . ALA A 1 247 ? -0.345 -19.578 -20.797 1 97.62 247 ALA A CA 1
ATOM 1967 C C . ALA A 1 247 ? 1.034 -20.188 -21.031 1 97.62 247 ALA A C 1
ATOM 1969 O O . ALA A 1 247 ? 1.174 -21.406 -21.109 1 97.62 247 ALA A O 1
ATOM 1970 N N . LYS A 1 248 ? 1.999 -19.344 -21.156 1 96.56 248 LYS A N 1
ATOM 1971 C CA . LYS A 1 248 ? 3.367 -19.828 -21.328 1 96.56 248 LYS A CA 1
ATOM 1972 C C . LYS A 1 248 ? 3.826 -20.625 -20.125 1 96.56 248 LYS A C 1
ATOM 1974 O O . LYS A 1 248 ? 4.477 -21.672 -20.266 1 96.56 248 LYS A O 1
ATOM 1979 N N . LEU A 1 249 ? 3.5 -20.141 -18.953 1 96.75 249 LEU A N 1
ATOM 1980 C CA . LEU A 1 249 ? 3.867 -20.828 -17.719 1 96.75 249 LEU A CA 1
ATOM 1981 C C . LEU A 1 249 ? 3.254 -22.219 -17.672 1 96.75 249 LEU A C 1
ATOM 1983 O O . LEU A 1 249 ? 3.922 -23.188 -17.297 1 96.75 249 LEU A O 1
ATOM 1987 N N . LEU A 1 250 ? 2.012 -22.344 -18.078 1 97.38 250 LEU A N 1
ATOM 1988 C CA . LEU A 1 250 ? 1.335 -23.625 -18.094 1 97.38 250 LEU A CA 1
ATOM 1989 C C . LEU A 1 250 ? 1.962 -24.562 -19.125 1 97.38 250 LEU A C 1
ATOM 1991 O O . LEU A 1 250 ? 2.125 -25.75 -18.875 1 97.38 250 LEU A O 1
ATOM 1995 N N . ARG A 1 251 ? 2.291 -24.016 -20.266 1 95.88 251 ARG A N 1
ATOM 1996 C CA . ARG A 1 251 ? 2.951 -24.812 -21.297 1 95.88 251 ARG A CA 1
ATOM 1997 C C . ARG A 1 251 ? 4.262 -25.391 -20.781 1 95.88 251 ARG A C 1
ATOM 1999 O O . ARG A 1 251 ? 4.535 -26.578 -20.969 1 95.88 251 ARG A O 1
ATOM 2006 N N . LEU A 1 252 ? 5 -24.531 -20.109 1 94.44 252 LEU A N 1
ATOM 2007 C CA . LEU A 1 252 ? 6.281 -24.984 -19.562 1 94.44 252 LEU A CA 1
ATOM 2008 C C . LEU A 1 252 ? 6.07 -26.016 -18.453 1 94.44 252 LEU A C 1
ATOM 2010 O O . LEU A 1 252 ? 6.852 -26.953 -18.312 1 94.44 252 LEU A O 1
ATOM 2014 N N . ALA A 1 253 ? 5.031 -25.844 -17.625 1 95.69 253 ALA A N 1
ATOM 2015 C CA . ALA A 1 253 ? 4.746 -26.734 -16.5 1 95.69 253 ALA A CA 1
ATOM 2016 C C . ALA A 1 253 ? 4.285 -28.109 -16.984 1 95.69 253 ALA A C 1
ATOM 2018 O O . ALA A 1 253 ? 4.539 -29.125 -16.328 1 95.69 253 ALA A O 1
ATOM 2019 N N . LEU A 1 254 ? 3.689 -28.25 -18.141 1 95.31 254 LEU A N 1
ATOM 2020 C CA . LEU A 1 254 ? 3.072 -29.469 -18.641 1 95.31 254 LEU A CA 1
ATOM 2021 C C . LEU A 1 254 ? 3.953 -30.141 -19.688 1 95.31 254 LEU A C 1
ATOM 2023 O O . LEU A 1 254 ? 3.793 -31.328 -19.969 1 95.31 254 LEU A O 1
ATOM 2027 N N . ASN A 1 255 ? 4.762 -29.562 -20.5 1 78.56 255 ASN A N 1
ATOM 2028 C CA . ASN A 1 255 ? 5.488 -30.109 -21.641 1 78.56 255 ASN A CA 1
ATOM 2029 C C . ASN A 1 255 ? 6.918 -30.5 -21.25 1 78.56 255 ASN A C 1
ATOM 2031 O O . ASN A 1 255 ? 7.59 -31.203 -22 1 78.56 255 ASN A O 1
ATOM 2035 N N . LYS A 1 256 ? 7.5 -30.141 -20.141 1 66.19 256 LYS A N 1
ATOM 2036 C CA . LYS A 1 256 ? 8.898 -30.469 -19.875 1 66.19 256 LYS A CA 1
ATOM 2037 C C . LYS A 1 256 ? 9.031 -31.906 -19.344 1 66.19 256 LYS A C 1
ATOM 2039 O O . LYS A 1 256 ? 8.023 -32.594 -19.125 1 66.19 256 LYS A O 1
ATOM 2044 N N . MET A 1 257 ? 10.266 -32.438 -19.359 1 64.75 257 MET A N 1
ATOM 2045 C CA . MET A 1 257 ? 10.672 -33.75 -18.953 1 64.75 257 MET A CA 1
ATOM 2046 C C . MET A 1 257 ? 10.008 -34.156 -17.625 1 64.75 257 MET A C 1
ATOM 2048 O O . MET A 1 257 ? 9.945 -35.344 -17.281 1 64.75 257 MET A O 1
ATOM 2052 N N . GLY A 1 258 ? 9 -33.25 -17.141 1 79.62 258 GLY A N 1
ATOM 2053 C CA . GLY A 1 258 ? 8.25 -33.469 -15.922 1 79.62 258 GLY A CA 1
ATOM 2054 C C . GLY A 1 258 ? 7.285 -32.344 -15.602 1 79.62 258 GLY A C 1
ATOM 2055 O O . GLY A 1 258 ? 7.5 -31.203 -16.016 1 79.62 258 GLY A O 1
ATOM 2056 N N . THR A 1 259 ? 6.16 -32.812 -15.055 1 86.69 259 THR A N 1
ATOM 2057 C CA . THR A 1 259 ? 5.137 -31.844 -14.711 1 86.69 259 THR A CA 1
ATOM 2058 C C . THR A 1 259 ? 5.551 -31.047 -13.477 1 86.69 259 THR A C 1
ATOM 2060 O O . THR A 1 259 ? 5.977 -31.609 -12.477 1 86.69 259 THR A O 1
ATOM 2063 N N . ASP A 1 260 ? 5.691 -29.719 -13.664 1 94.62 260 ASP A N 1
ATOM 2064 C CA . ASP A 1 260 ? 5.801 -28.828 -12.508 1 94.62 260 ASP A CA 1
ATOM 2065 C C . ASP A 1 260 ? 4.445 -28.641 -11.828 1 94.62 260 ASP A C 1
ATOM 2067 O O . ASP A 1 260 ? 3.756 -27.656 -12.07 1 94.62 260 ASP A O 1
ATOM 2071 N N . GLU A 1 261 ? 4.129 -29.641 -10.953 1 95.56 261 GLU A N 1
ATOM 2072 C CA . GLU A 1 261 ? 2.814 -29.672 -10.32 1 95.56 261 GLU A CA 1
ATOM 2073 C C . GLU A 1 261 ? 2.588 -28.438 -9.453 1 95.56 261 GLU A C 1
ATOM 2075 O O . GLU A 1 261 ? 1.458 -27.969 -9.336 1 95.56 261 GLU A O 1
ATOM 2080 N N . ARG A 1 262 ? 3.664 -27.906 -8.938 1 95.94 262 ARG A N 1
ATOM 2081 C CA . ARG A 1 262 ? 3.52 -26.734 -8.086 1 95.94 262 ARG A CA 1
ATOM 2082 C C . ARG A 1 262 ? 3.072 -25.516 -8.891 1 95.94 262 ARG A C 1
ATOM 2084 O O . ARG A 1 262 ? 2.158 -24.797 -8.492 1 95.94 262 ARG A O 1
ATOM 2091 N N . ALA A 1 263 ? 3.664 -25.297 -10.008 1 96.88 263 ALA A N 1
ATOM 2092 C CA . ALA A 1 263 ? 3.285 -24.188 -10.883 1 96.88 263 ALA A CA 1
ATOM 2093 C C . ALA A 1 263 ? 1.888 -24.406 -11.461 1 96.88 263 ALA A C 1
ATOM 2095 O O . ALA A 1 263 ? 1.073 -23.484 -11.484 1 96.88 263 ALA A O 1
ATOM 2096 N N . LEU A 1 264 ? 1.663 -25.625 -11.914 1 97.88 264 LEU A N 1
ATOM 2097 C CA . LEU A 1 264 ? 0.36 -25.969 -12.477 1 97.88 264 LEU A CA 1
ATOM 2098 C C . LEU A 1 264 ? -0.752 -25.719 -11.461 1 97.88 264 LEU A C 1
ATOM 2100 O O . LEU A 1 264 ? -1.731 -25.031 -11.766 1 97.88 264 LEU A O 1
ATOM 2104 N N . THR A 1 265 ? -0.562 -26.203 -10.234 1 98.38 265 THR A N 1
ATOM 2105 C CA . THR A 1 265 ? -1.537 -26.062 -9.156 1 98.38 265 THR A CA 1
ATOM 2106 C C . THR A 1 265 ? -1.755 -24.578 -8.828 1 98.38 265 THR A C 1
ATOM 2108 O O . THR A 1 265 ? -2.895 -24.125 -8.703 1 98.38 265 THR A O 1
ATOM 2111 N N . ARG A 1 266 ? -0.684 -23.844 -8.734 1 98.19 266 ARG A N 1
ATOM 2112 C CA . ARG A 1 266 ? -0.755 -22.438 -8.383 1 98.19 266 ARG A CA 1
ATOM 2113 C C . ARG A 1 266 ? -1.564 -21.656 -9.414 1 98.19 266 ARG A C 1
ATOM 2115 O O . ARG A 1 266 ? -2.479 -20.906 -9.062 1 98.19 266 ARG A O 1
ATOM 2122 N N . VAL A 1 267 ? -1.292 -21.875 -10.672 1 98.25 267 VAL A N 1
ATOM 2123 C CA . VAL A 1 267 ? -1.96 -21.109 -11.719 1 98.25 267 VAL A CA 1
ATOM 2124 C C . VAL A 1 267 ? -3.439 -21.484 -11.773 1 98.25 267 VAL A C 1
ATOM 2126 O O . VAL A 1 267 ? -4.309 -20.609 -11.766 1 98.25 267 VAL A O 1
ATOM 2129 N N . VAL A 1 268 ? -3.748 -22.734 -11.766 1 98.19 268 VAL A N 1
ATOM 2130 C CA . VAL A 1 268 ? -5.133 -23.172 -11.906 1 98.19 268 VAL A CA 1
ATOM 2131 C C . VAL A 1 268 ? -5.949 -22.703 -10.703 1 98.19 268 VAL A C 1
ATOM 2133 O O . VAL A 1 268 ? -7.039 -22.141 -10.867 1 98.19 268 VAL A O 1
ATOM 2136 N N . THR A 1 269 ? -5.418 -22.828 -9.477 1 98.31 269 THR A N 1
ATOM 2137 C CA . THR A 1 269 ? -6.18 -22.516 -8.281 1 98.31 269 THR A CA 1
ATOM 2138 C C . THR A 1 269 ? -6.316 -21 -8.109 1 98.31 269 THR A C 1
ATOM 2140 O O . THR A 1 269 ? -7.262 -20.516 -7.488 1 98.31 269 THR A O 1
ATOM 2143 N N . THR A 1 270 ? -5.391 -20.203 -8.68 1 98.06 270 THR A N 1
ATOM 2144 C CA . THR A 1 270 ? -5.449 -18.75 -8.508 1 98.06 270 THR A CA 1
ATOM 2145 C C . THR A 1 270 ? -6.23 -18.109 -9.648 1 98.06 270 THR A C 1
ATOM 2147 O O . THR A 1 270 ? -6.738 -16.984 -9.508 1 98.06 270 THR A O 1
ATOM 2150 N N . ARG A 1 271 ? -6.367 -18.828 -10.789 1 97.88 271 ARG A N 1
ATOM 2151 C CA . ARG A 1 271 ? -6.918 -18.172 -11.969 1 97.88 271 ARG A CA 1
ATOM 2152 C C . ARG A 1 271 ? -8.297 -18.719 -12.305 1 97.88 271 ARG A C 1
ATOM 2154 O O . ARG A 1 271 ? -9.047 -18.109 -13.078 1 97.88 271 ARG A O 1
ATOM 2161 N N . ALA A 1 272 ? -8.719 -19.812 -11.695 1 97.62 272 ALA A N 1
ATOM 2162 C CA . ALA A 1 272 ? -9.961 -20.5 -12.031 1 97.62 272 ALA A CA 1
ATOM 2163 C C . ALA A 1 272 ? -11.164 -19.562 -11.859 1 97.62 272 ALA A C 1
ATOM 2165 O O . ALA A 1 272 ? -12.117 -19.625 -12.633 1 97.62 272 ALA A O 1
ATOM 2166 N N . GLU A 1 273 ? -11.195 -18.672 -10.875 1 95.38 273 GLU A N 1
ATOM 2167 C CA . GLU A 1 273 ? -12.312 -17.781 -10.586 1 95.38 273 GLU A CA 1
ATOM 2168 C C . GLU A 1 273 ? -12.156 -16.438 -11.305 1 95.38 273 GLU A C 1
ATOM 2170 O O . GLU A 1 273 ? -12.992 -15.547 -11.156 1 95.38 273 GLU A O 1
ATOM 2175 N N . PHE A 1 274 ? -11.094 -16.312 -12.008 1 94.12 274 PHE A N 1
ATOM 2176 C CA . PHE A 1 274 ? -10.773 -14.992 -12.539 1 94.12 274 PHE A CA 1
ATOM 2177 C C . PHE A 1 274 ? -10.656 -15.031 -14.055 1 94.12 274 PHE A C 1
ATOM 2179 O O . PHE A 1 274 ? -11.648 -14.883 -14.766 1 94.12 274 PHE A O 1
ATOM 2186 N N . ASN A 1 275 ? -9.5 -15.516 -14.609 1 95.69 275 ASN A N 1
ATOM 2187 C CA . ASN A 1 275 ? -9.352 -15.398 -16.047 1 95.69 275 ASN A CA 1
ATOM 2188 C C . ASN A 1 275 ? -8.766 -16.672 -16.656 1 95.69 275 ASN A C 1
ATOM 2190 O O . ASN A 1 275 ? -8.078 -16.625 -17.688 1 95.69 275 ASN A O 1
ATOM 2194 N N . LEU A 1 276 ? -9.023 -17.828 -16.047 1 97.31 276 LEU A N 1
ATOM 2195 C CA . LEU A 1 276 ? -8.477 -19.078 -16.547 1 97.31 276 LEU A CA 1
ATOM 2196 C C . LEU A 1 276 ? -9.031 -19.406 -17.938 1 97.31 276 LEU A C 1
ATOM 2198 O O . LEU A 1 276 ? -8.352 -20.016 -18.766 1 97.31 276 LEU A O 1
ATOM 2202 N N . GLN A 1 277 ? -10.25 -18.984 -18.234 1 96.69 277 GLN A N 1
ATOM 2203 C CA . GLN A 1 277 ? -10.805 -19.219 -19.562 1 96.69 277 GLN A CA 1
ATOM 2204 C C . GLN A 1 277 ? -9.984 -18.516 -20.625 1 96.69 277 GLN A C 1
ATOM 2206 O O . GLN A 1 277 ? -9.656 -19.094 -21.656 1 96.69 277 GLN A O 1
ATOM 2211 N N . ARG A 1 278 ? -9.672 -17.25 -20.375 1 97.31 278 ARG A N 1
ATOM 2212 C CA . ARG A 1 278 ? -8.859 -16.484 -21.328 1 97.31 278 ARG A CA 1
ATOM 2213 C C . ARG A 1 278 ? -7.453 -17.062 -21.438 1 97.31 278 ARG A C 1
ATOM 2215 O O . ARG A 1 278 ? -6.859 -17.062 -22.516 1 97.31 278 ARG A O 1
ATOM 2222 N N . ILE A 1 279 ? -6.906 -17.516 -20.312 1 98.19 279 ILE A N 1
ATOM 2223 C CA . ILE A 1 279 ? -5.598 -18.156 -20.297 1 98.19 279 ILE A CA 1
ATOM 2224 C C . ILE A 1 279 ? -5.641 -19.422 -21.156 1 98.19 279 ILE A C 1
ATOM 2226 O O . ILE A 1 279 ? -4.727 -19.672 -21.938 1 98.19 279 ILE A O 1
ATOM 2230 N N . SER A 1 280 ? -6.691 -20.219 -21 1 97.31 280 SER A N 1
ATOM 2231 C CA . SER A 1 280 ? -6.863 -21.438 -21.781 1 97.31 280 SER A CA 1
ATOM 2232 C C . SER A 1 280 ? -6.926 -21.141 -23.281 1 97.31 280 SER A C 1
ATOM 2234 O O . SER A 1 280 ? -6.375 -21.875 -24.094 1 97.31 280 SER A O 1
ATOM 2236 N N . GLU A 1 281 ? -7.598 -20.094 -23.625 1 97.25 281 GLU A N 1
ATOM 2237 C CA . GLU A 1 281 ? -7.672 -19.688 -25.016 1 97.25 281 GLU A CA 1
ATOM 2238 C C . GLU A 1 281 ? -6.297 -19.297 -25.562 1 97.25 281 GLU A C 1
ATOM 2240 O O . GLU A 1 281 ? -5.934 -19.688 -26.672 1 97.25 281 GLU A O 1
ATOM 2245 N N . GLU A 1 282 ? -5.543 -18.516 -24.766 1 96.94 282 GLU A N 1
ATOM 2246 C CA . GLU A 1 282 ? -4.184 -18.156 -25.172 1 96.94 282 GLU A CA 1
ATOM 2247 C C . GLU A 1 282 ? -3.297 -19.391 -25.281 1 96.94 282 GLU A C 1
ATOM 2249 O O . GLU A 1 282 ? -2.449 -19.484 -26.172 1 96.94 282 GLU A O 1
ATOM 2254 N N . TYR A 1 283 ? -3.459 -20.359 -24.359 1 97.38 283 TYR A N 1
ATOM 2255 C CA . TYR A 1 283 ? -2.721 -21.625 -24.375 1 97.38 283 TYR A CA 1
ATOM 2256 C C . TYR A 1 283 ? -2.984 -22.375 -25.672 1 97.38 283 TYR A C 1
ATOM 2258 O O . TYR A 1 283 ? -2.051 -22.859 -26.312 1 97.38 283 TYR A O 1
ATOM 2266 N N . GLN A 1 284 ? -4.203 -22.453 -26.031 1 95.56 284 GLN A N 1
ATOM 2267 C CA . GLN A 1 284 ? -4.605 -23.188 -27.219 1 95.56 284 GLN A CA 1
ATOM 2268 C C . GLN A 1 284 ? -4.039 -22.547 -28.484 1 95.56 284 GLN A C 1
ATOM 2270 O O . GLN A 1 284 ? -3.742 -23.25 -29.453 1 95.56 284 GLN A O 1
ATOM 2275 N N . ARG A 1 285 ? -3.893 -21.25 -28.547 1 94.88 285 ARG A N 1
ATOM 2276 C CA . ARG A 1 285 ? -3.35 -20.531 -29.688 1 94.88 285 ARG A CA 1
ATOM 2277 C C . ARG A 1 285 ? -1.906 -20.938 -29.969 1 94.88 285 ARG A C 1
ATOM 2279 O O . ARG A 1 285 ? -1.459 -20.938 -31.109 1 94.88 285 ARG A O 1
ATOM 2286 N N . ARG A 1 286 ? -1.255 -21.391 -28.906 1 93.81 286 ARG A N 1
ATOM 2287 C CA . ARG A 1 286 ? 0.184 -21.594 -29.047 1 93.81 286 ARG A CA 1
ATOM 2288 C C . ARG A 1 286 ? 0.545 -23.062 -28.891 1 93.81 286 ARG A C 1
ATOM 2290 O O . ARG A 1 286 ? 1.725 -23.422 -28.891 1 93.81 286 ARG A O 1
ATOM 2297 N N . ASN A 1 287 ? -0.448 -23.859 -28.688 1 93.5 287 ASN A N 1
ATOM 2298 C CA . ASN A 1 287 ? -0.201 -25.281 -28.484 1 93.5 287 ASN A CA 1
ATOM 2299 C C . ASN A 1 287 ? -1.157 -26.141 -29.312 1 93.5 287 ASN A C 1
ATOM 2301 O O . ASN A 1 287 ? -2.268 -25.703 -29.625 1 93.5 287 ASN A O 1
ATOM 2305 N N . SER A 1 288 ? -0.783 -27.328 -29.594 1 92.19 288 SER A N 1
ATOM 2306 C CA . SER A 1 288 ? -1.535 -28.203 -30.484 1 92.19 288 SER A CA 1
ATOM 2307 C C . SER A 1 288 ? -2.729 -28.828 -29.766 1 92.19 288 SER A C 1
ATOM 2309 O O . SER A 1 288 ? -3.658 -29.312 -30.422 1 92.19 288 SER A O 1
ATOM 2311 N N . ILE A 1 289 ? -2.676 -28.906 -28.5 1 93.75 289 ILE A N 1
ATOM 2312 C CA . ILE A 1 289 ? -3.783 -29.5 -27.766 1 93.75 289 ILE A CA 1
ATOM 2313 C C . ILE A 1 289 ? -4.355 -28.469 -26.781 1 93.75 289 ILE A C 1
ATOM 2315 O O . ILE A 1 289 ? -3.629 -27.609 -26.297 1 93.75 289 ILE A O 1
ATOM 2319 N N . PRO A 1 290 ? -5.676 -28.578 -26.516 1 95.5 290 PRO A N 1
ATOM 2320 C CA . PRO A 1 290 ? -6.27 -27.672 -25.531 1 95.5 290 PRO A CA 1
ATOM 2321 C C . PRO A 1 290 ? -5.738 -27.906 -24.125 1 95.5 290 PRO A C 1
ATOM 2323 O O . PRO A 1 290 ? -5.234 -29 -23.828 1 95.5 290 PRO A O 1
ATOM 2326 N N . LEU A 1 291 ? -5.859 -26.875 -23.281 1 96.19 291 LEU A N 1
ATOM 2327 C CA . LEU A 1 291 ? -5.293 -26.906 -21.938 1 96.19 291 LEU A CA 1
ATOM 2328 C C . LEU A 1 291 ? -5.855 -28.062 -21.125 1 96.19 291 LEU A C 1
ATOM 2330 O O . LEU A 1 291 ? -5.117 -28.75 -20.422 1 96.19 291 LEU A O 1
ATOM 2334 N N . ASP A 1 292 ? -7.23 -28.312 -21.188 1 95.75 292 ASP A N 1
ATOM 2335 C CA . ASP A 1 292 ? -7.852 -29.391 -20.406 1 95.75 292 ASP A CA 1
ATOM 2336 C C . ASP A 1 292 ? -7.301 -30.75 -20.812 1 95.75 292 ASP A C 1
ATOM 2338 O O . ASP A 1 292 ? -7.059 -31.609 -19.953 1 95.75 292 ASP A O 1
ATOM 2342 N N . ARG A 1 293 ? -7.012 -31.016 -22.078 1 95.44 293 ARG A N 1
ATOM 2343 C CA . ARG A 1 293 ? -6.426 -32.25 -22.547 1 95.44 293 ARG A CA 1
ATOM 2344 C C . ARG A 1 293 ? -4.969 -32.375 -22.109 1 95.44 293 ARG A C 1
ATOM 2346 O O . ARG A 1 293 ? -4.508 -33.469 -21.781 1 95.44 293 ARG A O 1
ATOM 2353 N N . ALA A 1 294 ? -4.27 -31.25 -22.219 1 95.44 294 ALA A N 1
ATOM 2354 C CA . ALA A 1 294 ? -2.883 -31.25 -21.75 1 95.44 294 ALA A CA 1
ATOM 2355 C C . ALA A 1 294 ? -2.799 -31.641 -20.281 1 95.44 294 ALA A C 1
ATOM 2357 O O . ALA A 1 294 ? -1.947 -32.438 -19.875 1 95.44 294 ALA A O 1
ATOM 2358 N N . ILE A 1 295 ? -3.689 -31.094 -19.453 1 96.75 295 ILE A N 1
ATOM 2359 C CA . ILE A 1 295 ? -3.74 -31.406 -18.016 1 96.75 295 ILE A CA 1
ATOM 2360 C C . ILE A 1 295 ? -4.07 -32.875 -17.844 1 96.75 295 ILE A C 1
ATOM 2362 O O . ILE A 1 295 ? -3.41 -33.594 -17.062 1 96.75 295 ILE A O 1
ATOM 2366 N N . ALA A 1 296 ? -5.047 -33.375 -18.578 1 95.81 296 ALA A N 1
ATOM 2367 C CA . ALA A 1 296 ? -5.484 -34.75 -18.469 1 95.81 296 ALA A CA 1
ATOM 2368 C C . ALA A 1 296 ? -4.355 -35.719 -18.828 1 95.81 296 ALA A C 1
ATOM 2370 O O . ALA A 1 296 ? -4.211 -36.781 -18.203 1 95.81 296 ALA A O 1
ATOM 2371 N N . ASN A 1 297 ? -3.555 -35.406 -19.797 1 94.38 297 ASN A N 1
ATOM 2372 C CA . ASN A 1 297 ? -2.475 -36.25 -20.281 1 94.38 297 ASN A CA 1
ATOM 2373 C C . ASN A 1 297 ? -1.313 -36.312 -19.297 1 94.38 297 ASN A C 1
ATOM 2375 O O . ASN A 1 297 ? -0.604 -37.312 -19.219 1 94.38 297 ASN A O 1
ATOM 2379 N N . ASP A 1 298 ? -1.141 -35.188 -18.5 1 94.94 298 ASP A N 1
ATOM 2380 C CA . ASP A 1 298 ? 0.09 -35.062 -17.734 1 94.94 298 ASP A CA 1
ATOM 2381 C C . ASP A 1 298 ? -0.181 -35.219 -16.234 1 94.94 298 ASP A C 1
ATOM 2383 O O . ASP A 1 298 ? 0.72 -35.062 -15.414 1 94.94 298 ASP A O 1
ATOM 2387 N N . THR A 1 299 ? -1.39 -35.406 -15.859 1 95.25 299 THR A N 1
ATOM 2388 C CA . THR A 1 299 ? -1.755 -35.625 -14.461 1 95.25 299 THR A CA 1
ATOM 2389 C C . THR A 1 299 ? -2.635 -36.875 -14.32 1 95.25 299 THR A C 1
ATOM 2391 O O . THR A 1 299 ? -3.068 -37.438 -15.32 1 95.25 299 THR A O 1
ATOM 2394 N N . SER A 1 300 ? -2.861 -37.344 -13.07 1 95.31 300 SER A N 1
ATOM 2395 C CA . SER A 1 300 ? -3.621 -38.562 -12.859 1 95.31 300 SER A CA 1
ATOM 2396 C C . SER A 1 300 ? -4.398 -38.5 -11.547 1 95.31 300 SER A C 1
ATOM 2398 O O . SER A 1 300 ? -4.199 -37.594 -10.734 1 95.31 300 SER A O 1
ATOM 2400 N N . GLY A 1 301 ? -5.391 -39.406 -11.414 1 96.5 301 GLY A N 1
ATOM 2401 C CA . GLY A 1 301 ? -6.113 -39.625 -10.164 1 96.5 301 GLY A CA 1
ATOM 2402 C C . GLY A 1 301 ? -6.965 -38.438 -9.758 1 96.5 301 GLY A C 1
ATOM 2403 O O . GLY A 1 301 ? -7.555 -37.75 -10.609 1 96.5 301 GLY A O 1
ATOM 2404 N N . ASP A 1 302 ? -7.117 -38.25 -8.469 1 97.06 302 ASP A N 1
ATOM 2405 C CA . ASP A 1 302 ? -7.957 -37.219 -7.91 1 97.06 302 ASP A CA 1
ATOM 2406 C C . ASP A 1 302 ? -7.391 -35.812 -8.227 1 97.06 302 ASP A C 1
ATOM 2408 O O . ASP A 1 302 ? -8.141 -34.875 -8.406 1 97.06 302 ASP A O 1
ATOM 2412 N N . TYR A 1 303 ? -6.055 -35.781 -8.312 1 97.94 303 TYR A N 1
ATOM 2413 C CA . TYR A 1 303 ? -5.406 -34.531 -8.695 1 97.94 303 TYR A CA 1
ATOM 2414 C C . TYR A 1 303 ? -5.871 -34.094 -10.07 1 97.94 303 TYR A C 1
ATOM 2416 O O . TYR A 1 303 ? -6.289 -32.938 -10.234 1 97.94 303 TYR A O 1
ATOM 2424 N N . LYS A 1 304 ? -5.852 -35 -11.031 1 97.56 304 LYS A N 1
ATOM 2425 C CA . LYS A 1 304 ? -6.352 -34.719 -12.375 1 97.56 304 LYS A CA 1
ATOM 2426 C C . LYS A 1 304 ? -7.812 -34.281 -12.344 1 97.56 304 LYS A C 1
ATOM 2428 O O . LYS A 1 304 ? -8.172 -33.25 -12.93 1 97.56 304 LYS A O 1
ATOM 2433 N N . SER A 1 305 ? -8.641 -35.031 -11.641 1 97.88 305 SER A N 1
ATOM 2434 C CA . SER A 1 305 ? -10.07 -34.75 -11.586 1 97.88 305 SER A CA 1
ATOM 2435 C C . SER A 1 305 ? -10.352 -33.375 -11.008 1 97.88 305 SER A C 1
ATOM 2437 O O . SER A 1 305 ? -11.234 -32.656 -11.492 1 97.88 305 SER A O 1
ATOM 2439 N N . PHE A 1 306 ? -9.594 -33.031 -9.977 1 98.12 306 PHE A N 1
ATOM 2440 C CA . PHE A 1 306 ? -9.789 -31.75 -9.305 1 98.12 306 PHE A CA 1
ATOM 2441 C C . PHE A 1 306 ? -9.422 -30.594 -10.227 1 98.12 306 PHE A C 1
ATOM 2443 O O . PHE A 1 306 ? -10.18 -29.641 -10.352 1 98.12 306 PHE A O 1
ATOM 2450 N N . LEU A 1 307 ? -8.25 -30.672 -10.883 1 98.31 307 LEU A N 1
ATOM 2451 C CA . LEU A 1 307 ? -7.797 -29.609 -11.766 1 98.31 307 LEU A CA 1
ATOM 2452 C C . LEU A 1 307 ? -8.742 -29.438 -12.953 1 98.31 307 LEU A C 1
ATOM 2454 O O . LEU A 1 307 ? -9.039 -28.328 -13.367 1 98.31 307 LEU A O 1
ATOM 2458 N N . LEU A 1 308 ? -9.188 -30.547 -13.492 1 97.94 308 LEU A N 1
ATOM 2459 C CA . LEU A 1 308 ? -10.094 -30.484 -14.633 1 97.94 308 LEU A CA 1
ATOM 2460 C C . LEU A 1 308 ? -11.43 -29.875 -14.227 1 97.94 308 LEU A C 1
ATOM 2462 O O . LEU A 1 308 ? -12.031 -29.109 -15 1 97.94 308 LEU A O 1
ATOM 2466 N N . ALA A 1 309 ? -11.883 -30.188 -13.008 1 97.44 309 ALA A N 1
ATOM 2467 C CA . ALA A 1 309 ? -13.102 -29.562 -12.508 1 97.44 309 ALA A CA 1
ATOM 2468 C C . ALA A 1 309 ? -12.953 -28.047 -12.414 1 97.44 309 ALA A C 1
ATOM 2470 O O . ALA A 1 309 ? -13.844 -27.312 -12.828 1 97.44 309 ALA A O 1
ATOM 2471 N N . LEU A 1 310 ? -11.828 -27.562 -11.898 1 97.81 310 LEU A N 1
ATOM 2472 C CA . LEU A 1 310 ? -11.57 -26.141 -11.773 1 97.81 310 LEU A CA 1
ATOM 2473 C C . LEU A 1 310 ? -11.461 -25.469 -13.141 1 97.81 310 LEU A C 1
ATOM 2475 O O . LEU A 1 310 ? -11.812 -24.297 -13.305 1 97.81 310 LEU A O 1
ATOM 2479 N N . ALA A 1 311 ? -10.984 -26.266 -14.117 1 96.69 311 ALA A N 1
ATOM 2480 C CA . ALA A 1 311 ? -10.844 -25.75 -15.477 1 96.69 311 ALA A CA 1
ATOM 2481 C C . ALA A 1 311 ? -12.164 -25.828 -16.234 1 96.69 311 ALA A C 1
ATOM 2483 O O . ALA A 1 311 ? -12.227 -25.484 -17.422 1 96.69 311 ALA A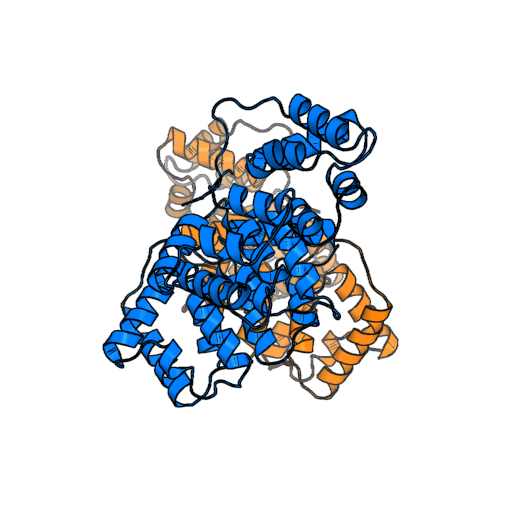 O 1
ATOM 2484 N N . GLY A 1 312 ? -13.195 -26.312 -15.578 1 93.38 312 GLY A N 1
ATOM 2485 C CA . GLY A 1 312 ? -14.531 -26.297 -16.156 1 93.38 312 GLY A CA 1
ATOM 2486 C C . GLY A 1 312 ? -14.852 -27.562 -16.938 1 93.38 312 GLY A C 1
ATOM 2487 O O . GLY A 1 312 ? -15.742 -27.547 -17.797 1 93.38 312 GLY A O 1
ATOM 2488 N N . HIS A 1 313 ? -14.047 -28.594 -16.781 1 87.62 313 HIS A N 1
ATOM 2489 C CA . HIS A 1 313 ? -14.242 -29.828 -17.531 1 87.62 313 HIS A CA 1
ATOM 2490 C C . HIS A 1 313 ? -14.469 -31.016 -16.594 1 87.62 313 HIS A C 1
ATOM 2492 O O . HIS A 1 313 ? -13.523 -31.719 -16.25 1 87.62 313 HIS A O 1
ATOM 2498 N N . ASP A 1 314 ? -15.734 -31.156 -16.125 1 72.19 314 ASP A N 1
ATOM 2499 C CA . ASP A 1 314 ? -16.094 -32.25 -15.234 1 72.19 314 ASP A CA 1
ATOM 2500 C C . ASP A 1 314 ? -15.945 -33.594 -15.945 1 72.19 314 ASP A C 1
ATOM 2502 O O . ASP A 1 314 ? -16.156 -33.688 -17.156 1 72.19 314 ASP A O 1
ATOM 2506 N N . ASP A 1 315 ? -15.219 -34.562 -15.281 1 58.75 315 ASP A N 1
ATOM 2507 C CA . ASP A 1 315 ? -15.258 -35.906 -15.805 1 58.75 315 ASP A CA 1
ATOM 2508 C C . ASP A 1 315 ? -16.688 -36.438 -15.93 1 58.75 315 ASP A C 1
ATOM 2510 O O . ASP A 1 315 ? -17.562 -36.031 -15.156 1 58.75 315 ASP A O 1
ATOM 2514 N N . MET B 1 1 ? -3.52 11.992 22.719 1 81.56 1 MET B N 1
ATOM 2515 C CA . MET B 1 1 ? -4.949 12.242 22.906 1 81.56 1 MET B CA 1
ATOM 2516 C C . MET B 1 1 ? -5.402 13.438 22.078 1 81.56 1 MET B C 1
ATOM 2518 O O . MET B 1 1 ? -4.609 14.328 21.766 1 81.56 1 MET B O 1
ATOM 2522 N N . ALA B 1 2 ? -6.559 13.43 21.609 1 85.25 2 ALA B N 1
ATOM 2523 C CA . ALA B 1 2 ? -7.16 14.5 20.812 1 85.25 2 ALA B CA 1
ATOM 2524 C C . ALA B 1 2 ? -7.434 15.734 21.672 1 85.25 2 ALA B C 1
ATOM 2526 O O . ALA B 1 2 ? -7.598 15.633 22.891 1 85.25 2 ALA B O 1
ATOM 2527 N N . THR B 1 3 ? -7.379 16.922 21.047 1 90.88 3 THR B N 1
ATOM 2528 C CA . THR B 1 3 ? -7.715 18.172 21.719 1 90.88 3 THR B CA 1
ATOM 2529 C C . THR B 1 3 ? -9.133 18.609 21.375 1 90.88 3 THR B C 1
ATOM 2531 O O . THR B 1 3 ? -9.719 19.453 22.062 1 90.88 3 THR B O 1
ATOM 2534 N N . LEU B 1 4 ? -9.703 18.062 20.344 1 89.62 4 LEU B N 1
ATOM 2535 C CA . LEU B 1 4 ? -11.008 18.469 19.844 1 89.62 4 LEU B CA 1
ATOM 2536 C C . LEU B 1 4 ? -12.094 18.219 20.875 1 89.62 4 LEU B C 1
ATOM 2538 O O . LEU B 1 4 ? -12.203 17.109 21.422 1 89.62 4 LEU B O 1
ATOM 2542 N N . LYS B 1 5 ? -12.82 19.297 21.156 1 88.25 5 LYS B N 1
ATOM 2543 C CA . LYS B 1 5 ? -13.953 19.188 22.062 1 88.25 5 LYS B CA 1
ATOM 2544 C C . LYS B 1 5 ? -15.273 19.125 21.312 1 88.25 5 LYS B C 1
ATOM 2546 O O . LYS B 1 5 ? -15.625 20.078 20.609 1 88.25 5 LYS B O 1
ATOM 2551 N N . VAL B 1 6 ? -15.969 18.062 21.422 1 87.19 6 VAL B N 1
ATOM 2552 C CA . VAL B 1 6 ? -17.281 17.875 20.797 1 87.19 6 VAL B CA 1
ATOM 2553 C C . VAL B 1 6 ? -18.375 18.031 21.859 1 87.19 6 VAL B C 1
ATOM 2555 O O . VAL B 1 6 ? -18.281 17.453 22.938 1 87.19 6 VAL B O 1
ATOM 2558 N N . PRO B 1 7 ? -19.344 18.844 21.547 1 85.12 7 PRO B N 1
ATOM 2559 C CA . PRO B 1 7 ? -20.422 18.984 22.531 1 85.12 7 PRO B CA 1
ATOM 2560 C C . PRO B 1 7 ? -21.141 17.672 22.844 1 85.12 7 PRO B C 1
ATOM 2562 O O . PRO B 1 7 ? -21.25 16.812 21.953 1 85.12 7 PRO B O 1
ATOM 2565 N N . PRO 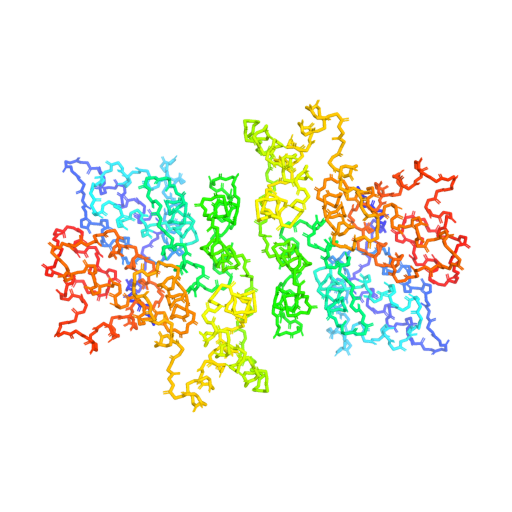B 1 8 ? -21.578 17.516 24.078 1 85.81 8 PRO B N 1
ATOM 2566 C CA . PRO B 1 8 ? -22.25 16.281 24.484 1 85.81 8 PRO B CA 1
ATOM 2567 C C . PRO B 1 8 ? -23.531 16.031 23.703 1 85.81 8 PRO B C 1
ATOM 2569 O O . PRO B 1 8 ? -23.844 14.891 23.359 1 85.81 8 PRO B O 1
ATOM 2572 N N . GLN B 1 9 ? -24.312 17.125 23.453 1 88.44 9 GLN B N 1
ATOM 2573 C CA . GLN B 1 9 ? -25.5 17.031 22.609 1 88.44 9 GLN B CA 1
ATOM 2574 C C . GLN B 1 9 ? -25.25 17.688 21.25 1 88.44 9 GLN B C 1
ATOM 2576 O O . GLN B 1 9 ? -25 18.891 21.172 1 88.44 9 GLN B O 1
ATOM 2581 N N . LEU B 1 10 ? -25.328 16.828 20.281 1 89.5 10 LEU B N 1
ATOM 2582 C CA . LEU B 1 10 ? -25.031 17.328 18.953 1 89.5 10 LEU B CA 1
ATOM 2583 C C . LEU B 1 10 ? -26.312 17.578 18.156 1 89.5 10 LEU B C 1
ATOM 2585 O O . LEU B 1 10 ? -27.219 16.75 18.141 1 89.5 10 LEU B O 1
ATOM 2589 N N . PRO B 1 11 ? -26.391 18.828 17.625 1 94.19 11 PRO B N 1
ATOM 2590 C CA . PRO B 1 11 ? -27.438 19 16.625 1 94.19 11 PRO B CA 1
ATOM 2591 C C . PRO B 1 11 ? -27.344 18 15.484 1 94.19 11 PRO B C 1
ATOM 2593 O O . PRO B 1 11 ? -26.297 17.375 15.289 1 94.19 11 PRO B O 1
ATOM 2596 N N . SER B 1 12 ? -28.469 17.812 14.812 1 96.56 12 SER B N 1
ATOM 2597 C CA . SER B 1 12 ? -28.453 16.953 13.648 1 96.56 12 SER B CA 1
ATOM 2598 C C . SER B 1 12 ? -27.609 17.547 12.523 1 96.56 12 SER B C 1
ATOM 2600 O O . SER B 1 12 ? -27.453 18.766 12.445 1 96.56 12 SER B O 1
ATOM 2602 N N . PRO B 1 13 ? -27.094 16.75 11.719 1 97.31 13 PRO B N 1
ATOM 2603 C CA . PRO B 1 13 ? -26.359 17.266 10.555 1 97.31 13 PRO B CA 1
ATOM 2604 C C . PRO B 1 13 ? -27.172 18.25 9.734 1 97.31 13 PRO B C 1
ATOM 2606 O O . PRO B 1 13 ? -26.625 19.219 9.203 1 97.31 13 PRO B O 1
ATOM 2609 N N . MET B 1 14 ? -28.438 18 9.672 1 97.44 14 MET B N 1
ATOM 2610 C CA . MET B 1 14 ? -29.312 18.891 8.93 1 97.44 14 MET B CA 1
ATOM 2611 C C . MET B 1 14 ? -29.391 20.266 9.594 1 97.44 14 MET B C 1
ATOM 2613 O O . MET B 1 14 ? -29.328 21.281 8.914 1 97.44 14 MET B O 1
ATOM 2617 N N . GLU B 1 15 ? -29.5 20.281 10.859 1 97.44 15 GLU B N 1
ATOM 2618 C CA . GLU B 1 15 ? -29.531 21.531 11.602 1 97.44 15 GLU B CA 1
ATOM 2619 C C . GLU B 1 15 ? -28.219 22.297 11.43 1 97.44 15 GLU B C 1
ATOM 2621 O O . GLU B 1 15 ? -28.219 23.516 11.219 1 97.44 15 GLU B O 1
ATOM 2626 N N . ASP B 1 16 ? -27.125 21.625 11.555 1 97.69 16 ASP B N 1
ATOM 2627 C CA . ASP B 1 16 ? -25.812 22.234 11.359 1 97.69 16 ASP B CA 1
ATOM 2628 C C . ASP B 1 16 ? -25.688 22.812 9.953 1 97.69 16 ASP B C 1
ATOM 2630 O O . ASP B 1 16 ? -25.172 23.922 9.781 1 97.69 16 ASP B O 1
ATOM 2634 N N . SER B 1 17 ? -26.125 22.047 8.977 1 97.38 17 SER B N 1
ATOM 2635 C CA . SER B 1 17 ? -26.062 22.5 7.59 1 97.38 17 SER B CA 1
ATOM 2636 C C . SER B 1 17 ? -26.859 23.781 7.402 1 97.38 17 SER B C 1
ATOM 2638 O O . SER B 1 17 ? -26.406 24.719 6.723 1 97.38 17 SER B O 1
ATOM 2640 N N . GLU B 1 18 ? -28 23.812 8.023 1 96.94 18 GLU B N 1
ATOM 2641 C CA . GLU B 1 18 ? -28.859 25 7.922 1 96.94 18 GLU B CA 1
ATOM 2642 C C . GLU B 1 18 ? -28.203 26.203 8.586 1 96.94 18 GLU B C 1
ATOM 2644 O O . GLU B 1 18 ? -28.25 27.312 8.047 1 96.94 18 GLU B O 1
ATOM 2649 N N . GLN B 1 19 ? -27.672 26 9.703 1 97.06 19 GLN B N 1
ATOM 2650 C CA . GLN B 1 19 ? -27 27.094 10.414 1 97.06 19 GLN B CA 1
ATOM 2651 C C . GLN B 1 19 ? -25.781 27.594 9.633 1 97.06 19 GLN B C 1
ATOM 2653 O O . GLN B 1 19 ? -25.531 28.797 9.586 1 97.06 19 GLN B O 1
ATOM 2658 N N . LEU B 1 20 ? -25.031 26.734 9.055 1 97.69 20 LEU B N 1
ATOM 2659 C CA . LEU B 1 20 ? -23.875 27.125 8.242 1 97.69 20 LEU B CA 1
ATOM 2660 C C . LEU B 1 20 ? -24.328 27.906 7.012 1 97.69 20 LEU B C 1
ATOM 2662 O O . LEU B 1 20 ? -23.703 28.906 6.652 1 97.69 20 LEU B O 1
ATOM 2666 N N . ARG B 1 21 ? -25.391 27.453 6.398 1 96.12 21 ARG B N 1
ATOM 2667 C CA . ARG B 1 21 ? -25.938 28.188 5.258 1 96.12 21 ARG B CA 1
ATOM 2668 C C . ARG B 1 21 ? -26.344 29.609 5.664 1 96.12 21 ARG B C 1
ATOM 2670 O O . ARG B 1 21 ? -26.109 30.562 4.918 1 96.12 21 ARG B O 1
ATOM 2677 N N . LYS B 1 22 ? -26.938 29.688 6.805 1 95.19 22 LYS B N 1
ATOM 2678 C CA . LYS B 1 22 ? -27.344 30.984 7.336 1 95.19 22 LYS B CA 1
ATOM 2679 C C . LYS B 1 22 ? -26.125 31.875 7.578 1 95.19 22 LYS B C 1
ATOM 2681 O O . LYS B 1 22 ? -26.203 33.094 7.418 1 95.19 22 LYS B O 1
ATOM 2686 N N . ALA B 1 23 ? -25.047 31.234 7.957 1 95.56 23 ALA B N 1
ATOM 2687 C CA . ALA B 1 23 ? -23.812 31.969 8.258 1 95.56 23 ALA B CA 1
ATOM 2688 C C . ALA B 1 23 ? -23.281 32.688 7.016 1 95.56 23 ALA B C 1
ATOM 2690 O O . ALA B 1 23 ? -22.516 33.656 7.121 1 95.56 23 ALA B O 1
ATOM 2691 N N . PHE B 1 24 ? -23.656 32.25 5.812 1 93.06 24 PHE B N 1
ATOM 2692 C CA . PHE B 1 24 ? -23.156 32.812 4.555 1 93.06 24 PHE B CA 1
ATOM 2693 C C . PHE B 1 24 ? -24.109 33.844 4.008 1 93.06 24 PHE B C 1
ATOM 2695 O O . PHE B 1 24 ? -23.812 34.5 3.012 1 93.06 24 PHE B O 1
ATOM 2702 N N . GLN B 1 25 ? -25.297 33.875 4.664 1 88.19 25 GLN B N 1
ATOM 2703 C CA . GLN B 1 25 ? -26.328 34.75 4.145 1 88.19 25 GLN B CA 1
ATOM 2704 C C . GLN B 1 25 ? -26.312 36.125 4.844 1 88.19 25 GLN B C 1
ATOM 2706 O O . GLN B 1 25 ? -25.875 36.219 5.992 1 88.19 25 GLN B O 1
ATOM 2711 N N . GLY B 1 26 ? -26.734 37.219 4.082 1 82.06 26 GLY B N 1
ATOM 2712 C CA . GLY B 1 26 ? -26.828 38.562 4.652 1 82.06 26 GLY B CA 1
ATOM 2713 C C . GLY B 1 26 ? -25.641 39.438 4.32 1 82.06 26 GLY B C 1
ATOM 2714 O O . GLY B 1 26 ? -24.969 39.219 3.309 1 82.06 26 GLY B O 1
ATOM 2715 N N . TRP B 1 27 ? -25.453 40.469 5.27 1 82.94 27 TRP B N 1
ATOM 2716 C CA . TRP B 1 27 ? -24.344 41.406 5.078 1 82.94 27 TRP B CA 1
ATOM 2717 C C . TRP B 1 27 ? -23.062 40.875 5.684 1 82.94 27 TRP B C 1
ATOM 2719 O O . TRP B 1 27 ? -22.812 41.031 6.883 1 82.94 27 TRP B O 1
ATOM 2729 N N . GLY B 1 28 ? -22.469 39.969 5.062 1 87.06 28 GLY B N 1
ATOM 2730 C CA . GLY B 1 28 ? -21.172 39.438 5.473 1 87.06 28 GLY B CA 1
ATOM 2731 C C . GLY B 1 28 ? -21.25 38 5.984 1 87.06 28 GLY B C 1
ATOM 2732 O O . GLY B 1 28 ? -22.344 37.5 6.25 1 87.06 28 GLY B O 1
ATOM 2733 N N . THR B 1 29 ? -20.203 37.375 6.199 1 93.81 29 THR B N 1
ATOM 2734 C CA . THR B 1 29 ? -20.109 36 6.688 1 93.81 29 THR B CA 1
ATOM 2735 C C . THR B 1 29 ? -20 35.969 8.211 1 93.81 29 THR B C 1
ATOM 2737 O O . THR B 1 29 ? -19.266 36.75 8.805 1 93.81 29 THR B O 1
ATOM 2740 N N . ASN B 1 30 ? -20.875 35.188 8.906 1 96.19 30 ASN B N 1
ATOM 2741 C CA . ASN B 1 30 ? -20.797 34.969 10.344 1 96.19 30 ASN B CA 1
ATOM 2742 C C . ASN B 1 30 ? -19.734 33.938 10.703 1 96.19 30 ASN B C 1
ATOM 2744 O O . ASN B 1 30 ? -20.047 32.781 10.969 1 96.19 30 ASN B O 1
ATOM 2748 N N . GLU B 1 31 ? -18.469 34.375 10.836 1 96.69 31 GLU B N 1
ATOM 2749 C CA . GLU B 1 31 ? -17.344 33.5 11.086 1 96.69 31 GLU B CA 1
ATOM 2750 C C . GLU B 1 31 ? -17.438 32.844 12.461 1 96.69 31 GLU B C 1
ATOM 2752 O O . GLU B 1 31 ? -17.031 31.688 12.641 1 96.69 31 GLU B O 1
ATOM 2757 N N . GLY B 1 32 ? -17.984 33.562 13.406 1 96 32 GLY B N 1
ATOM 2758 C CA . GLY B 1 32 ? -18.156 33 14.742 1 96 32 GLY B CA 1
ATOM 2759 C C . GLY B 1 32 ? -19.031 31.766 14.766 1 96 32 GLY B C 1
ATOM 2760 O O . GLY B 1 32 ? -18.719 30.797 15.477 1 96 32 GLY B O 1
ATOM 2761 N N . LEU B 1 33 ? -20.094 31.797 14.016 1 96.31 33 LEU B N 1
ATOM 2762 C CA . LEU B 1 33 ? -21 30.656 13.938 1 96.31 33 LEU B CA 1
ATOM 2763 C C . LEU B 1 33 ? -20.328 29.469 13.266 1 96.31 33 LEU B C 1
ATOM 2765 O O . LEU B 1 33 ? -20.484 28.328 13.688 1 96.31 33 LEU B O 1
ATOM 2769 N N . ILE B 1 34 ? -19.594 29.75 12.203 1 97.69 34 ILE B N 1
ATOM 2770 C CA . ILE B 1 34 ? -18.844 28.703 11.508 1 97.69 34 ILE B CA 1
ATOM 2771 C C . ILE B 1 34 ? -17.891 28.031 12.477 1 97.69 34 ILE B C 1
ATOM 2773 O O . ILE B 1 34 ? -17.844 26.797 12.547 1 97.69 34 ILE B O 1
ATOM 2777 N N . ILE B 1 35 ? -17.156 28.844 13.25 1 97.88 35 ILE B N 1
ATOM 2778 C CA . ILE B 1 35 ? -16.188 28.328 14.211 1 97.88 35 ILE B CA 1
ATOM 2779 C C . ILE B 1 35 ? -16.906 27.5 15.281 1 97.88 35 ILE B C 1
ATOM 2781 O O . ILE B 1 35 ? -16.484 26.391 15.602 1 97.88 35 ILE B O 1
ATOM 2785 N N . SER B 1 36 ? -18.047 28.016 15.797 1 96.31 36 SER B N 1
ATOM 2786 C CA . SER B 1 36 ? -18.766 27.375 16.906 1 96.31 36 SER B CA 1
ATOM 2787 C C . SER B 1 36 ? -19.312 26 16.484 1 96.31 36 SER B C 1
ATOM 2789 O O . SER B 1 36 ? -19.531 25.141 17.328 1 96.31 36 SER B O 1
ATOM 2791 N N . ILE B 1 37 ? -19.438 25.75 15.164 1 97.31 37 ILE B N 1
ATOM 2792 C CA . ILE B 1 37 ? -19.969 24.484 14.672 1 97.31 37 ILE B CA 1
ATOM 2793 C C . ILE B 1 37 ? -18.812 23.594 14.227 1 97.31 37 ILE B C 1
ATOM 2795 O O . ILE B 1 37 ? -18.562 22.547 14.836 1 97.31 37 ILE B O 1
ATOM 2799 N N . LEU B 1 38 ? -18.047 24.062 13.25 1 97.94 38 LEU B N 1
ATOM 2800 C CA . LEU B 1 38 ? -17.094 23.188 12.562 1 97.94 38 LEU B CA 1
ATOM 2801 C C . LEU B 1 38 ? -15.922 22.844 13.469 1 97.94 38 LEU B C 1
ATOM 2803 O O . LEU B 1 38 ? -15.352 21.75 13.367 1 97.94 38 LEU B O 1
ATOM 2807 N N . ALA B 1 39 ? -15.508 23.734 14.367 1 97.81 39 ALA B N 1
ATOM 2808 C CA . ALA B 1 39 ? -14.352 23.484 15.227 1 97.81 39 ALA B CA 1
ATOM 2809 C C . ALA B 1 39 ? -14.711 22.531 16.375 1 97.81 39 ALA B C 1
ATOM 2811 O O . ALA B 1 39 ? -13.859 22.188 17.188 1 97.81 39 ALA B O 1
ATOM 2812 N N . HIS B 1 40 ? -16.016 22.062 16.391 1 97.56 40 HIS B N 1
ATOM 2813 C CA . HIS B 1 40 ? -16.453 21.188 17.484 1 97.56 40 HIS B CA 1
ATOM 2814 C C . HIS B 1 40 ? -17.156 19.953 16.938 1 97.56 40 HIS B C 1
ATOM 2816 O O . HIS B 1 40 ? -18.094 19.438 17.547 1 97.56 40 HIS B O 1
ATOM 2822 N N . ARG B 1 41 ? -16.797 19.578 15.742 1 97.44 41 ARG B N 1
ATOM 2823 C CA . ARG B 1 41 ? -17.25 18.344 15.094 1 97.44 41 ARG B CA 1
ATOM 2824 C C . ARG B 1 41 ? -16.078 17.469 14.68 1 97.44 41 ARG B C 1
ATOM 2826 O O . ARG B 1 41 ? -15.07 17.969 14.18 1 97.44 41 ARG B O 1
ATOM 2833 N N . ASN B 1 42 ? -16.188 16.172 14.953 1 96.31 42 ASN B N 1
ATOM 2834 C CA . ASN B 1 42 ? -15.141 15.266 14.484 1 96.31 42 ASN B CA 1
ATOM 2835 C C . ASN B 1 42 ? -15.328 14.922 13.008 1 96.31 42 ASN B C 1
ATOM 2837 O O . ASN B 1 42 ? -16.281 15.375 12.375 1 96.31 42 ASN B O 1
ATOM 2841 N N . GLY B 1 43 ? -14.406 14.211 12.477 1 96.12 43 GLY B N 1
ATOM 2842 C CA . GLY B 1 43 ? -14.383 13.906 11.055 1 96.12 43 GLY B CA 1
ATOM 2843 C C . GLY B 1 43 ? -15.68 13.297 10.555 1 96.12 43 GLY B C 1
ATOM 2844 O O . GLY B 1 43 ? -16.219 13.711 9.531 1 96.12 43 GLY B O 1
ATOM 2845 N N . ALA B 1 44 ? -16.188 12.25 11.234 1 96.12 44 ALA B N 1
ATOM 2846 C CA . ALA B 1 44 ? -17.422 11.578 10.836 1 96.12 44 ALA B CA 1
ATOM 2847 C C . ALA B 1 44 ? -18.594 12.547 10.844 1 96.12 44 ALA B C 1
ATOM 2849 O O . ALA B 1 44 ? -19.438 12.516 9.938 1 96.12 44 ALA B O 1
ATOM 2850 N N . GLN B 1 45 ? -18.625 13.367 11.859 1 97.12 45 GLN B N 1
ATOM 2851 C CA . GLN B 1 45 ? -19.703 14.344 12 1 97.12 45 GLN B CA 1
ATOM 2852 C C . GLN B 1 45 ? -19.641 15.398 10.898 1 97.12 45 GLN B C 1
ATOM 2854 O O . GLN B 1 45 ? -20.672 15.773 10.336 1 97.12 45 GLN B O 1
ATOM 2859 N N . ARG B 1 46 ? -18.469 15.945 10.57 1 98.12 46 ARG B N 1
ATOM 2860 C CA . ARG B 1 46 ? -18.312 16.922 9.492 1 98.12 46 ARG B CA 1
ATOM 2861 C C . ARG B 1 46 ? -18.719 16.312 8.156 1 98.12 46 ARG B C 1
ATOM 2863 O O . ARG B 1 46 ? -19.312 17 7.316 1 98.12 46 ARG B O 1
ATOM 2870 N N . ASN B 1 47 ? -18.422 15.008 7.953 1 97.88 47 ASN B N 1
ATOM 2871 C CA . ASN B 1 47 ? -18.844 14.328 6.73 1 97.88 47 ASN B CA 1
ATOM 2872 C C . ASN B 1 47 ? -20.375 14.281 6.609 1 97.88 47 ASN B C 1
ATOM 2874 O O . ASN B 1 47 ? -20.922 14.477 5.523 1 97.88 47 ASN B O 1
ATOM 2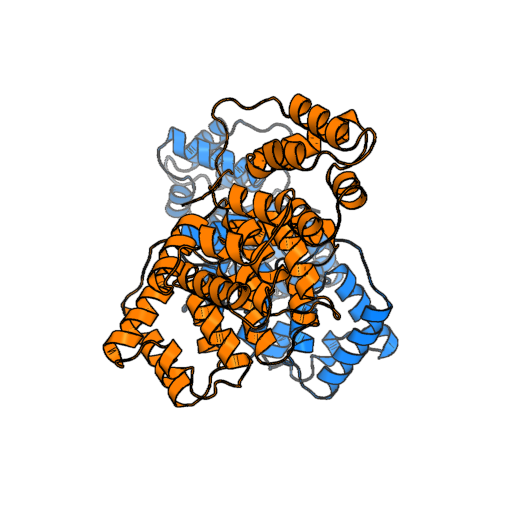878 N N . LEU B 1 48 ? -20.984 13.969 7.711 1 97.94 48 LEU B N 1
ATOM 2879 C CA . LEU B 1 48 ? -22.453 13.93 7.719 1 97.94 48 LEU B CA 1
ATOM 2880 C C . LEU B 1 48 ? -23.031 15.312 7.422 1 97.94 48 LEU B C 1
ATOM 2882 O O . LEU B 1 48 ? -24.031 15.43 6.727 1 97.94 48 LEU B O 1
ATOM 2886 N N . ILE B 1 49 ? -22.406 16.359 7.945 1 98.44 49 ILE B N 1
ATOM 2887 C CA . ILE B 1 49 ? -22.844 17.734 7.691 1 98.44 49 ILE B CA 1
ATOM 2888 C C . ILE B 1 49 ? -22.719 18.047 6.203 1 98.44 49 ILE B C 1
ATOM 2890 O O . ILE B 1 49 ? -23.641 18.609 5.598 1 98.44 49 ILE B O 1
ATOM 2894 N N . ARG B 1 50 ? -21.609 17.672 5.633 1 98.31 50 ARG B N 1
ATOM 2895 C CA . ARG B 1 50 ? -21.391 17.922 4.211 1 98.31 50 ARG B CA 1
ATOM 2896 C C . ARG B 1 50 ? -22.406 17.172 3.359 1 98.31 50 ARG B C 1
ATOM 2898 O O . ARG B 1 50 ? -22.922 17.703 2.375 1 98.31 50 ARG B O 1
ATOM 2905 N N . GLU B 1 51 ? -22.641 15.93 3.711 1 98.06 51 GLU B N 1
ATOM 2906 C CA . GLU B 1 51 ? -23.641 15.141 2.992 1 98.06 51 GLU B CA 1
ATOM 2907 C C . GLU B 1 51 ? -25.016 15.789 3.066 1 98.06 51 GLU B C 1
ATOM 2909 O O . GLU B 1 51 ? -25.719 15.883 2.061 1 98.06 51 GLU B O 1
ATOM 2914 N N . ALA B 1 52 ? -25.422 16.188 4.27 1 98.19 52 ALA B N 1
ATOM 2915 C CA . ALA B 1 52 ? -26.703 16.859 4.465 1 98.19 52 ALA B CA 1
ATOM 2916 C C . ALA B 1 52 ? -26.781 18.156 3.676 1 98.19 52 ALA B C 1
ATOM 2918 O O . ALA B 1 52 ? -27.812 18.484 3.092 1 98.19 52 ALA B O 1
ATOM 2919 N N . TYR B 1 53 ? -25.719 18.953 3.725 1 98.38 53 TYR B N 1
ATOM 2920 C CA . TYR B 1 53 ? -25.641 20.219 3.004 1 98.38 53 TYR B CA 1
ATOM 2921 C C . TYR B 1 53 ? -25.828 20 1.507 1 98.38 53 TYR B C 1
ATOM 2923 O O . TYR B 1 53 ? -26.594 20.734 0.861 1 98.38 53 TYR B O 1
ATOM 2931 N N . ALA B 1 54 ? -25.141 19 0.956 1 97.75 54 ALA B N 1
ATOM 2932 C CA . ALA B 1 54 ? -25.234 18.688 -0.467 1 97.75 54 ALA B CA 1
ATOM 2933 C C . ALA B 1 54 ? -26.656 18.234 -0.832 1 97.75 54 ALA B C 1
ATOM 2935 O O . ALA B 1 54 ? -27.172 18.609 -1.885 1 97.75 54 ALA B O 1
ATOM 2936 N N . ALA B 1 55 ? -27.188 17.422 -0.019 1 97.62 55 ALA B N 1
ATOM 2937 C CA . ALA B 1 55 ? -28.531 16.922 -0.262 1 97.62 55 ALA B CA 1
ATOM 2938 C C . ALA B 1 55 ? -29.547 18.062 -0.234 1 97.62 55 ALA B C 1
ATOM 2940 O O . ALA B 1 55 ? -30.516 18.062 -1 1 97.62 55 ALA B O 1
ATOM 2941 N N . THR B 1 56 ? -29.406 19 0.635 1 97.44 56 THR B N 1
ATOM 2942 C CA . THR B 1 56 ? -30.375 20.062 0.86 1 97.44 56 THR B CA 1
ATOM 2943 C C . THR B 1 56 ? -30.203 21.188 -0.154 1 97.44 56 THR B C 1
ATOM 2945 O O . THR B 1 56 ? -31.172 21.75 -0.656 1 97.44 56 THR B O 1
ATOM 2948 N N . TYR B 1 57 ? -28.984 21.531 -0.439 1 96.5 57 TYR B N 1
ATOM 2949 C CA . TYR B 1 57 ? -28.75 22.75 -1.195 1 96.5 57 TYR B CA 1
ATOM 2950 C C . TYR B 1 57 ? -28.141 22.438 -2.562 1 96.5 57 TYR B C 1
ATOM 2952 O O . TYR B 1 57 ? -27.969 23.344 -3.389 1 96.5 57 TYR B O 1
ATOM 2960 N N . GLY B 1 58 ? -27.703 21.203 -2.797 1 95.88 58 GLY B N 1
ATOM 2961 C CA . GLY B 1 58 ? -27.25 20.766 -4.109 1 95.88 58 GLY B CA 1
ATOM 2962 C C . GLY B 1 58 ? -25.781 21.047 -4.367 1 95.88 58 GLY B C 1
ATOM 2963 O O . GLY B 1 58 ? -25.297 20.859 -5.48 1 95.88 58 GLY B O 1
ATOM 2964 N N . ASP B 1 59 ? -25.125 21.641 -3.324 1 93.62 59 ASP B N 1
ATOM 2965 C CA . ASP B 1 59 ? -23.719 21.969 -3.461 1 93.62 59 ASP B CA 1
ATOM 2966 C C . ASP B 1 59 ? -22.906 21.469 -2.266 1 93.62 59 ASP B C 1
ATOM 2968 O O . ASP B 1 59 ? -23.469 21.25 -1.183 1 93.62 59 ASP B O 1
ATOM 2972 N N . ASP B 1 60 ? -21.578 21.312 -2.49 1 95.62 60 ASP B N 1
ATOM 2973 C CA . ASP B 1 60 ? -20.688 20.953 -1.392 1 95.62 60 ASP B CA 1
ATOM 2974 C C . ASP B 1 60 ? -20.453 22.141 -0.467 1 95.62 60 ASP B C 1
ATOM 2976 O O . ASP B 1 60 ? -20.219 23.266 -0.932 1 95.62 60 ASP B O 1
ATOM 2980 N N . LEU B 1 61 ? -20.594 21.891 0.76 1 98 61 LEU B N 1
ATOM 2981 C CA . LEU B 1 61 ? -20.328 22.906 1.781 1 98 61 LEU B CA 1
ATOM 2982 C C . LEU B 1 61 ? -18.969 23.562 1.552 1 98 61 LEU B C 1
ATOM 2984 O O . LEU B 1 61 ? -18.812 24.766 1.759 1 98 61 LEU B O 1
ATOM 2988 N N . LEU B 1 62 ? -17.953 22.844 1.066 1 98 62 LEU B N 1
ATOM 2989 C CA . LEU B 1 62 ? -16.594 23.328 0.858 1 98 62 LEU B CA 1
ATOM 2990 C C . LEU B 1 62 ? -16.562 24.453 -0.176 1 98 62 LEU B C 1
ATOM 2992 O O . LEU B 1 62 ? -15.758 25.375 -0.073 1 98 62 LEU B O 1
ATOM 2996 N N . LYS B 1 63 ? -17.375 24.328 -1.147 1 97 63 LYS B N 1
ATOM 2997 C CA . LYS B 1 63 ? -17.438 25.359 -2.18 1 97 63 LYS B CA 1
ATOM 2998 C C . LYS B 1 63 ? -17.875 26.703 -1.593 1 97 63 LYS B C 1
ATOM 3000 O O . LYS B 1 63 ? -17.266 27.734 -1.884 1 97 63 LYS B O 1
ATOM 3005 N N . ASP B 1 64 ? -18.922 26.672 -0.804 1 96.31 64 ASP B N 1
ATOM 3006 C CA . ASP B 1 64 ? -19.406 27.906 -0.184 1 96.31 64 ASP B CA 1
ATOM 3007 C C . ASP B 1 64 ? -18.406 28.453 0.824 1 96.31 64 ASP B C 1
ATOM 3009 O O . ASP B 1 64 ? -18.203 29.656 0.911 1 96.31 64 ASP B O 1
ATOM 3013 N N . LEU B 1 65 ? -17.797 27.594 1.578 1 97.88 65 LEU B N 1
ATOM 3014 C CA . LEU B 1 65 ? -16.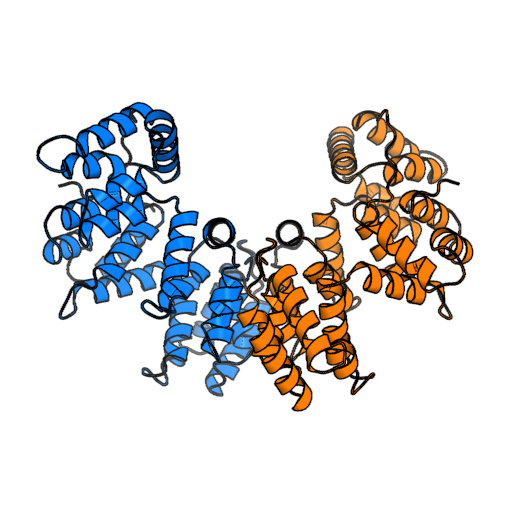766 28.031 2.504 1 97.88 65 LEU B CA 1
ATOM 3015 C C . LEU B 1 65 ? -15.617 28.719 1.756 1 97.88 65 LEU B C 1
ATOM 3017 O O . LEU B 1 65 ? -15.117 29.766 2.191 1 97.88 65 LEU B O 1
ATOM 3021 N N . ASP B 1 66 ? -15.227 28.141 0.653 1 96.88 66 ASP B N 1
ATOM 3022 C CA . ASP B 1 66 ? -14.148 28.672 -0.169 1 96.88 66 ASP B CA 1
ATOM 3023 C C . ASP B 1 66 ? -14.508 30.062 -0.724 1 96.88 66 ASP B C 1
ATOM 3025 O O . ASP B 1 66 ? -13.656 30.938 -0.798 1 96.88 66 ASP B O 1
ATOM 3029 N N . LYS B 1 67 ? -15.742 30.234 -1.055 1 95.44 67 LYS B N 1
ATOM 3030 C CA . LYS B 1 67 ? -16.234 31.484 -1.637 1 95.44 67 LYS B CA 1
ATOM 3031 C C . LYS B 1 67 ? -16.375 32.562 -0.575 1 95.44 67 LYS B C 1
ATOM 3033 O O . LYS B 1 67 ? -16.094 33.75 -0.84 1 95.44 67 LYS B O 1
ATOM 3038 N N . GLU B 1 68 ? -16.766 32.156 0.623 1 95.62 68 GLU B N 1
ATOM 3039 C CA . GLU B 1 68 ? -17.219 33.125 1.625 1 95.62 68 GLU B CA 1
ATOM 3040 C C . GLU B 1 68 ? -16.078 33.5 2.559 1 95.62 68 GLU B C 1
ATOM 3042 O O . GLU B 1 68 ? -16.156 34.531 3.266 1 95.62 68 GLU B O 1
ATOM 3047 N N . LEU B 1 69 ? -15.055 32.719 2.643 1 96.62 69 LEU B N 1
ATOM 3048 C CA . LEU B 1 69 ? -13.953 33 3.555 1 96.62 69 LEU B CA 1
ATOM 3049 C C . LEU B 1 69 ? -12.695 33.375 2.787 1 96.62 69 LEU B C 1
ATOM 3051 O O . LEU B 1 69 ? -12.633 33.25 1.565 1 96.62 69 LEU B O 1
ATOM 3055 N N . SER B 1 70 ? -11.719 34 3.562 1 94.44 70 SER B N 1
ATOM 3056 C CA . SER B 1 70 ? -10.5 34.406 2.893 1 94.44 70 SER B CA 1
ATOM 3057 C C . SER B 1 70 ? -9.273 34.188 3.768 1 94.44 70 SER B C 1
ATOM 3059 O O . SER B 1 70 ? -9.398 33.875 4.957 1 94.44 70 SER B O 1
ATOM 3061 N N . SER B 1 71 ? -8.117 34.125 3.139 1 94.81 71 SER B N 1
ATOM 3062 C CA . SER B 1 71 ? -6.801 34.156 3.762 1 94.81 71 SER B CA 1
ATOM 3063 C C . SER B 1 71 ? -6.559 32.906 4.594 1 94.81 71 SER B C 1
ATOM 3065 O O . SER B 1 71 ? -6.949 31.797 4.195 1 94.81 71 SER B O 1
ATOM 3067 N N . ASP B 1 72 ? -5.785 33.031 5.684 1 96.88 72 ASP B N 1
ATOM 3068 C CA . ASP B 1 72 ? -5.363 31.875 6.488 1 96.88 72 ASP B CA 1
ATOM 3069 C C . ASP B 1 72 ? -6.559 31.203 7.164 1 96.88 72 ASP B C 1
ATOM 3071 O O . ASP B 1 72 ? -6.57 29.984 7.352 1 96.88 72 ASP B O 1
ATOM 3075 N N . PHE B 1 73 ? -7.566 32.062 7.496 1 98.12 73 PHE B N 1
ATOM 3076 C CA . PHE B 1 73 ? -8.766 31.5 8.109 1 98.12 73 PHE B CA 1
ATOM 3077 C C . PHE B 1 73 ? -9.477 30.547 7.148 1 98.12 73 PHE B C 1
ATOM 3079 O O . PHE B 1 73 ? -9.875 29.453 7.535 1 98.12 73 PHE B O 1
ATOM 3086 N N . GLU B 1 74 ? -9.578 30.906 5.918 1 98.31 74 GLU B N 1
ATOM 3087 C CA . GLU B 1 74 ? -10.195 30.094 4.883 1 98.31 74 GLU B CA 1
ATOM 3088 C C . GLU B 1 74 ? -9.492 28.734 4.758 1 98.31 74 GLU B C 1
ATOM 3090 O O . GLU B 1 74 ? -10.141 27.688 4.789 1 98.31 74 GLU B O 1
ATOM 3095 N N . ARG B 1 75 ? -8.188 28.734 4.668 1 98.19 75 ARG B N 1
ATOM 3096 C CA . ARG B 1 75 ? -7.422 27.5 4.5 1 98.19 75 ARG B CA 1
ATOM 3097 C C . ARG B 1 75 ? -7.621 26.562 5.688 1 98.19 75 ARG B C 1
ATOM 3099 O O . ARG B 1 75 ? -7.805 25.359 5.512 1 98.19 75 ARG B O 1
ATOM 3106 N N . ALA B 1 76 ? -7.602 27.156 6.879 1 98.69 76 ALA B N 1
ATOM 3107 C CA . ALA B 1 76 ? -7.762 26.344 8.078 1 98.69 76 ALA B CA 1
ATOM 3108 C C . ALA B 1 76 ? -9.125 25.672 8.102 1 98.69 76 ALA B C 1
ATOM 3110 O O . ALA B 1 76 ? -9.227 24.469 8.383 1 98.69 76 ALA B O 1
ATOM 3111 N N . VAL B 1 77 ? -10.148 26.438 7.75 1 98.69 77 VAL B N 1
ATOM 3112 C CA . VAL B 1 77 ? -11.508 25.906 7.785 1 98.69 77 VAL B CA 1
ATOM 3113 C C . VAL B 1 77 ? -11.68 24.844 6.707 1 98.69 77 VAL B C 1
ATOM 3115 O O . VAL B 1 77 ? -12.281 23.797 6.949 1 98.69 77 VAL B O 1
ATOM 3118 N N . LEU B 1 78 ? -11.141 25.109 5.523 1 98.62 78 LEU B N 1
ATOM 3119 C CA . LEU B 1 78 ? -11.273 24.156 4.422 1 98.62 78 LEU B CA 1
ATOM 3120 C C . LEU B 1 78 ? -10.555 22.844 4.742 1 98.62 78 LEU B C 1
ATOM 3122 O O . LEU B 1 78 ? -11.133 21.766 4.598 1 98.62 78 LEU B O 1
ATOM 3126 N N . LEU B 1 79 ? -9.336 22.875 5.254 1 98.69 79 LEU B N 1
ATOM 3127 C CA . LEU B 1 79 ? -8.578 21.672 5.602 1 98.69 79 LEU B CA 1
ATOM 3128 C C . LEU B 1 79 ? -9.273 20.891 6.711 1 98.69 79 LEU B C 1
ATOM 3130 O O . LEU B 1 79 ? -9.352 19.656 6.66 1 98.69 79 LEU B O 1
ATOM 3134 N N . TRP B 1 80 ? -9.828 21.625 7.633 1 98.62 80 TRP B N 1
ATOM 3135 C CA . TRP B 1 80 ? -10.469 20.969 8.773 1 98.62 80 TRP B CA 1
ATOM 3136 C C . TRP B 1 80 ? -11.758 20.281 8.344 1 98.62 80 TRP B C 1
ATOM 3138 O O . TRP B 1 80 ? -12.078 19.188 8.836 1 98.62 80 TRP B O 1
ATOM 3148 N N . THR B 1 81 ? -12.5 20.906 7.457 1 98.56 81 THR B N 1
ATOM 3149 C CA . THR B 1 81 ? -13.82 20.422 7.074 1 98.56 81 THR B CA 1
ATOM 3150 C C . THR B 1 81 ? -13.703 19.156 6.234 1 98.56 81 THR B C 1
ATOM 3152 O O . THR B 1 81 ? -14.602 18.312 6.246 1 98.56 81 THR B O 1
ATOM 3155 N N . LEU B 1 82 ? -12.609 18.938 5.605 1 98.25 82 LEU B N 1
ATOM 3156 C CA . LEU B 1 82 ? -12.367 17.75 4.797 1 98.25 82 LEU B CA 1
ATOM 3157 C C . LEU B 1 82 ? -12.32 16.5 5.668 1 98.25 82 LEU B C 1
ATOM 3159 O O . LEU B 1 82 ? -11.797 16.531 6.781 1 98.25 82 LEU B O 1
ATOM 3163 N N . ASP B 1 83 ? -12.836 15.422 5.105 1 97.25 83 ASP B N 1
ATOM 3164 C CA . ASP B 1 83 ? -12.547 14.117 5.695 1 97.25 83 ASP B CA 1
ATOM 3165 C C . ASP B 1 83 ? -11.047 13.898 5.848 1 97.25 83 ASP B C 1
ATOM 3167 O O . ASP B 1 83 ? -10.266 14.289 4.977 1 97.25 83 ASP B O 1
ATOM 3171 N N . PRO B 1 84 ? -10.625 13.266 6.969 1 97.75 84 PRO B N 1
ATOM 3172 C CA . PRO B 1 84 ? -9.188 13.117 7.211 1 97.75 84 PRO B CA 1
ATOM 3173 C C . PRO B 1 84 ? -8.453 12.5 6.023 1 97.75 84 PRO B C 1
ATOM 3175 O O . PRO B 1 84 ? -7.363 12.961 5.66 1 97.75 84 PRO B O 1
ATOM 3178 N N . ALA B 1 85 ? -9.008 11.461 5.395 1 98.38 85 ALA B N 1
ATOM 3179 C CA . ALA B 1 85 ? -8.375 10.836 4.238 1 98.38 85 ALA B CA 1
ATOM 3180 C C . ALA B 1 85 ? -8.297 11.805 3.061 1 98.38 85 ALA B C 1
ATOM 3182 O O . ALA B 1 85 ? -7.266 11.898 2.393 1 98.38 85 ALA B O 1
ATOM 3183 N N . GLU B 1 86 ? -9.391 12.523 2.846 1 98.38 86 GLU B N 1
ATOM 3184 C CA . GLU B 1 86 ? -9.422 13.523 1.782 1 98.38 86 GLU B CA 1
ATOM 3185 C C . GLU B 1 86 ? -8.438 14.664 2.062 1 98.38 86 GLU B C 1
ATOM 3187 O O . GLU B 1 86 ? -7.812 15.195 1.143 1 98.38 86 GLU B O 1
ATOM 3192 N N . ARG B 1 87 ? -8.375 15.07 3.295 1 98.56 87 ARG B N 1
ATOM 3193 C CA . ARG B 1 87 ? -7.453 16.125 3.703 1 98.56 87 ARG B CA 1
ATOM 3194 C C . ARG B 1 87 ? -6.008 15.727 3.418 1 98.56 87 ARG B C 1
ATOM 3196 O O . ARG B 1 87 ? -5.242 16.516 2.855 1 98.56 87 ARG B O 1
ATOM 3203 N N . ASP B 1 88 ? -5.605 14.484 3.82 1 98.69 88 ASP B N 1
ATOM 3204 C CA . ASP B 1 88 ? -4.254 14 3.559 1 98.69 88 ASP B CA 1
ATOM 3205 C C . ASP B 1 88 ? -3.98 13.914 2.059 1 98.69 88 ASP B C 1
ATOM 3207 O O . ASP B 1 88 ? -2.889 14.258 1.6 1 98.69 88 ASP B O 1
ATOM 3211 N N . ALA B 1 89 ? -4.992 13.438 1.305 1 98.69 89 ALA B N 1
ATOM 3212 C CA . ALA B 1 89 ? -4.848 13.391 -0.148 1 98.69 89 ALA B CA 1
ATOM 3213 C C . ALA B 1 89 ? -4.617 14.789 -0.719 1 98.69 89 ALA B C 1
ATOM 3215 O O . ALA B 1 89 ? -3.748 14.977 -1.572 1 98.69 89 ALA B O 1
ATOM 3216 N N . PHE B 1 90 ? -5.395 15.773 -0.228 1 98.5 90 PHE B N 1
ATOM 3217 C CA . PHE B 1 90 ? -5.281 17.156 -0.679 1 98.5 90 PHE B CA 1
ATOM 3218 C C . PHE B 1 90 ? -3.9 17.719 -0.365 1 98.5 90 PHE B C 1
ATOM 3220 O O . PHE B 1 90 ? -3.242 18.297 -1.239 1 98.5 90 PHE B O 1
ATOM 3227 N N . LEU B 1 91 ? -3.459 17.531 0.866 1 98.56 91 LEU B N 1
ATOM 3228 C CA . LEU B 1 91 ? -2.156 18.016 1.304 1 98.56 91 LEU B CA 1
ATOM 3229 C C . LEU B 1 91 ? -1.032 17.344 0.518 1 98.56 91 LEU B C 1
ATOM 3231 O O . LEU B 1 91 ? -0.066 18.016 0.128 1 98.56 91 LEU B O 1
ATOM 3235 N N . ALA B 1 92 ? -1.146 16.062 0.261 1 98.56 92 ALA B N 1
ATOM 3236 C CA . ALA B 1 92 ? -0.14 15.328 -0.508 1 98.56 92 ALA B CA 1
ATOM 3237 C C . ALA B 1 92 ? -0.075 15.836 -1.945 1 98.56 92 ALA B C 1
ATOM 3239 O O . ALA B 1 92 ? 1.012 16.016 -2.5 1 98.56 92 ALA B O 1
ATOM 3240 N N . ASN B 1 93 ? -1.235 16.031 -2.52 1 98.31 93 ASN B N 1
ATOM 3241 C CA . ASN B 1 93 ? -1.262 16.531 -3.887 1 98.31 93 ASN B CA 1
ATOM 3242 C C . ASN B 1 93 ? -0.623 17.922 -3.982 1 98.31 93 ASN B C 1
ATOM 3244 O O . ASN B 1 93 ? 0.182 18.172 -4.879 1 98.31 93 ASN B O 1
ATOM 3248 N N . GLU B 1 94 ? -1.005 18.781 -3.066 1 97.75 94 GLU B N 1
ATOM 3249 C CA . GLU B 1 94 ? -0.379 20.109 -3.014 1 97.75 94 GLU B CA 1
ATOM 3250 C C . GLU B 1 94 ? 1.139 19.984 -2.895 1 97.75 94 GLU B C 1
ATOM 3252 O O . GLU B 1 94 ? 1.875 20.75 -3.535 1 97.75 94 GLU B O 1
ATOM 3257 N N . ALA B 1 95 ? 1.594 19 -2.131 1 97.88 95 ALA B N 1
ATOM 3258 C CA . ALA B 1 95 ? 3.012 18.828 -1.824 1 97.88 95 ALA B CA 1
ATOM 3259 C C . ALA B 1 95 ? 3.775 18.312 -3.035 1 97.88 95 ALA B C 1
ATOM 3261 O O . ALA B 1 95 ? 5.008 18.375 -3.076 1 97.88 95 ALA B O 1
ATOM 3262 N N . THR B 1 96 ? 3.102 17.766 -4.055 1 96.44 96 THR B N 1
ATOM 3263 C CA . THR B 1 96 ? 3.773 17.234 -5.23 1 96.44 96 THR B CA 1
ATOM 3264 C C . THR B 1 96 ? 3.744 18.234 -6.379 1 96.44 96 THR B C 1
ATOM 3266 O O . THR B 1 96 ? 4.383 18.016 -7.41 1 96.44 96 THR B O 1
ATOM 3269 N N . LYS B 1 97 ? 3.004 19.297 -6.227 1 93.62 97 LYS B N 1
ATOM 3270 C CA . LYS B 1 97 ? 2.891 20.281 -7.297 1 93.62 97 LYS B CA 1
ATOM 3271 C C . LYS B 1 97 ? 4.133 21.156 -7.367 1 93.62 97 LYS B C 1
ATOM 3273 O O . LYS B 1 97 ? 4.762 21.438 -6.348 1 93.62 97 LYS B O 1
ATOM 3278 N N . LYS B 1 98 ? 4.426 21.703 -8.57 1 84.5 98 LYS B N 1
ATOM 3279 C CA . LYS B 1 98 ? 5.648 22.438 -8.859 1 84.5 98 LYS B CA 1
ATOM 3280 C C . LYS B 1 98 ? 5.766 23.672 -7.961 1 84.5 98 LYS B C 1
ATOM 3282 O O . LYS B 1 98 ? 6.809 23.906 -7.352 1 84.5 98 LYS B O 1
ATOM 3287 N N . LEU B 1 99 ? 4.691 24.391 -7.75 1 80.38 99 LEU B N 1
ATOM 3288 C CA . LEU B 1 99 ? 4.742 25.672 -7.055 1 80.38 99 LEU B CA 1
ATOM 3289 C C . LEU B 1 99 ? 4.695 25.469 -5.543 1 80.38 99 LEU B C 1
ATOM 3291 O O . LEU B 1 99 ? 5.152 26.328 -4.785 1 80.38 99 LEU B O 1
ATOM 3295 N N . THR B 1 100 ? 4.234 24.312 -5.078 1 82.56 100 THR B N 1
ATOM 3296 C CA . THR B 1 100 ? 4.012 24.125 -3.65 1 82.56 100 THR B CA 1
ATOM 3297 C C . THR B 1 100 ? 4.73 22.859 -3.164 1 82.56 100 THR B C 1
ATOM 3299 O O . THR B 1 100 ? 4.363 22.297 -2.133 1 82.56 100 THR B O 1
ATOM 3302 N N . SER B 1 101 ? 5.684 22.422 -3.928 1 87.31 101 SER B N 1
ATOM 3303 C CA . SER B 1 101 ? 6.379 21.172 -3.613 1 87.31 101 SER B CA 1
ATOM 3304 C C . SER B 1 101 ? 6.98 21.219 -2.213 1 87.31 101 SER B C 1
ATOM 3306 O O . SER B 1 101 ? 7.594 22.219 -1.822 1 87.31 101 SER B O 1
ATOM 3308 N N . ASN B 1 102 ? 6.672 20.203 -1.439 1 95.56 102 ASN B N 1
ATOM 3309 C CA . ASN B 1 102 ? 7.164 20.078 -0.07 1 95.56 102 ASN B CA 1
ATOM 3310 C C . ASN B 1 102 ? 7.32 18.625 0.347 1 95.56 102 ASN B C 1
ATOM 3312 O O . ASN B 1 102 ? 6.363 18 0.805 1 95.56 102 ASN B O 1
ATOM 3316 N N . ASN B 1 103 ? 8.531 18.094 0.286 1 97.31 103 ASN B N 1
ATOM 3317 C CA . ASN B 1 103 ? 8.828 16.703 0.612 1 97.31 103 ASN B CA 1
ATOM 3318 C C . ASN B 1 103 ? 8.523 16.391 2.076 1 97.31 103 ASN B C 1
ATOM 3320 O O . ASN B 1 103 ? 8.203 15.25 2.42 1 97.31 103 ASN B O 1
ATOM 3324 N N . TRP B 1 104 ? 8.555 17.422 2.934 1 97.31 104 TRP B N 1
ATOM 3325 C CA . TRP B 1 104 ? 8.328 17.234 4.363 1 97.31 104 TRP B CA 1
ATOM 3326 C C . TRP B 1 104 ? 6.879 16.844 4.637 1 97.31 104 TRP B C 1
ATOM 3328 O O . TRP B 1 104 ? 6.605 16.016 5.5 1 97.31 104 TRP B O 1
ATOM 3338 N N . VAL B 1 105 ? 5.977 17.453 3.896 1 98.31 105 VAL B N 1
ATOM 3339 C CA . VAL B 1 105 ? 4.559 17.156 4.07 1 98.31 105 VAL B CA 1
ATOM 3340 C C . VAL B 1 105 ? 4.285 15.711 3.646 1 98.31 105 VAL B C 1
ATOM 3342 O O . VAL B 1 105 ? 3.551 14.984 4.32 1 98.31 105 VAL B O 1
ATOM 3345 N N . ILE B 1 106 ? 4.926 15.266 2.518 1 98.56 106 ILE B N 1
ATOM 3346 C CA . ILE B 1 106 ? 4.801 13.891 2.053 1 98.56 106 ILE B CA 1
ATOM 3347 C C . ILE B 1 106 ? 5.34 12.938 3.117 1 98.56 106 ILE B C 1
ATOM 3349 O O . ILE B 1 106 ? 4.699 11.93 3.441 1 98.56 106 ILE B O 1
ATOM 3353 N N . LEU B 1 107 ? 6.457 13.297 3.689 1 98.56 107 LEU B N 1
ATOM 3354 C CA . LEU B 1 107 ? 7.094 12.477 4.711 1 98.56 107 LEU B CA 1
ATOM 3355 C C . LEU B 1 107 ? 6.215 12.367 5.953 1 98.56 107 LEU B C 1
ATOM 3357 O O . LEU B 1 107 ? 6.062 11.289 6.52 1 98.56 107 LEU B O 1
ATOM 3361 N N . GLU B 1 108 ? 5.605 13.461 6.375 1 98.38 108 GLU B N 1
ATOM 3362 C CA . GLU B 1 108 ? 4.715 13.477 7.535 1 98.38 108 GLU B CA 1
ATOM 3363 C C . GLU B 1 108 ? 3.543 12.516 7.34 1 98.38 108 GLU B C 1
ATOM 3365 O O . GLU B 1 108 ? 3.256 11.695 8.211 1 98.38 108 GLU B O 1
ATOM 3370 N N . ILE B 1 109 ? 2.943 12.664 6.203 1 98.62 109 ILE B N 1
ATOM 3371 C CA . ILE B 1 109 ? 1.769 11.844 5.918 1 98.62 109 ILE B CA 1
ATOM 3372 C C . ILE B 1 109 ? 2.164 10.375 5.867 1 98.62 109 ILE B C 1
ATOM 3374 O O . ILE B 1 109 ? 1.486 9.523 6.449 1 98.62 109 ILE B O 1
ATOM 3378 N N . ALA B 1 110 ? 3.277 10.055 5.297 1 98.44 110 ALA B N 1
ATOM 3379 C CA . ALA B 1 110 ? 3.723 8.688 5.059 1 98.44 110 ALA B CA 1
ATOM 3380 C C . ALA B 1 110 ? 4.148 8.016 6.363 1 98.44 110 ALA B C 1
ATOM 3382 O O . ALA B 1 110 ? 4.016 6.797 6.512 1 98.44 110 ALA B O 1
ATOM 3383 N N . SER B 1 111 ? 4.629 8.766 7.34 1 98.31 111 SER B N 1
ATOM 3384 C CA . SER B 1 111 ? 5.34 8.141 8.453 1 98.31 111 SER B CA 1
ATOM 3385 C C . SER B 1 111 ? 4.574 8.297 9.758 1 98.31 111 SER B C 1
ATOM 3387 O O . SER B 1 111 ? 4.895 7.648 10.758 1 98.31 111 SER B O 1
ATOM 3389 N N . THR B 1 112 ? 3.506 9.125 9.75 1 98.06 112 THR B N 1
ATOM 3390 C CA . THR B 1 112 ? 2.863 9.367 11.039 1 98.06 112 THR B CA 1
ATOM 3391 C C . THR B 1 112 ? 1.431 8.836 11.039 1 98.06 112 THR B C 1
ATOM 3393 O O . THR B 1 112 ? 0.804 8.719 12.094 1 98.06 112 THR B O 1
ATOM 3396 N N . ARG B 1 113 ? 0.867 8.578 9.867 1 97.94 113 ARG B N 1
ATOM 3397 C CA . ARG B 1 113 ? -0.465 7.984 9.781 1 97.94 113 ARG B CA 1
ATOM 3398 C C . ARG B 1 113 ? -0.417 6.484 10.047 1 97.94 113 ARG B C 1
ATOM 3400 O O . ARG B 1 113 ? 0.604 5.836 9.805 1 97.94 113 ARG B O 1
ATOM 3407 N N . SER B 1 114 ? -1.535 5.938 10.641 1 97.38 114 SER B N 1
ATOM 3408 C CA . SER B 1 114 ? -1.65 4.484 10.656 1 97.38 114 SER B CA 1
ATOM 3409 C C . SER B 1 114 ? -1.631 3.92 9.234 1 97.38 114 SER B C 1
ATOM 3411 O O . SER B 1 114 ? -1.971 4.617 8.281 1 97.38 114 SER B O 1
ATOM 3413 N N . SER B 1 115 ? -1.217 2.664 9.141 1 97.94 115 SER B N 1
ATOM 3414 C CA . SER B 1 115 ? -1.146 2.043 7.82 1 97.94 115 SER B CA 1
ATOM 3415 C C . SER B 1 115 ? -2.504 2.061 7.125 1 97.94 115 SER B C 1
ATOM 3417 O O . SER B 1 115 ? -2.586 2.279 5.914 1 97.94 115 SER B O 1
ATOM 3419 N N . LEU B 1 116 ? -3.57 1.823 7.855 1 98.06 116 LEU B N 1
ATOM 3420 C CA . LEU B 1 116 ? -4.91 1.855 7.281 1 98.06 116 LEU B CA 1
ATOM 3421 C C . LEU B 1 116 ? -5.289 3.271 6.859 1 98.06 116 LEU B C 1
ATOM 3423 O O . LEU B 1 116 ? -5.902 3.467 5.809 1 98.06 116 LEU B O 1
ATOM 3427 N N . ASP B 1 117 ? -4.922 4.297 7.664 1 97.94 117 ASP B N 1
ATOM 3428 C CA . ASP B 1 117 ? -5.23 5.68 7.32 1 97.94 117 ASP B CA 1
ATOM 3429 C C . ASP B 1 117 ? -4.461 6.121 6.074 1 97.94 117 ASP B C 1
ATOM 3431 O O . ASP B 1 117 ? -4.984 6.875 5.254 1 97.94 117 ASP B O 1
ATOM 3435 N N . LEU B 1 118 ? -3.176 5.711 5.992 1 98.62 118 LEU B N 1
ATOM 3436 C CA . LEU B 1 118 ? -2.408 6.004 4.785 1 98.62 118 LEU B CA 1
ATOM 3437 C C . LEU B 1 118 ? -3.062 5.375 3.561 1 98.62 118 LEU B C 1
ATOM 3439 O O . LEU B 1 118 ? -3.131 6 2.5 1 98.62 118 LEU B O 1
ATOM 3443 N N . PHE B 1 119 ? -3.578 4.191 3.725 1 98.62 119 PHE B N 1
ATOM 3444 C CA . PHE B 1 119 ? -4.277 3.525 2.633 1 98.62 119 PHE B CA 1
ATOM 3445 C C . PHE B 1 119 ? -5.52 4.309 2.227 1 98.62 119 PHE B C 1
ATOM 3447 O O . PHE B 1 119 ? -5.773 4.512 1.037 1 98.62 119 PHE B O 1
ATOM 3454 N N . LYS B 1 120 ? -6.305 4.754 3.203 1 98.62 120 LYS B N 1
ATOM 3455 C CA . LYS B 1 120 ? -7.5 5.539 2.914 1 98.62 120 LYS B CA 1
ATOM 3456 C C . LYS B 1 120 ? -7.145 6.84 2.197 1 98.62 120 LYS B C 1
ATOM 3458 O O . LYS B 1 120 ? -7.883 7.289 1.316 1 98.62 120 LYS B O 1
ATOM 3463 N N . ALA B 1 121 ? -6.023 7.438 2.602 1 98.75 121 ALA B N 1
ATOM 3464 C CA . ALA B 1 121 ? -5.555 8.648 1.928 1 98.75 121 ALA B CA 1
ATOM 3465 C C . ALA B 1 121 ? -5.211 8.367 0.467 1 98.75 121 ALA B C 1
ATOM 3467 O O . ALA B 1 121 ? -5.516 9.172 -0.415 1 98.75 121 ALA B O 1
ATOM 3468 N N . LYS B 1 122 ? -4.559 7.25 0.211 1 98.75 122 LYS B N 1
ATOM 3469 C CA . LYS B 1 122 ? -4.211 6.859 -1.152 1 98.75 122 LYS B CA 1
ATOM 3470 C C . LYS B 1 122 ? -5.461 6.609 -1.99 1 98.75 122 LYS B C 1
ATOM 3472 O O . LYS B 1 122 ? -5.516 6.988 -3.162 1 98.75 122 LYS B O 1
ATOM 3477 N N . GLN B 1 123 ? -6.477 5.93 -1.401 1 98.69 123 GLN B N 1
ATOM 3478 C CA . GLN B 1 123 ? -7.746 5.73 -2.092 1 98.69 123 GLN B CA 1
ATOM 3479 C C . GLN B 1 123 ? -8.391 7.066 -2.455 1 98.69 123 GLN B C 1
ATOM 3481 O O . GLN B 1 123 ? -8.859 7.25 -3.582 1 98.69 123 GLN B O 1
ATOM 3486 N N . ALA B 1 124 ? -8.406 7.984 -1.438 1 98.62 124 ALA B N 1
ATOM 3487 C CA . ALA B 1 124 ? -8.984 9.305 -1.671 1 98.62 124 ALA B CA 1
ATOM 3488 C C . ALA B 1 124 ? -8.219 10.055 -2.76 1 98.62 124 ALA B C 1
ATOM 3490 O O . ALA B 1 124 ? -8.812 10.789 -3.555 1 98.62 124 ALA B O 1
ATOM 3491 N N . TYR B 1 125 ? -6.914 9.922 -2.783 1 98.75 125 TYR B N 1
ATOM 3492 C CA . TYR B 1 125 ? -6.055 10.547 -3.779 1 98.75 125 TYR B CA 1
ATOM 3493 C C . TYR B 1 125 ? -6.434 10.102 -5.188 1 98.75 125 TYR B C 1
ATOM 3495 O O . TYR B 1 125 ? -6.59 10.93 -6.086 1 98.75 125 TYR B O 1
ATOM 3503 N N . GLN B 1 126 ? -6.594 8.812 -5.367 1 98.5 126 GLN B N 1
ATOM 3504 C CA . GLN B 1 126 ? -6.949 8.266 -6.672 1 98.5 126 GLN B CA 1
ATOM 3505 C C . GLN B 1 126 ? -8.344 8.719 -7.102 1 98.5 126 GLN B C 1
ATOM 3507 O O . GLN B 1 126 ? -8.57 9.016 -8.273 1 98.5 126 GLN B O 1
ATOM 3512 N N . ALA B 1 127 ? -9.273 8.695 -6.133 1 97.88 127 ALA B N 1
ATOM 3513 C CA . ALA B 1 127 ? -10.641 9.102 -6.434 1 97.88 127 ALA B CA 1
ATOM 3514 C C . ALA B 1 127 ? -10.688 10.555 -6.918 1 97.88 127 ALA B C 1
ATOM 3516 O O . ALA B 1 127 ? -11.438 10.883 -7.844 1 97.88 127 ALA B O 1
ATOM 3517 N N . ARG B 1 128 ? -9.852 11.391 -6.316 1 97.31 128 ARG B N 1
ATOM 3518 C CA . ARG B 1 128 ? -9.938 12.828 -6.57 1 97.31 128 ARG B CA 1
ATOM 3519 C C . ARG B 1 128 ? -9.062 13.227 -7.754 1 97.31 128 ARG B C 1
ATOM 3521 O O . ARG B 1 128 ? -9.453 14.07 -8.562 1 97.31 128 ARG B O 1
ATOM 3528 N N . PHE B 1 129 ? -7.902 12.617 -7.875 1 97.69 129 PHE B N 1
ATOM 3529 C CA . PHE B 1 129 ? -6.922 13.172 -8.805 1 97.69 129 PHE B CA 1
ATOM 3530 C C . PHE B 1 129 ? -6.656 12.203 -9.953 1 97.69 129 PHE B C 1
ATOM 3532 O O . PHE B 1 129 ? -5.898 12.516 -10.875 1 97.69 129 PHE B O 1
ATOM 3539 N N . LYS B 1 130 ? -7.172 10.992 -9.969 1 97.25 130 LYS B N 1
ATOM 3540 C CA . LYS B 1 130 ? -7.133 9.992 -11.031 1 97.25 130 LYS B CA 1
ATOM 3541 C C . LYS B 1 130 ? -5.703 9.547 -11.32 1 97.25 130 LYS B C 1
ATOM 3543 O O . LYS B 1 130 ? -5.32 9.375 -12.484 1 97.25 130 LYS B O 1
ATOM 3548 N N . LYS B 1 131 ? -4.828 9.562 -10.258 1 95.94 131 LYS B N 1
ATOM 3549 C CA . LYS B 1 131 ? -3.463 9.047 -10.211 1 95.94 131 LYS B CA 1
ATOM 3550 C C . LYS B 1 131 ? -3.148 8.445 -8.844 1 95.94 131 LYS B C 1
ATOM 3552 O O . LYS B 1 131 ? -3.793 8.789 -7.844 1 95.94 131 LYS B O 1
ATOM 3557 N N . SER B 1 132 ? -2.203 7.535 -8.828 1 97.81 132 SER B N 1
ATOM 3558 C CA . SER B 1 132 ? -1.796 7.066 -7.508 1 97.81 132 SER B CA 1
ATOM 3559 C C . SER B 1 132 ? -0.861 8.062 -6.832 1 97.81 132 SER B C 1
ATOM 3561 O O . SER B 1 132 ? -0.137 8.797 -7.508 1 97.81 132 SER B O 1
ATOM 3563 N N . LEU B 1 133 ? -0.92 8.164 -5.5 1 98.44 133 LEU B N 1
ATOM 3564 C CA . LEU B 1 133 ? -0.013 8.992 -4.715 1 98.44 133 LEU B CA 1
ATOM 3565 C C . LEU B 1 133 ? 1.439 8.609 -4.977 1 98.44 133 LEU B C 1
ATOM 3567 O O . LEU B 1 133 ? 2.293 9.477 -5.164 1 98.44 133 LEU B O 1
ATOM 3571 N N . GLU B 1 134 ? 1.728 7.23 -5.055 1 98.38 134 GLU B N 1
ATOM 3572 C CA . GLU B 1 134 ? 3.07 6.711 -5.293 1 98.38 134 GLU B CA 1
ATOM 3573 C C . GLU B 1 134 ? 3.627 7.211 -6.625 1 98.38 134 GLU B C 1
ATOM 3575 O O . GLU B 1 134 ? 4.797 7.59 -6.711 1 98.38 134 GLU B O 1
ATOM 3580 N N . GLU B 1 135 ? 2.734 7.262 -7.578 1 97.06 135 GLU B N 1
ATOM 3581 C CA . GLU B 1 135 ? 3.145 7.703 -8.906 1 97.06 135 GLU B CA 1
ATOM 3582 C C . GLU B 1 135 ? 3.553 9.172 -8.906 1 97.06 135 GLU B C 1
ATOM 3584 O O . GLU B 1 135 ? 4.59 9.539 -9.461 1 97.06 135 GLU B O 1
ATOM 3589 N N . ASP B 1 136 ? 2.785 10.023 -8.289 1 97.5 136 ASP B N 1
ATOM 3590 C CA . ASP B 1 136 ? 3.102 11.445 -8.242 1 97.5 136 ASP B CA 1
ATOM 3591 C C . ASP B 1 136 ? 4.359 11.703 -7.41 1 97.5 136 ASP B C 1
ATOM 3593 O O . ASP B 1 136 ? 5.211 12.5 -7.797 1 97.5 136 ASP B O 1
ATOM 3597 N N . VAL B 1 137 ? 4.504 11.031 -6.301 1 98.31 137 VAL B N 1
ATOM 3598 C CA . VAL B 1 137 ? 5.711 11.188 -5.492 1 98.31 137 VAL B CA 1
ATOM 3599 C C . VAL B 1 137 ? 6.93 10.734 -6.285 1 98.31 137 VAL B C 1
ATOM 3601 O O . VAL B 1 137 ? 7.941 11.438 -6.34 1 98.31 137 VAL B O 1
ATOM 3604 N N . ALA B 1 138 ? 6.84 9.578 -6.938 1 97.44 138 ALA B N 1
ATOM 3605 C CA . ALA B 1 138 ? 7.953 9.039 -7.715 1 97.44 138 ALA B CA 1
ATOM 3606 C C . ALA B 1 138 ? 8.312 9.969 -8.875 1 97.44 138 ALA B C 1
ATOM 3608 O O . ALA B 1 138 ? 9.492 10.18 -9.164 1 97.44 138 ALA B O 1
ATOM 3609 N N . TYR B 1 139 ? 7.305 10.469 -9.484 1 95.75 139 TYR B N 1
ATOM 3610 C CA . TYR B 1 139 ? 7.512 11.312 -10.664 1 95.75 139 TYR B CA 1
ATOM 3611 C C . TYR B 1 139 ? 8.148 12.641 -10.273 1 95.75 139 TYR B C 1
ATOM 3613 O O . TYR B 1 139 ? 9.039 13.141 -10.969 1 95.75 139 TYR B O 1
ATOM 3621 N N . HIS B 1 140 ? 7.754 13.219 -9.148 1 96.06 140 HIS B N 1
ATOM 3622 C CA . HIS B 1 140 ? 8.133 14.586 -8.805 1 96.06 140 HIS B CA 1
ATOM 3623 C C . HIS B 1 140 ? 9.352 14.609 -7.895 1 96.06 140 HIS B C 1
ATOM 3625 O O . HIS B 1 140 ? 9.797 15.68 -7.473 1 96.06 140 HIS B O 1
ATOM 3631 N N . THR B 1 141 ? 9.867 13.484 -7.531 1 95.94 141 THR B N 1
ATOM 3632 C CA . THR B 1 141 ? 11.109 13.398 -6.773 1 95.94 141 THR B CA 1
ATOM 3633 C C . THR B 1 141 ? 12.156 12.586 -7.531 1 95.94 141 THR B C 1
ATOM 3635 O O . THR B 1 141 ? 11.844 11.953 -8.547 1 95.94 141 THR B O 1
ATOM 3638 N N . SER B 1 142 ? 13.469 12.648 -7.109 1 94.31 142 SER B N 1
ATOM 3639 C CA . SER B 1 142 ? 14.555 11.922 -7.758 1 94.31 142 SER B CA 1
ATOM 3640 C C . SER B 1 142 ? 15.656 11.578 -6.766 1 94.31 142 SER B C 1
ATOM 3642 O O . SER B 1 142 ? 15.656 12.055 -5.629 1 94.31 142 SER B O 1
ATOM 3644 N N . GLY B 1 143 ? 16.484 10.656 -7.137 1 94.75 143 GLY B N 1
ATOM 3645 C CA . GLY B 1 143 ? 17.656 10.32 -6.34 1 94.75 143 GLY B CA 1
ATOM 3646 C C . GLY B 1 143 ? 17.312 9.766 -4.977 1 94.75 143 GLY B C 1
ATOM 3647 O O . GLY B 1 143 ? 16.438 8.906 -4.855 1 94.75 143 GLY B O 1
ATOM 3648 N N . ASP B 1 144 ? 18.062 10.242 -4 1 96.31 144 ASP B N 1
ATOM 3649 C CA . ASP B 1 144 ? 17.953 9.703 -2.65 1 96.31 144 ASP B CA 1
ATOM 3650 C C . ASP B 1 144 ? 16.609 10.031 -2.023 1 96.31 144 ASP B C 1
ATOM 3652 O O . ASP B 1 144 ? 16.062 9.234 -1.256 1 96.31 144 ASP B O 1
ATOM 3656 N N . VAL B 1 145 ? 16.078 11.203 -2.377 1 97.56 145 VAL B N 1
ATOM 3657 C CA . VAL B 1 145 ? 14.797 11.625 -1.83 1 97.56 145 VAL B CA 1
ATOM 3658 C C . VAL B 1 145 ? 13.695 10.68 -2.312 1 97.56 145 VAL B C 1
ATOM 3660 O O . VAL B 1 145 ? 12.875 10.219 -1.519 1 97.56 145 VAL B O 1
ATOM 3663 N N . ARG B 1 146 ? 13.703 10.359 -3.586 1 96.31 146 ARG B N 1
ATOM 3664 C CA . ARG B 1 146 ? 12.742 9.414 -4.141 1 96.31 146 ARG B CA 1
ATOM 3665 C C . ARG B 1 146 ? 12.906 8.031 -3.512 1 96.31 146 ARG B C 1
ATOM 3667 O O . ARG B 1 146 ? 11.914 7.387 -3.158 1 96.31 146 ARG B O 1
ATOM 3674 N N . LYS B 1 147 ? 14.164 7.641 -3.348 1 96.31 147 LYS B N 1
ATOM 3675 C CA . LYS B 1 147 ? 14.492 6.328 -2.795 1 96.31 147 LYS B CA 1
ATOM 3676 C C . LYS B 1 147 ? 13.93 6.168 -1.386 1 96.31 147 LYS B C 1
ATOM 3678 O O . LYS B 1 147 ? 13.57 5.062 -0.978 1 96.31 147 LYS B O 1
ATOM 3683 N N . LEU B 1 148 ? 13.852 7.27 -0.708 1 97.94 148 LEU B N 1
ATOM 3684 C CA . LEU B 1 148 ? 13.344 7.25 0.661 1 97.94 148 LEU B CA 1
ATOM 3685 C C . LEU B 1 148 ? 11.828 7.41 0.683 1 97.94 148 LEU B C 1
ATOM 3687 O O . LEU B 1 148 ? 11.125 6.617 1.315 1 97.94 148 LEU B O 1
ATOM 3691 N N . LEU B 1 149 ? 11.281 8.375 -0.072 1 98.38 149 LEU B N 1
ATOM 3692 C CA . LEU B 1 149 ? 9.891 8.789 0.079 1 98.38 149 LEU B CA 1
ATOM 3693 C C . LEU B 1 149 ? 8.945 7.781 -0.564 1 98.38 149 LEU B C 1
ATOM 3695 O O . LEU B 1 149 ? 7.863 7.516 -0.038 1 98.38 149 LEU B O 1
ATOM 3699 N N . VAL B 1 150 ? 9.289 7.184 -1.686 1 98.06 150 VAL B N 1
ATOM 3700 C CA . VAL B 1 150 ? 8.367 6.312 -2.398 1 98.06 150 VAL B CA 1
ATOM 3701 C C . VAL B 1 150 ? 8.078 5.062 -1.563 1 98.06 150 VAL B C 1
ATOM 3703 O O . VAL B 1 150 ? 6.922 4.707 -1.341 1 98.06 150 VAL B O 1
ATOM 3706 N N . PRO B 1 151 ? 9.125 4.422 -0.974 1 97.56 151 PRO B N 1
ATOM 3707 C CA . PRO B 1 151 ? 8.805 3.283 -0.113 1 97.56 151 PRO B CA 1
ATOM 3708 C C . PRO B 1 151 ? 7.996 3.686 1.119 1 97.56 151 PRO B C 1
ATOM 3710 O O . PRO B 1 151 ? 7.098 2.951 1.54 1 97.56 151 PRO B O 1
ATOM 3713 N N . LEU B 1 152 ? 8.25 4.832 1.661 1 98.38 152 LEU B N 1
ATOM 3714 C CA . LEU B 1 152 ? 7.539 5.266 2.861 1 98.38 152 LEU B CA 1
ATOM 3715 C C . LEU B 1 152 ? 6.059 5.484 2.568 1 98.38 152 LEU B C 1
ATOM 3717 O O . LEU B 1 152 ? 5.203 5.117 3.375 1 98.38 152 LEU B O 1
ATOM 3721 N N . VAL B 1 153 ? 5.738 6.039 1.401 1 98.38 153 VAL B N 1
ATOM 3722 C CA . VAL B 1 153 ? 4.344 6.336 1.088 1 98.38 153 VAL B CA 1
ATOM 3723 C C . VAL B 1 153 ? 3.646 5.07 0.59 1 98.38 153 VAL B C 1
ATOM 3725 O O . VAL B 1 153 ? 2.416 5.016 0.533 1 98.38 153 VAL B O 1
ATOM 3728 N N . SER B 1 154 ? 4.434 4 0.249 1 98.31 154 SER B N 1
ATOM 3729 C CA . SER B 1 154 ? 3.869 2.857 -0.459 1 98.31 154 SER B CA 1
ATOM 3730 C C . SER B 1 154 ? 3.607 1.692 0.492 1 98.31 154 SER B C 1
ATOM 3732 O O . SER B 1 154 ? 2.678 0.911 0.283 1 98.31 154 SER B O 1
ATOM 3734 N N . THR B 1 155 ? 4.422 1.554 1.538 1 97.62 155 THR B N 1
ATOM 3735 C CA . THR B 1 155 ? 4.457 0.349 2.359 1 97.62 155 THR B CA 1
ATOM 3736 C C . THR B 1 155 ? 3.207 0.253 3.232 1 97.62 155 THR B C 1
ATOM 3738 O O . THR B 1 155 ? 2.789 1.242 3.838 1 97.62 155 THR B O 1
ATOM 3741 N N . PHE B 1 156 ? 2.521 -0.889 3.197 1 98.56 156 PHE B N 1
ATOM 3742 C CA . PHE B 1 156 ? 1.504 -1.213 4.191 1 98.56 156 PHE B CA 1
ATOM 3743 C C . PHE B 1 156 ? 2.135 -1.846 5.426 1 98.56 156 PHE B C 1
ATOM 3745 O O . PHE B 1 156 ? 2.152 -3.07 5.562 1 98.56 156 PHE B O 1
ATOM 3752 N N . ARG B 1 157 ? 2.572 -1.043 6.316 1 98 157 ARG B N 1
ATOM 3753 C CA . ARG B 1 157 ? 3.426 -1.4 7.445 1 98 157 ARG B CA 1
ATOM 3754 C C . ARG B 1 157 ? 2.666 -2.248 8.461 1 98 157 ARG B C 1
ATOM 3756 O O . ARG B 1 157 ? 1.505 -1.965 8.766 1 98 157 ARG B O 1
ATOM 3763 N N . TYR B 1 158 ? 3.334 -3.262 8.938 1 98.5 158 TYR B N 1
ATOM 3764 C CA . TYR B 1 158 ? 2.789 -4.012 10.062 1 98.5 158 TYR B CA 1
ATOM 3765 C C . TYR B 1 158 ? 2.779 -3.166 11.328 1 98.5 158 TYR B C 1
ATOM 3767 O O . TYR B 1 158 ? 3.742 -2.451 11.609 1 98.5 158 TYR B O 1
ATOM 3775 N N . GLU B 1 159 ? 1.72 -3.232 12.133 1 97.94 159 GLU B N 1
ATOM 3776 C CA . GLU B 1 159 ? 1.602 -2.338 13.281 1 97.94 159 GLU B CA 1
ATOM 3777 C C . GLU B 1 159 ? 1.435 -3.123 14.578 1 97.94 159 GLU B C 1
ATOM 3779 O O . GLU B 1 159 ? 1.042 -2.562 15.602 1 97.94 159 GLU B O 1
ATOM 3784 N N . GLY B 1 160 ? 1.689 -4.43 14.547 1 97.38 160 GLY B N 1
ATOM 3785 C CA . GLY B 1 160 ? 1.637 -5.234 15.758 1 97.38 160 GLY B CA 1
ATOM 3786 C C . GLY B 1 160 ? 2.824 -5.008 16.672 1 97.38 160 GLY B C 1
ATOM 3787 O O . GLY B 1 160 ? 3.746 -4.266 16.344 1 97.38 160 GLY B O 1
ATOM 3788 N N . ASP B 1 161 ? 2.869 -5.664 17.844 1 96.75 161 ASP B N 1
ATOM 3789 C CA . ASP B 1 161 ? 3.844 -5.375 18.891 1 96.75 161 ASP B CA 1
ATOM 3790 C C . ASP B 1 161 ? 4.965 -6.41 18.906 1 96.75 161 ASP B C 1
ATOM 3792 O O . ASP B 1 161 ? 5.887 -6.328 19.719 1 96.75 161 ASP B O 1
ATOM 3796 N N . GLU B 1 162 ? 4.91 -7.34 17.938 1 97.19 162 GLU B N 1
ATOM 3797 C CA . GLU B 1 162 ? 5.934 -8.383 17.922 1 97.19 162 GLU B CA 1
ATOM 3798 C C . GLU B 1 162 ? 7.312 -7.801 17.625 1 97.19 162 GLU B C 1
ATOM 3800 O O . GLU B 1 162 ? 7.457 -6.953 16.734 1 97.19 162 GLU B O 1
ATOM 3805 N N . VAL B 1 163 ? 8.32 -8.211 18.453 1 97.81 163 VAL B N 1
ATOM 3806 C CA . VAL B 1 163 ? 9.688 -7.75 18.281 1 97.81 163 VAL B CA 1
ATOM 3807 C C . VAL B 1 163 ? 10.641 -8.945 18.297 1 97.81 163 VAL B C 1
ATOM 3809 O O . VAL B 1 163 ? 10.516 -9.836 19.141 1 97.81 163 VAL B O 1
ATOM 3812 N N . ASN B 1 164 ? 11.461 -9 17.328 1 97.88 164 ASN B N 1
ATOM 3813 C CA . ASN B 1 164 ? 12.586 -9.93 17.297 1 97.88 164 ASN B CA 1
ATOM 3814 C C . ASN B 1 164 ? 13.875 -9.258 17.766 1 97.88 164 ASN B C 1
ATOM 3816 O O . ASN B 1 164 ? 14.492 -8.508 17.016 1 97.88 164 ASN B O 1
ATOM 3820 N N . MET B 1 165 ? 14.359 -9.625 18.984 1 97.94 165 MET B N 1
ATOM 3821 C CA . MET B 1 165 ? 15.492 -8.938 19.594 1 97.94 165 MET B CA 1
ATOM 3822 C C . MET B 1 165 ? 16.797 -9.297 18.906 1 97.94 165 MET B C 1
ATOM 3824 O O . MET B 1 165 ? 17.703 -8.461 18.812 1 97.94 165 MET B O 1
ATOM 3828 N N . THR B 1 166 ? 16.906 -10.523 18.438 1 98.31 166 THR B N 1
ATOM 3829 C CA . THR B 1 166 ? 18.094 -10.914 17.672 1 98.31 166 THR B CA 1
ATOM 3830 C C . THR B 1 166 ? 18.219 -10.078 16.391 1 98.31 166 THR B C 1
ATOM 3832 O O . THR B 1 166 ? 19.297 -9.609 16.062 1 98.31 166 THR B O 1
ATOM 3835 N N . LEU B 1 167 ? 17.094 -9.93 15.812 1 97.75 167 LEU B N 1
ATOM 3836 C CA . LEU B 1 167 ? 17.047 -9.109 14.609 1 97.75 167 LEU B CA 1
ATOM 3837 C C . LEU B 1 167 ? 17.359 -7.648 14.938 1 97.75 167 LEU B C 1
ATOM 3839 O O . LEU B 1 167 ? 18.062 -6.973 14.188 1 97.75 167 LEU B O 1
ATOM 3843 N N . ALA B 1 168 ? 16.828 -7.113 16.031 1 98.56 168 ALA B N 1
ATOM 3844 C CA . ALA B 1 168 ? 17.078 -5.742 16.469 1 98.56 168 ALA B CA 1
ATOM 3845 C C . ALA B 1 168 ? 18.578 -5.488 16.625 1 98.56 168 ALA B C 1
ATOM 3847 O O . ALA B 1 168 ? 19.094 -4.461 16.188 1 98.56 168 ALA B O 1
ATOM 3848 N N . LYS B 1 169 ? 19.281 -6.434 17.203 1 98.38 169 LYS B N 1
ATOM 3849 C CA . LYS B 1 169 ? 20.719 -6.312 17.422 1 98.38 169 LYS B CA 1
ATOM 3850 C C . LYS B 1 169 ? 21.484 -6.309 16.109 1 98.38 169 LYS B C 1
ATOM 3852 O O . LYS B 1 169 ? 22.328 -5.449 15.891 1 98.38 169 LYS B O 1
ATOM 3857 N N . SER B 1 170 ? 21.141 -7.262 15.273 1 98.44 170 SER B N 1
ATOM 3858 C CA . SER B 1 170 ? 21.844 -7.379 14 1 98.44 170 SER B CA 1
ATOM 3859 C C . SER B 1 170 ? 21.609 -6.156 13.117 1 98.44 170 SER B C 1
ATOM 3861 O O . SER B 1 170 ? 22.531 -5.664 12.469 1 98.44 170 SER B O 1
ATOM 3863 N N . GLU B 1 171 ? 20.375 -5.625 13.102 1 98.44 171 GLU B N 1
ATOM 3864 C CA . GLU B 1 171 ? 20.062 -4.477 12.258 1 98.44 171 GLU B CA 1
ATOM 3865 C C . GLU B 1 171 ? 20.641 -3.191 12.844 1 98.44 171 GLU B C 1
ATOM 3867 O O . GLU B 1 171 ? 21.031 -2.285 12.109 1 98.44 171 GLU B O 1
ATOM 3872 N N . ALA B 1 172 ? 20.703 -3.096 14.172 1 98.69 172 ALA B N 1
ATOM 3873 C CA . ALA B 1 172 ? 21.406 -1.962 14.773 1 98.69 172 ALA B CA 1
ATOM 3874 C C . ALA B 1 172 ? 22.859 -1.897 14.312 1 98.69 172 ALA B C 1
ATOM 3876 O O . ALA B 1 172 ? 23.359 -0.827 13.953 1 98.69 172 ALA B O 1
ATOM 3877 N N . LYS B 1 173 ? 23.516 -3.049 14.305 1 98.56 173 LYS B N 1
ATOM 3878 C CA . LYS B 1 173 ? 24.906 -3.129 13.852 1 98.56 173 LYS B CA 1
ATOM 3879 C C . LYS B 1 173 ? 25.016 -2.77 12.367 1 98.56 173 LYS B C 1
ATOM 3881 O O . LYS B 1 173 ? 25.922 -2.047 11.969 1 98.56 173 LYS B O 1
ATOM 3886 N N . LEU B 1 174 ? 24.078 -3.26 11.609 1 98.56 174 LEU B N 1
ATOM 3887 C CA . LEU B 1 174 ? 24.062 -2.971 10.18 1 98.56 174 LEU B CA 1
ATOM 3888 C C . LEU B 1 174 ? 23.906 -1.473 9.93 1 98.56 174 LEU B C 1
ATOM 3890 O O . LEU B 1 174 ? 24.641 -0.893 9.133 1 98.56 174 LEU B O 1
ATOM 3894 N N . LEU B 1 175 ? 22.969 -0.852 10.625 1 98.62 175 LEU B N 1
ATOM 3895 C CA . LEU B 1 175 ? 22.719 0.58 10.484 1 98.62 175 LEU B CA 1
ATOM 3896 C C . LEU B 1 175 ? 23.953 1.381 10.875 1 98.62 175 LEU B C 1
ATOM 3898 O O . LEU B 1 175 ? 24.359 2.301 10.156 1 98.62 175 LEU B O 1
ATOM 3902 N N . HIS B 1 176 ? 24.562 0.998 11.961 1 98.56 176 HIS B N 1
ATOM 3903 C CA . HIS B 1 176 ? 25.75 1.696 12.422 1 98.56 176 HIS B CA 1
ATOM 3904 C C . HIS B 1 176 ? 26.875 1.601 11.406 1 98.56 176 HIS B C 1
ATOM 3906 O O . HIS B 1 176 ? 27.562 2.59 11.133 1 98.56 176 HIS B O 1
ATOM 3912 N N . GLY B 1 177 ? 27.047 0.416 10.906 1 98.44 177 GLY B N 1
ATOM 3913 C CA . GLY B 1 177 ? 28.062 0.227 9.891 1 98.44 177 GLY B CA 1
ATOM 3914 C C . GLY B 1 177 ? 27.844 1.091 8.656 1 98.44 177 GLY B C 1
ATOM 3915 O O . GLY B 1 177 ? 28.781 1.734 8.172 1 98.44 177 GLY B O 1
ATOM 3916 N N . LYS B 1 178 ? 26.625 1.169 8.141 1 98.19 178 LYS B N 1
ATOM 3917 C CA . LYS B 1 178 ? 26.312 1.971 6.965 1 98.19 178 LYS B CA 1
ATOM 3918 C C . LYS B 1 178 ? 26.516 3.457 7.238 1 98.19 178 LYS B C 1
ATOM 3920 O O . LYS B 1 178 ? 27.031 4.184 6.387 1 98.19 178 LYS B O 1
ATOM 3925 N N . ILE B 1 179 ? 26.141 3.883 8.391 1 97.56 179 ILE B N 1
ATOM 3926 C CA . ILE B 1 179 ? 26.266 5.289 8.758 1 97.56 179 ILE B CA 1
ATOM 3927 C C . ILE B 1 179 ? 27.734 5.656 8.914 1 97.56 179 ILE B C 1
ATOM 3929 O O . ILE B 1 179 ? 28.172 6.723 8.469 1 97.56 179 ILE B O 1
ATOM 3933 N N . ALA B 1 180 ? 28.531 4.75 9.508 1 96.44 180 ALA B N 1
ATOM 3934 C CA . ALA B 1 180 ? 29.969 4.973 9.664 1 96.44 180 ALA B CA 1
ATOM 3935 C C . ALA B 1 180 ? 30.656 5.105 8.312 1 96.44 180 ALA B C 1
ATOM 3937 O O . ALA B 1 180 ? 31.609 5.871 8.164 1 96.44 180 ALA B O 1
ATOM 3938 N N . GLU B 1 181 ? 30.125 4.438 7.34 1 97.5 181 GLU B N 1
ATOM 3939 C CA . GLU B 1 181 ? 30.672 4.461 5.984 1 97.5 181 GLU B CA 1
ATOM 3940 C C . GLU B 1 181 ? 30.078 5.602 5.168 1 97.5 181 GLU B C 1
ATOM 3942 O O . GLU B 1 181 ? 30.359 5.734 3.975 1 97.5 181 GLU B O 1
ATOM 3947 N N . LYS B 1 182 ? 29.203 6.375 5.766 1 96.69 182 LYS B N 1
ATOM 3948 C CA . LYS B 1 182 ? 28.484 7.492 5.152 1 96.69 182 LYS B CA 1
ATOM 3949 C C . LYS B 1 182 ? 27.609 7.016 3.998 1 96.69 182 LYS B C 1
ATOM 3951 O O . LYS B 1 182 ? 27.438 7.734 3.01 1 96.69 182 LYS B O 1
ATOM 3956 N N . ALA B 1 183 ? 27.172 5.742 4.055 1 97.44 183 ALA B N 1
ATOM 3957 C CA . ALA B 1 183 ? 26.266 5.16 3.068 1 97.44 183 ALA B CA 1
ATOM 3958 C C . ALA B 1 183 ? 24.812 5.348 3.482 1 97.44 183 ALA B C 1
ATOM 3960 O O . ALA B 1 183 ? 24.078 4.371 3.621 1 97.44 183 ALA B O 1
ATOM 3961 N N . TYR B 1 184 ? 24.391 6.617 3.527 1 97.12 184 TYR B N 1
ATOM 3962 C CA . TYR B 1 184 ? 23.109 6.988 4.098 1 97.12 184 TYR B CA 1
ATOM 3963 C C . TYR B 1 184 ? 21.953 6.551 3.193 1 97.12 184 TYR B C 1
ATOM 3965 O O . TYR B 1 184 ? 20.812 6.453 3.637 1 97.12 184 TYR B O 1
ATOM 3973 N N . ASN B 1 185 ? 22.297 6.363 1.931 1 96 185 ASN B N 1
ATOM 3974 C CA . ASN B 1 185 ? 21.281 5.996 0.948 1 96 185 ASN B CA 1
ATOM 3975 C C . ASN B 1 185 ? 21.312 4.5 0.641 1 96 185 ASN B C 1
ATOM 3977 O O . ASN B 1 185 ? 20.75 4.055 -0.355 1 96 185 ASN B O 1
ATOM 3981 N N . ASP B 1 186 ? 22 3.732 1.472 1 97 186 ASP B N 1
ATOM 3982 C CA . ASP B 1 186 ? 22.094 2.291 1.254 1 97 186 ASP B CA 1
ATOM 3983 C C . ASP B 1 186 ? 20.719 1.641 1.293 1 97 186 ASP B C 1
ATOM 3985 O O . ASP B 1 186 ? 19.875 1.985 2.135 1 97 186 ASP B O 1
ATOM 3989 N N . GLU B 1 187 ? 20.5 0.626 0.462 1 95.81 187 GLU B N 1
ATOM 3990 C CA . GLU B 1 187 ? 19.203 -0.008 0.316 1 95.81 187 GLU B CA 1
ATOM 3991 C C . GLU B 1 187 ? 18.781 -0.719 1.601 1 95.81 187 GLU B C 1
ATOM 3993 O O . GLU B 1 187 ? 17.594 -0.776 1.93 1 95.81 187 GLU B O 1
ATOM 3998 N N . ASP B 1 188 ? 19.734 -1.22 2.336 1 97.06 188 ASP B N 1
ATOM 3999 C CA . ASP B 1 188 ? 19.406 -1.904 3.582 1 97.06 188 ASP B CA 1
ATOM 4000 C C . ASP B 1 188 ? 18.938 -0.915 4.645 1 97.06 188 ASP B C 1
ATOM 4002 O O . ASP B 1 188 ? 18.016 -1.215 5.418 1 97.06 188 ASP B O 1
ATOM 4006 N N . LEU B 1 189 ? 19.641 0.217 4.703 1 97.88 189 LEU B N 1
ATOM 4007 C CA . LEU B 1 189 ? 19.203 1.257 5.633 1 97.88 189 LEU B CA 1
ATOM 4008 C C . LEU B 1 189 ? 17.797 1.727 5.301 1 97.88 189 LEU B C 1
ATOM 4010 O O . LEU B 1 189 ? 16.922 1.775 6.176 1 97.88 189 LEU B O 1
ATOM 4014 N N . ILE B 1 190 ? 17.516 1.948 4.051 1 97.25 190 ILE B N 1
ATOM 4015 C CA . ILE B 1 190 ? 16.234 2.479 3.59 1 97.25 190 ILE B CA 1
ATOM 4016 C C . ILE B 1 190 ? 15.133 1.432 3.785 1 97.25 190 ILE B C 1
ATOM 4018 O O . ILE B 1 190 ? 14.039 1.75 4.25 1 97.25 190 ILE B O 1
ATOM 4022 N N . ARG B 1 191 ? 15.383 0.162 3.441 1 97 191 ARG B N 1
ATOM 4023 C CA . ARG B 1 191 ? 14.328 -0.84 3.568 1 97 191 ARG B CA 1
ATOM 4024 C C . ARG B 1 191 ? 13.969 -1.07 5.031 1 97 191 ARG B C 1
ATOM 4026 O O . ARG B 1 191 ? 12.805 -1.31 5.355 1 97 191 ARG B O 1
ATOM 4033 N N . ILE B 1 192 ? 14.977 -1.043 5.965 1 98.12 192 ILE B N 1
ATOM 4034 C CA . ILE B 1 192 ? 14.703 -1.225 7.387 1 98.12 192 ILE B CA 1
ATOM 4035 C C . ILE B 1 192 ? 13.773 -0.118 7.875 1 98.12 192 ILE B C 1
ATOM 4037 O O . ILE B 1 192 ? 12.742 -0.395 8.492 1 98.12 192 ILE B O 1
ATOM 4041 N N . LEU B 1 193 ? 14.055 1.11 7.539 1 97.88 193 LEU B N 1
ATOM 4042 C CA . LEU B 1 193 ? 13.258 2.256 7.965 1 97.88 193 LEU B CA 1
ATOM 4043 C C . LEU B 1 193 ? 11.875 2.227 7.324 1 97.88 193 LEU B C 1
ATOM 4045 O O . LEU B 1 193 ? 10.875 2.553 7.977 1 97.88 193 LEU B O 1
ATOM 4049 N N . ALA B 1 194 ? 11.781 1.826 6.117 1 97.5 194 ALA B N 1
ATOM 4050 C CA . ALA B 1 194 ? 10.555 1.979 5.336 1 97.5 194 ALA B CA 1
ATOM 4051 C C . ALA B 1 194 ? 9.602 0.808 5.574 1 97.5 194 ALA B C 1
ATOM 4053 O O . ALA B 1 194 ? 8.391 0.942 5.41 1 97.5 194 ALA B O 1
ATOM 4054 N N . THR B 1 195 ? 10.125 -0.388 6.027 1 97.88 195 THR B N 1
ATOM 4055 C CA . THR B 1 195 ? 9.25 -1.55 5.988 1 97.88 195 THR B CA 1
ATOM 4056 C C . THR B 1 195 ? 9.055 -2.127 7.387 1 97.88 195 THR B C 1
ATOM 4058 O O . THR B 1 195 ? 8.031 -2.76 7.664 1 97.88 195 THR B O 1
ATOM 4061 N N . ARG B 1 196 ? 10.023 -1.963 8.328 1 98.31 196 ARG B N 1
ATOM 4062 C CA . ARG B 1 196 ? 9.906 -2.549 9.656 1 98.31 196 ARG B CA 1
ATOM 4063 C C . ARG B 1 196 ? 8.734 -1.941 10.43 1 98.31 196 ARG B C 1
ATOM 4065 O O . ARG B 1 196 ? 8.43 -0.758 10.266 1 98.31 196 ARG B O 1
ATOM 4072 N N . SER B 1 197 ? 8.062 -2.818 11.25 1 97.94 197 SER B N 1
ATOM 4073 C CA . SER B 1 197 ? 7.066 -2.281 12.164 1 97.94 197 SER B CA 1
ATOM 4074 C C . SER B 1 197 ? 7.672 -1.244 13.102 1 97.94 197 SER B C 1
ATOM 4076 O O . SER B 1 197 ? 8.867 -1.29 13.398 1 97.94 197 SER B O 1
ATOM 4078 N N . LYS B 1 198 ? 6.883 -0.305 13.547 1 97.69 198 LYS B N 1
ATOM 4079 C CA . LYS B 1 198 ? 7.375 0.713 14.469 1 97.69 198 LYS B CA 1
ATOM 4080 C C . LYS B 1 198 ? 7.93 0.079 15.742 1 97.69 198 LYS B C 1
ATOM 4082 O O . LYS B 1 198 ? 8.922 0.551 16.297 1 97.69 198 LYS B O 1
ATOM 4087 N N . ALA B 1 199 ? 7.301 -1.015 16.234 1 98.12 199 ALA B N 1
ATOM 4088 C CA . ALA B 1 199 ? 7.789 -1.729 17.422 1 98.12 199 ALA B CA 1
ATOM 4089 C C . ALA B 1 199 ? 9.18 -2.305 17.172 1 98.12 199 ALA B C 1
ATOM 4091 O O . ALA B 1 199 ? 10.078 -2.137 18 1 98.12 199 ALA B O 1
ATOM 4092 N N . GLN B 1 200 ? 9.375 -2.986 16.031 1 98.5 200 GLN B N 1
ATOM 4093 C CA . GLN B 1 200 ? 10.664 -3.57 15.68 1 98.5 200 GLN B CA 1
ATOM 4094 C C . GLN B 1 200 ? 11.727 -2.49 15.5 1 98.5 200 GLN B C 1
ATOM 4096 O O . GLN B 1 200 ? 12.859 -2.637 15.961 1 98.5 200 GLN B O 1
ATOM 4101 N N . LEU B 1 201 ? 11.391 -1.414 14.82 1 98.38 201 LEU B N 1
ATOM 4102 C CA . LEU B 1 201 ? 12.312 -0.309 14.594 1 98.38 201 LEU B CA 1
ATOM 4103 C C . LEU B 1 201 ? 12.734 0.33 15.914 1 98.38 201 LEU B C 1
ATOM 4105 O O . LEU B 1 201 ? 13.906 0.655 16.109 1 98.38 201 LEU B O 1
ATOM 4109 N N . GLY B 1 202 ? 11.727 0.556 16.812 1 98.25 202 GLY B N 1
ATOM 4110 C CA . GLY B 1 202 ? 12.039 1.077 18.125 1 98.25 202 GLY B CA 1
ATOM 4111 C C . GLY B 1 202 ? 13.062 0.243 18.875 1 98.25 202 GLY B C 1
ATOM 4112 O O . GLY B 1 202 ? 14.008 0.784 19.453 1 98.25 202 GLY B O 1
ATOM 4113 N N . ALA B 1 203 ? 12.914 -1.062 18.812 1 98.62 203 ALA B N 1
ATOM 4114 C CA . ALA B 1 203 ? 13.859 -1.969 19.453 1 98.62 203 ALA B CA 1
ATOM 4115 C C . ALA B 1 203 ? 15.242 -1.856 18.828 1 98.62 203 ALA B C 1
ATOM 4117 O O . ALA B 1 203 ? 16.25 -1.834 19.531 1 98.62 203 ALA B O 1
ATOM 4118 N N . THR B 1 204 ? 15.258 -1.774 17.5 1 98.81 204 THR B N 1
ATOM 4119 C CA . THR B 1 204 ? 16.516 -1.657 16.766 1 98.81 204 THR B CA 1
ATOM 4120 C C . THR B 1 204 ? 17.25 -0.373 17.141 1 98.81 204 THR B C 1
ATOM 4122 O O . THR B 1 204 ? 18.438 -0.398 17.438 1 98.81 204 THR B O 1
ATOM 4125 N N . LEU B 1 205 ? 16.547 0.716 17.203 1 98.56 205 LEU B N 1
ATOM 4126 C CA . LEU B 1 205 ? 17.156 2.018 17.469 1 98.56 205 LEU B CA 1
ATOM 4127 C C . LEU B 1 205 ? 17.562 2.146 18.938 1 98.56 205 LEU B C 1
ATOM 4129 O O . LEU B 1 205 ? 18.562 2.795 19.25 1 98.56 205 LEU B O 1
ATOM 4133 N N . ASN B 1 206 ? 16.797 1.549 19.812 1 98.12 206 ASN B N 1
ATOM 4134 C CA . ASN B 1 206 ? 17.203 1.498 21.219 1 98.12 206 ASN B CA 1
ATOM 4135 C C . ASN B 1 206 ? 18.5 0.729 21.391 1 98.12 206 ASN B C 1
ATOM 4137 O O . ASN B 1 206 ? 19.391 1.168 22.125 1 98.12 206 ASN B O 1
ATOM 4141 N N . HIS B 1 207 ? 18.594 -0.392 20.75 1 98.31 207 HIS B N 1
ATOM 4142 C CA . HIS B 1 207 ? 19.828 -1.154 20.812 1 98.31 207 HIS B CA 1
ATOM 4143 C C . HIS B 1 207 ? 20.984 -0.371 20.188 1 98.31 207 HIS B C 1
ATOM 4145 O O . HIS B 1 207 ? 22.109 -0.422 20.703 1 98.31 207 HIS B O 1
ATOM 4151 N N . TYR B 1 208 ? 20.688 0.291 19.078 1 98.62 208 TYR B N 1
ATOM 4152 C CA . TYR B 1 208 ? 21.688 1.162 18.469 1 98.62 208 TYR B CA 1
ATOM 4153 C C . TYR B 1 208 ? 22.25 2.148 19.484 1 98.62 208 TYR B C 1
ATOM 4155 O O . TYR B 1 208 ? 23.469 2.262 19.625 1 98.62 208 TYR B O 1
ATOM 4163 N N . ASN B 1 209 ? 21.406 2.822 20.172 1 97.88 209 ASN B N 1
ATOM 4164 C CA . ASN B 1 209 ? 21.797 3.811 21.172 1 97.88 209 ASN B CA 1
ATOM 4165 C C . ASN B 1 209 ? 22.594 3.174 22.312 1 97.88 209 ASN B C 1
ATOM 4167 O O . ASN B 1 209 ? 23.625 3.713 22.719 1 97.88 209 ASN B O 1
ATOM 4171 N N . ASN B 1 210 ? 22.172 2.062 22.797 1 97.88 210 ASN B N 1
ATOM 4172 C CA . ASN B 1 210 ? 22.812 1.386 23.922 1 97.88 210 ASN B CA 1
ATOM 4173 C C . ASN B 1 210 ? 24.188 0.85 23.547 1 97.88 210 ASN B C 1
ATOM 4175 O O . ASN B 1 210 ? 25.141 0.96 24.312 1 97.88 210 ASN B O 1
ATOM 4179 N N . GLU B 1 211 ? 24.25 0.299 22.406 1 97.88 211 GLU B N 1
ATOM 4180 C CA . GLU B 1 211 ? 25.469 -0.382 21.984 1 97.88 211 GLU B CA 1
ATOM 4181 C C . GLU B 1 211 ? 26.531 0.616 21.531 1 97.88 211 GLU B C 1
ATOM 4183 O O . GLU B 1 211 ? 27.719 0.417 21.766 1 97.88 211 GLU B O 1
ATOM 4188 N N . PHE B 1 212 ? 26.062 1.665 20.875 1 97.75 212 PHE B N 1
ATOM 4189 C CA . PHE B 1 212 ? 27.047 2.527 20.25 1 97.75 212 PHE B CA 1
ATOM 4190 C C . PHE B 1 212 ? 27.094 3.891 20.922 1 97.75 212 PHE B C 1
ATOM 4192 O O . PHE B 1 212 ? 27.875 4.766 20.531 1 97.75 212 PHE B O 1
ATOM 4199 N N . GLY B 1 213 ? 26.234 4.188 21.859 1 95.88 213 GLY B N 1
ATOM 4200 C CA . GLY B 1 213 ? 26.359 5.301 22.781 1 95.88 213 GLY B CA 1
ATOM 4201 C C . GLY B 1 213 ? 25.625 6.547 22.328 1 95.88 213 GLY B C 1
ATOM 4202 O O . GLY B 1 213 ? 25.562 7.535 23.047 1 95.88 213 GLY B O 1
ATOM 4203 N N . ASN B 1 214 ? 25.156 6.48 21.094 1 94.81 214 ASN B N 1
ATOM 4204 C CA . ASN B 1 214 ? 24.438 7.641 20.578 1 94.81 214 ASN B CA 1
ATOM 4205 C C . ASN B 1 214 ? 23.141 7.227 19.891 1 94.81 214 ASN B C 1
ATOM 4207 O O . ASN B 1 214 ? 23.062 6.152 19.297 1 94.81 214 ASN B O 1
ATOM 4211 N N . ALA B 1 215 ? 22.125 8.227 20.031 1 96.19 215 ALA B N 1
ATOM 4212 C CA . ALA B 1 215 ? 20.953 8.062 19.172 1 96.19 215 ALA B CA 1
ATOM 4213 C C . ALA B 1 215 ? 21.328 8.156 17.703 1 96.19 215 ALA B C 1
ATOM 4215 O O . ALA B 1 215 ? 22.203 8.945 17.328 1 96.19 215 ALA B O 1
ATOM 4216 N N . ILE B 1 216 ? 20.719 7.414 16.891 1 97.75 216 ILE B N 1
ATOM 4217 C CA . ILE B 1 216 ? 21.062 7.309 15.477 1 97.75 216 ILE B CA 1
ATOM 4218 C C . ILE B 1 216 ? 21 8.688 14.828 1 97.75 216 ILE B C 1
ATOM 4220 O O . ILE B 1 216 ? 21.828 9.008 13.969 1 97.75 216 ILE B O 1
ATOM 4224 N N . ASN B 1 217 ? 20.031 9.516 15.234 1 96.25 217 ASN B N 1
ATOM 4225 C CA . ASN B 1 217 ? 19.875 10.828 14.617 1 96.25 217 ASN B CA 1
ATOM 4226 C C . ASN B 1 217 ? 21.062 11.734 14.906 1 96.25 217 ASN B C 1
ATOM 4228 O O . ASN B 1 217 ? 21.375 12.625 14.117 1 96.25 217 ASN B O 1
ATOM 4232 N N . LYS B 1 218 ? 21.75 11.547 15.977 1 95.75 218 LYS B N 1
ATOM 4233 C CA . LYS B 1 218 ? 22.984 12.281 16.25 1 95.75 218 LYS B CA 1
ATOM 4234 C C . LYS B 1 218 ? 24.062 11.922 15.234 1 95.75 218 LYS B C 1
ATOM 4236 O O . LYS B 1 218 ? 24.766 12.805 14.727 1 95.75 218 LYS B O 1
ATOM 4241 N N . ASP B 1 219 ? 24.156 10.625 14.922 1 96.19 219 ASP B N 1
ATOM 4242 C CA . ASP B 1 219 ? 25.172 10.148 13.984 1 96.19 219 ASP B CA 1
ATOM 4243 C C . ASP B 1 219 ? 24.812 10.547 12.555 1 96.19 219 ASP B C 1
ATOM 4245 O O . ASP B 1 219 ? 25.688 10.547 11.68 1 96.19 219 ASP B O 1
ATOM 4249 N N . LEU B 1 220 ? 23.562 10.93 12.32 1 96.94 220 LEU B N 1
ATOM 4250 C CA . LEU B 1 220 ? 23.125 11.32 10.984 1 96.94 220 LEU B CA 1
ATOM 4251 C C . LEU B 1 220 ? 23.219 12.836 10.805 1 96.94 220 LEU B C 1
ATOM 4253 O O . LEU B 1 220 ? 22.906 13.352 9.727 1 96.94 220 LEU B O 1
ATOM 4257 N N . LYS B 1 221 ? 23.688 13.578 11.766 1 93.81 221 LYS B N 1
ATOM 4258 C CA . LYS B 1 221 ? 23.812 15.031 11.695 1 93.81 221 LYS B CA 1
ATOM 4259 C C . LYS B 1 221 ? 25.219 15.438 11.234 1 93.81 221 LYS B C 1
ATOM 4261 O O . LYS B 1 221 ? 25.719 16.5 11.609 1 93.81 221 LYS B O 1
ATOM 4266 N N . THR B 1 222 ? 25.875 14.719 10.414 1 90.31 222 THR B N 1
ATOM 4267 C CA . THR B 1 222 ? 27.234 14.953 9.961 1 90.31 222 THR B CA 1
ATOM 4268 C C . THR B 1 222 ? 27.312 16.188 9.062 1 90.31 222 THR B C 1
ATOM 4270 O O . THR B 1 222 ? 28.312 16.906 9.055 1 90.31 222 THR B O 1
ATOM 4273 N N . ASP B 1 223 ? 26.188 16.422 8.242 1 89.25 223 ASP B N 1
ATOM 4274 C CA . ASP B 1 223 ? 26.062 17.609 7.395 1 89.25 223 ASP B CA 1
ATOM 4275 C C . ASP B 1 223 ? 24.688 18.25 7.539 1 89.25 223 ASP B C 1
ATOM 4277 O O . ASP B 1 223 ? 23.719 17.844 6.883 1 89.25 223 ASP B O 1
ATOM 4281 N N . PRO B 1 224 ? 24.641 19.266 8.273 1 85.19 224 PRO B N 1
ATOM 4282 C CA . PRO B 1 224 ? 23.328 19.859 8.578 1 85.19 224 PRO B CA 1
ATOM 4283 C C . PRO B 1 224 ? 22.672 20.5 7.352 1 85.19 224 PRO B C 1
ATOM 4285 O O . PRO B 1 224 ? 21.469 20.781 7.371 1 85.19 224 PRO B O 1
ATOM 4288 N N . LYS B 1 225 ? 23.484 20.688 6.281 1 90.88 225 LYS B N 1
ATOM 4289 C CA . LYS B 1 225 ? 22.922 21.328 5.094 1 90.88 225 LYS B CA 1
ATOM 4290 C C . LYS B 1 225 ? 22.422 20.297 4.094 1 90.88 225 LYS B C 1
ATOM 4292 O O . LYS B 1 225 ? 21.719 20.641 3.137 1 90.88 225 LYS B O 1
ATOM 4297 N N . ASP B 1 226 ? 22.766 19.047 4.398 1 94.56 226 ASP B N 1
ATOM 4298 C CA . ASP B 1 226 ? 22.328 17.984 3.492 1 94.56 226 ASP B CA 1
ATOM 4299 C C . ASP B 1 226 ? 20.828 17.719 3.631 1 94.56 226 ASP B C 1
ATOM 4301 O O . ASP B 1 226 ? 20.375 17.25 4.672 1 94.56 226 ASP B O 1
ATOM 4305 N N . GLU B 1 227 ? 20.141 18.016 2.574 1 93.62 227 GLU B N 1
ATOM 4306 C CA . GLU B 1 227 ? 18.688 17.938 2.592 1 93.62 227 GLU B CA 1
ATOM 4307 C C . GLU B 1 227 ? 18.219 16.5 2.783 1 93.62 227 GLU B C 1
ATOM 4309 O O . GLU B 1 227 ? 17.203 16.25 3.439 1 93.62 227 GLU B O 1
ATOM 4314 N N . TYR B 1 228 ? 18.922 15.594 2.143 1 97 228 TYR B N 1
ATOM 4315 C CA . TYR B 1 228 ? 18.547 14.188 2.287 1 97 228 TYR B CA 1
ATOM 4316 C C . TYR B 1 228 ? 18.719 13.727 3.729 1 97 228 TYR B C 1
ATOM 4318 O O . TYR B 1 228 ? 17.844 13.031 4.27 1 97 228 TYR B O 1
ATOM 4326 N N . LEU B 1 229 ? 19.797 14.102 4.348 1 97.5 229 LEU B N 1
ATOM 4327 C CA . LEU B 1 229 ? 20.047 13.703 5.73 1 97.5 229 LEU B CA 1
ATOM 4328 C C . LEU B 1 229 ? 19 14.305 6.664 1 97.5 229 LEU B C 1
ATOM 4330 O O . LEU B 1 229 ? 18.578 13.664 7.629 1 97.5 229 LEU B O 1
ATOM 4334 N N . LYS B 1 230 ? 18.641 15.516 6.379 1 97 230 LYS B N 1
ATOM 4335 C CA . LYS B 1 230 ? 17.578 16.141 7.164 1 97 230 LYS B CA 1
ATOM 4336 C C . LYS B 1 230 ? 16.266 15.352 7.051 1 97 230 LYS B C 1
ATOM 4338 O O . LYS B 1 230 ? 15.586 15.133 8.047 1 97 230 LYS B O 1
ATOM 4343 N N . LEU B 1 231 ? 15.945 14.969 5.828 1 97.81 231 LEU B N 1
ATOM 4344 C CA . LEU B 1 231 ? 14.742 14.195 5.578 1 97.81 231 LEU B CA 1
ATOM 4345 C C . LEU B 1 231 ? 14.812 12.836 6.266 1 97.81 231 LEU B C 1
ATOM 4347 O O . LEU B 1 231 ? 13.82 12.359 6.816 1 97.81 231 LEU B O 1
ATOM 4351 N N . LEU B 1 232 ? 15.977 12.234 6.184 1 98.31 232 LEU B N 1
ATOM 4352 C CA . LEU B 1 232 ? 16.203 10.93 6.797 1 98.31 232 LEU B CA 1
ATOM 4353 C C . LEU B 1 232 ? 16 11 8.305 1 98.31 232 LEU B C 1
ATOM 4355 O O . LEU B 1 232 ? 15.336 10.141 8.891 1 98.31 232 LEU B O 1
ATOM 4359 N N . ARG B 1 233 ? 16.547 11.984 8.945 1 97.81 233 ARG B N 1
ATOM 4360 C CA . ARG B 1 233 ? 16.391 12.18 10.383 1 97.81 233 ARG B CA 1
ATOM 4361 C C . ARG B 1 233 ? 14.922 12.422 10.734 1 97.81 233 ARG B C 1
ATOM 4363 O O . ARG B 1 233 ? 14.43 11.914 11.742 1 97.81 233 ARG B O 1
ATOM 4370 N N . ALA B 1 234 ? 14.258 13.195 9.938 1 98 234 ALA B N 1
ATOM 4371 C CA . ALA B 1 234 ? 12.836 13.469 10.156 1 98 234 ALA B CA 1
ATOM 4372 C C . ALA B 1 234 ? 12.008 12.195 10.039 1 98 234 ALA B C 1
ATOM 4374 O O . ALA B 1 234 ? 11.07 11.984 10.812 1 98 234 ALA B O 1
ATOM 4375 N N . ALA B 1 235 ? 12.328 11.367 9.047 1 98.56 235 ALA B N 1
ATOM 4376 C CA . ALA B 1 235 ? 11.625 10.094 8.891 1 98.56 235 ALA B CA 1
ATOM 4377 C C . ALA B 1 235 ? 11.75 9.242 10.148 1 98.56 235 ALA B C 1
ATOM 4379 O O . ALA B 1 235 ? 10.758 8.703 10.641 1 98.56 235 ALA B O 1
ATOM 43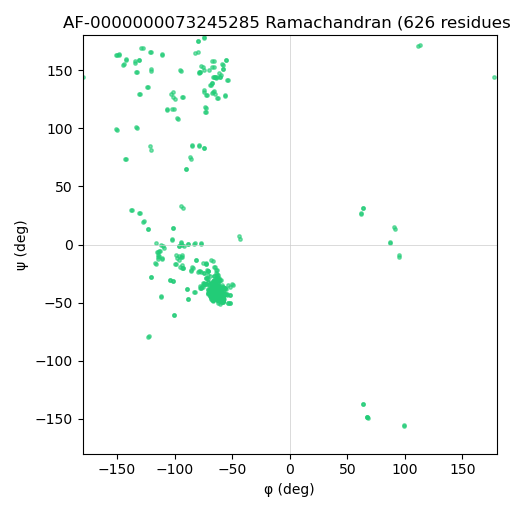80 N N . ILE B 1 236 ? 12.961 9.148 10.648 1 98.5 236 ILE B N 1
ATOM 4381 C CA . ILE B 1 236 ? 13.211 8.352 11.844 1 98.5 236 ILE B CA 1
ATOM 4382 C C . ILE B 1 236 ? 12.422 8.93 13.023 1 98.5 236 ILE B C 1
ATOM 4384 O O . ILE B 1 236 ? 11.773 8.188 13.766 1 98.5 236 ILE B O 1
ATOM 4388 N N . LYS B 1 237 ? 12.438 10.227 13.18 1 97.56 237 LYS B N 1
ATOM 4389 C CA . LYS B 1 237 ? 11.719 10.883 14.266 1 97.56 237 LYS B CA 1
ATOM 4390 C C . LYS B 1 237 ? 10.211 10.672 14.133 1 97.56 237 LYS B C 1
ATOM 4392 O O . LYS B 1 237 ? 9.531 10.344 15.109 1 97.56 237 LYS B O 1
ATOM 4397 N N . CYS B 1 238 ? 9.641 10.82 12.953 1 98.25 238 CYS B N 1
ATOM 4398 C CA . CYS B 1 238 ? 8.211 10.641 12.711 1 98.25 238 CYS B CA 1
ATOM 4399 C C . CYS B 1 238 ? 7.781 9.211 12.992 1 98.25 238 CYS B C 1
ATOM 4401 O O . CYS B 1 238 ? 6.684 8.969 13.492 1 98.25 238 CYS B O 1
ATOM 4403 N N . LEU B 1 239 ? 8.633 8.234 12.703 1 98.12 239 LEU B N 1
ATOM 4404 C CA . LEU B 1 239 ? 8.312 6.824 12.867 1 98.12 239 LEU B CA 1
ATOM 4405 C C . LEU B 1 239 ? 8.398 6.414 14.336 1 98.12 239 LEU B C 1
ATOM 4407 O O . LEU B 1 239 ? 7.777 5.434 14.75 1 98.12 239 LEU B O 1
ATOM 4411 N N . THR B 1 240 ? 9.164 7.156 15.117 1 96.38 240 THR B N 1
ATOM 4412 C CA . THR B 1 240 ? 9.43 6.711 16.484 1 96.38 240 THR B CA 1
ATOM 4413 C C . THR B 1 240 ? 8.758 7.633 17.5 1 96.38 240 THR B C 1
ATOM 4415 O O . THR B 1 240 ? 8.148 7.168 18.453 1 96.38 240 THR B O 1
ATOM 4418 N N . TYR B 1 241 ? 8.922 8.914 17.234 1 95.88 241 TYR B N 1
ATOM 4419 C CA . TYR B 1 241 ? 8.367 9.891 18.172 1 95.88 241 TYR B CA 1
ATOM 4420 C C . TYR B 1 241 ? 7.801 11.094 17.438 1 95.88 241 TYR B C 1
ATOM 4422 O O . TYR B 1 241 ? 8.312 12.211 17.562 1 95.88 241 TYR B O 1
ATOM 4430 N N . PRO B 1 242 ? 6.633 10.906 16.781 1 97.62 242 PRO B N 1
ATOM 4431 C CA . PRO B 1 242 ? 6.074 11.969 15.945 1 97.62 242 PRO B CA 1
ATOM 4432 C C . PRO B 1 242 ? 5.711 13.219 16.75 1 97.62 242 PRO B C 1
ATOM 4434 O O . PRO B 1 242 ? 5.77 14.336 16.219 1 97.62 242 PRO B O 1
ATOM 4437 N N . GLU B 1 243 ? 5.391 13.117 18.047 1 97.69 243 GLU B N 1
ATOM 4438 C CA . GLU B 1 243 ? 5.027 14.258 18.875 1 97.69 243 GLU B CA 1
ATOM 4439 C C . GLU B 1 243 ? 6.188 15.242 19 1 97.69 243 GLU B C 1
ATOM 4441 O O . GLU B 1 243 ? 5.984 16.453 18.953 1 97.69 243 GLU B O 1
ATOM 4446 N N . LYS B 1 244 ? 7.352 14.688 19.125 1 97.38 244 LYS B N 1
ATOM 4447 C CA . LYS B 1 244 ? 8.531 15.539 19.188 1 97.38 244 LYS B CA 1
ATOM 4448 C C . LYS B 1 244 ? 8.773 16.266 17.859 1 97.38 244 LYS B C 1
ATOM 4450 O O . LYS B 1 244 ? 9.172 17.422 17.844 1 97.38 244 LYS B O 1
ATOM 4455 N N . TYR B 1 245 ? 8.555 15.594 16.797 1 97.88 245 TYR B N 1
ATOM 4456 C CA . TYR B 1 245 ? 8.711 16.188 15.484 1 97.88 245 TYR B CA 1
ATOM 4457 C C . TYR B 1 245 ? 7.758 17.375 15.305 1 97.88 245 TYR B C 1
ATOM 4459 O O . TYR B 1 245 ? 8.18 18.469 14.922 1 97.88 245 TYR B O 1
ATOM 4467 N N . PHE B 1 246 ? 6.5 17.188 15.586 1 98.31 246 PHE B N 1
ATOM 4468 C CA . PHE B 1 246 ? 5.488 18.203 15.352 1 98.31 246 PHE B CA 1
ATOM 4469 C C . PHE B 1 246 ? 5.652 19.359 16.328 1 98.31 246 PHE B C 1
ATOM 4471 O O . PHE B 1 246 ? 5.383 20.516 15.984 1 98.31 246 PHE B O 1
ATOM 4478 N N . ALA B 1 247 ? 6.078 19.031 17.578 1 97.69 247 ALA B N 1
ATOM 4479 C CA . ALA B 1 247 ? 6.352 20.109 18.531 1 97.69 247 ALA B CA 1
ATOM 4480 C C . ALA B 1 247 ? 7.438 21.047 18.016 1 97.69 247 ALA B C 1
ATOM 4482 O O . ALA B 1 247 ? 7.301 22.266 18.094 1 97.69 247 ALA B O 1
ATOM 4483 N N . LYS B 1 248 ? 8.484 20.469 17.531 1 96.62 248 LYS B N 1
ATOM 4484 C CA . LYS B 1 248 ? 9.555 21.281 16.969 1 96.62 248 LYS B CA 1
ATOM 4485 C C . LYS B 1 248 ? 9.07 22.078 15.758 1 96.62 248 LYS B C 1
ATOM 4487 O O . LYS B 1 248 ? 9.422 23.25 15.602 1 96.62 248 LYS B O 1
ATOM 4492 N N . LEU B 1 249 ? 8.281 21.438 14.93 1 96.75 249 LEU B N 1
ATOM 4493 C CA . LEU B 1 249 ? 7.738 22.109 13.75 1 96.75 249 LEU B CA 1
ATOM 4494 C C . LEU B 1 249 ? 6.887 23.297 14.156 1 96.75 249 LEU B C 1
ATOM 4496 O O . LEU B 1 249 ? 6.98 24.375 13.539 1 96.75 249 LEU B O 1
ATOM 4500 N N . LEU B 1 250 ? 6.074 23.156 15.164 1 97.38 250 LEU B N 1
ATOM 4501 C CA . LEU B 1 250 ? 5.23 24.234 15.648 1 97.38 250 LEU B CA 1
ATOM 4502 C C . LEU B 1 250 ? 6.074 25.359 16.234 1 97.38 250 LEU B C 1
ATOM 4504 O O . LEU B 1 250 ? 5.781 26.531 16.031 1 97.38 250 LEU B O 1
ATOM 4508 N N . ARG B 1 251 ? 7.102 25 16.969 1 95.88 251 ARG B N 1
ATOM 4509 C CA . ARG B 1 251 ? 8 26 17.516 1 95.88 251 ARG B CA 1
ATOM 4510 C C . ARG B 1 251 ? 8.625 26.844 16.422 1 95.88 251 ARG B C 1
ATOM 4512 O O . ARG B 1 251 ? 8.664 28.078 16.516 1 95.88 251 ARG B O 1
ATOM 4519 N N . LEU B 1 252 ? 9.062 26.141 15.391 1 94.38 252 LEU B N 1
ATOM 4520 C CA . LEU B 1 252 ? 9.688 26.844 14.266 1 94.38 252 LEU B CA 1
ATOM 4521 C C . LEU B 1 252 ? 8.664 27.703 13.531 1 94.38 252 LEU B C 1
ATOM 4523 O O . LEU B 1 252 ? 8.992 28.797 13.062 1 94.38 252 LEU B O 1
ATOM 4527 N N . ALA B 1 253 ? 7.418 27.234 13.414 1 95.62 253 ALA B N 1
ATOM 4528 C CA . ALA B 1 253 ? 6.363 27.938 12.688 1 95.62 253 ALA B CA 1
ATOM 4529 C C . ALA B 1 253 ? 5.926 29.188 13.445 1 95.62 253 ALA B C 1
ATOM 4531 O O . ALA B 1 253 ? 5.523 30.188 12.828 1 95.62 253 ALA B O 1
ATOM 4532 N N . LEU B 1 254 ? 6.051 29.281 14.742 1 95.31 254 LEU B N 1
ATOM 4533 C CA . LEU B 1 254 ? 5.531 30.344 15.578 1 95.31 254 LEU B CA 1
ATOM 4534 C C . LEU B 1 254 ? 6.648 31.297 16.016 1 95.31 254 LEU B C 1
ATOM 4536 O O . LEU B 1 254 ? 6.391 32.438 16.422 1 95.31 254 LEU B O 1
ATOM 4540 N N . ASN B 1 255 ? 7.906 30.984 16.219 1 79.31 255 ASN B N 1
ATOM 4541 C CA . ASN B 1 255 ? 8.984 31.781 16.797 1 79.31 255 ASN B CA 1
ATOM 4542 C C . ASN B 1 255 ? 9.789 32.5 15.719 1 79.31 255 ASN B C 1
ATOM 4544 O O . ASN B 1 255 ? 10.508 33.469 16.016 1 79.31 255 ASN B O 1
ATOM 4548 N N . LYS B 1 256 ? 9.758 32.156 14.461 1 65.19 256 LYS B N 1
ATOM 4549 C CA . LYS B 1 256 ? 10.664 32.812 13.516 1 65.19 256 LYS B CA 1
ATOM 4550 C C . LYS B 1 256 ? 10.156 34.188 13.094 1 65.19 256 LYS B C 1
ATOM 4552 O O . LYS B 1 256 ? 9.055 34.562 13.484 1 65.19 256 LYS B O 1
ATOM 4557 N N . MET B 1 257 ? 11.016 35 12.477 1 63.69 257 MET B N 1
ATOM 4558 C CA . MET B 1 257 ? 10.812 36.375 12 1 63.69 257 MET B CA 1
ATOM 4559 C C . MET B 1 257 ? 9.461 36.5 11.305 1 63.69 257 MET B C 1
ATOM 4561 O O . MET B 1 257 ? 8.945 37.594 11.148 1 63.69 257 MET B O 1
ATOM 4565 N N . GLY B 1 258 ? 8.609 35.312 11.344 1 79.06 258 GLY B N 1
ATOM 4566 C CA . GLY B 1 258 ? 7.277 35.281 10.758 1 79.06 258 GLY B CA 1
ATOM 4567 C C . GLY B 1 258 ? 6.586 33.938 10.938 1 79.06 258 GLY B C 1
ATOM 4568 O O . GLY B 1 258 ? 7.246 32.906 11.102 1 79.06 258 GLY B O 1
ATOM 4569 N N . THR B 1 259 ? 5.266 34.062 11.133 1 86.38 259 THR B N 1
ATOM 4570 C CA . THR B 1 259 ? 4.477 32.875 11.336 1 86.38 259 THR B CA 1
ATOM 4571 C C . THR B 1 259 ? 4.328 32.094 10.023 1 86.38 259 THR B C 1
ATOM 4573 O O . THR B 1 259 ? 3.986 32.688 8.992 1 86.38 259 THR B O 1
ATOM 4576 N N . ASP B 1 260 ? 4.855 30.859 10.016 1 94.56 260 ASP B N 1
ATOM 4577 C CA . ASP B 1 260 ? 4.52 29.938 8.93 1 94.56 260 ASP B CA 1
ATOM 4578 C C . ASP B 1 260 ? 3.105 29.391 9.094 1 94.56 260 ASP B C 1
ATOM 4580 O O . ASP B 1 260 ? 2.922 28.281 9.594 1 94.56 260 ASP B O 1
ATOM 4584 N N . GLU B 1 261 ? 2.129 30.234 8.617 1 95.56 261 GLU B N 1
ATOM 4585 C CA . GLU B 1 261 ? 0.72 29.891 8.812 1 95.56 261 GLU B CA 1
ATOM 4586 C C . GLU B 1 261 ? 0.363 28.578 8.117 1 95.56 261 GLU B C 1
ATOM 4588 O O . GLU B 1 261 ? -0.493 27.828 8.602 1 95.56 261 GLU B O 1
ATOM 4593 N N . ARG B 1 262 ? 1.071 28.281 7.059 1 95.94 262 ARG B N 1
ATOM 4594 C CA . ARG B 1 262 ? 0.769 27.047 6.34 1 95.94 262 ARG B CA 1
ATOM 4595 C C . ARG B 1 262 ? 1.144 25.828 7.168 1 95.94 262 ARG B C 1
ATOM 4597 O O . ARG B 1 262 ? 0.361 24.875 7.277 1 95.94 262 ARG B O 1
ATOM 4604 N N . ALA B 1 263 ? 2.279 25.828 7.75 1 96.94 263 ALA B N 1
ATOM 4605 C CA . ALA B 1 263 ? 2.717 24.734 8.602 1 96.94 263 ALA B CA 1
ATOM 4606 C C . ALA B 1 263 ? 1.862 24.641 9.867 1 96.94 263 ALA B C 1
ATOM 4608 O O . ALA B 1 263 ? 1.445 23.547 10.266 1 96.94 263 ALA B O 1
ATOM 4609 N N . LEU B 1 264 ? 1.642 25.812 10.469 1 97.88 264 LEU B N 1
ATOM 4610 C CA . LEU B 1 264 ? 0.826 25.859 11.68 1 97.88 264 LEU B CA 1
ATOM 4611 C C . LEU B 1 264 ? -0.562 25.281 11.422 1 97.88 264 LEU B C 1
ATOM 4613 O O . LEU B 1 264 ? -1.021 24.406 12.156 1 97.88 264 LEU B O 1
ATOM 4617 N N . THR B 1 265 ? -1.205 25.719 10.32 1 98.44 265 THR B N 1
ATOM 4618 C CA . THR B 1 265 ? -2.539 25.25 9.945 1 98.44 265 THR B CA 1
ATOM 4619 C C . THR B 1 265 ? -2.543 23.75 9.68 1 98.44 265 THR B C 1
ATOM 4621 O O . THR B 1 265 ? -3.422 23.031 10.164 1 98.44 265 THR B O 1
ATOM 4624 N N . ARG B 1 266 ? -1.563 23.281 8.961 1 98.19 266 ARG B N 1
ATOM 4625 C CA . ARG B 1 266 ? -1.475 21.875 8.609 1 98.19 266 ARG B CA 1
ATOM 4626 C C . ARG B 1 266 ? -1.372 21 9.852 1 98.19 266 ARG B C 1
ATOM 4628 O O . ARG B 1 266 ? -2.119 20.031 10 1 98.19 266 ARG B O 1
ATOM 4635 N N . VAL B 1 267 ? -0.512 21.359 10.766 1 98.25 267 VAL B N 1
ATOM 4636 C CA . VAL B 1 267 ? -0.288 20.547 11.945 1 98.25 267 VAL B CA 1
ATOM 4637 C C . VAL B 1 267 ? -1.535 20.562 12.828 1 98.25 267 VAL B C 1
ATOM 4639 O O . VAL B 1 267 ? -2.025 19.5 13.234 1 98.25 267 VAL B O 1
ATOM 4642 N N . VAL B 1 268 ? -2.088 21.703 13.094 1 98.25 268 VAL B N 1
ATOM 4643 C CA . VAL B 1 268 ? -3.223 21.812 14 1 98.25 268 VAL B CA 1
ATOM 4644 C C . VAL B 1 268 ? -4.426 21.062 13.414 1 98.25 268 VAL B C 1
ATOM 4646 O O . VAL B 1 268 ? -5.074 20.281 14.109 1 98.25 268 VAL B O 1
ATOM 4649 N N . THR B 1 269 ? -4.699 21.234 12.109 1 98.31 269 THR B N 1
ATOM 4650 C CA . THR B 1 269 ? -5.895 20.656 11.508 1 98.31 269 THR B CA 1
ATOM 4651 C C . THR B 1 269 ? -5.734 19.156 11.328 1 98.31 269 THR B C 1
ATOM 4653 O O . THR B 1 269 ? -6.723 18.422 11.289 1 98.31 269 THR B O 1
ATOM 4656 N N . THR B 1 270 ? -4.488 18.625 11.234 1 98.06 270 THR B N 1
ATOM 4657 C CA . THR B 1 270 ? -4.289 17.203 11.016 1 98.06 270 THR B CA 1
ATOM 4658 C C . THR B 1 270 ? -4.137 16.469 12.344 1 98.06 270 THR B C 1
ATOM 4660 O O . THR B 1 270 ? -4.355 15.258 12.422 1 98.06 270 THR B O 1
ATOM 4663 N N . ARG B 1 271 ? -3.791 17.219 13.422 1 97.94 271 ARG B N 1
ATOM 4664 C CA . ARG B 1 271 ? -3.426 16.547 14.656 1 97.94 271 ARG B CA 1
ATOM 4665 C C . ARG B 1 271 ? -4.48 16.766 15.734 1 97.94 271 ARG B C 1
ATOM 4667 O O . ARG B 1 271 ? -4.508 16.047 16.734 1 97.94 271 ARG B O 1
ATOM 4674 N N . ALA B 1 272 ? -5.414 17.688 15.547 1 97.62 272 ALA B N 1
ATOM 4675 C CA . ALA B 1 272 ? -6.391 18.078 16.562 1 97.62 272 ALA B CA 1
ATOM 4676 C C . ALA B 1 272 ? -7.23 16.875 17 1 97.62 272 ALA B C 1
ATOM 4678 O O . ALA B 1 272 ? -7.586 16.766 18.172 1 97.62 272 ALA B O 1
ATOM 4679 N N . GLU B 1 273 ? -7.566 15.93 16.141 1 95.44 273 GLU B N 1
ATOM 4680 C CA . GLU B 1 273 ? -8.414 14.781 16.438 1 95.44 273 GLU B CA 1
ATOM 4681 C C . GLU B 1 273 ? -7.57 13.57 16.844 1 95.44 273 GLU B C 1
ATOM 4683 O O . GLU B 1 273 ? -8.109 12.492 17.109 1 95.44 273 GLU B O 1
ATOM 4688 N N . PHE B 1 274 ? -6.312 13.75 16.844 1 94.19 274 PHE B N 1
ATOM 4689 C CA . PHE B 1 274 ? -5.449 12.586 17.016 1 94.19 274 PHE B CA 1
ATOM 4690 C C . PHE B 1 274 ? -4.527 12.766 18.219 1 94.19 274 PHE B C 1
ATOM 4692 O O . PHE B 1 274 ? -4.902 12.445 19.344 1 94.19 274 PHE B O 1
ATOM 4699 N N . ASN B 1 275 ? -3.418 13.539 18.078 1 95.75 275 ASN B N 1
ATOM 4700 C CA . ASN B 1 275 ? -2.479 13.57 19.188 1 95.75 275 ASN B CA 1
ATOM 4701 C C . ASN B 1 275 ? -1.982 14.984 19.469 1 95.75 275 ASN B C 1
ATOM 4703 O O . ASN B 1 275 ? -0.857 15.172 19.938 1 95.75 275 ASN B O 1
ATOM 4707 N N . LEU B 1 276 ? -2.785 16 19.188 1 97.31 276 LEU B N 1
ATOM 4708 C CA . LEU B 1 276 ? -2.369 17.375 19.406 1 97.31 276 LEU B CA 1
ATOM 4709 C C . LEU B 1 276 ? -2.137 17.656 20.875 1 97.31 276 LEU B C 1
ATOM 4711 O O . LEU B 1 276 ? -1.282 18.469 21.234 1 97.31 276 LEU B O 1
ATOM 4715 N N . GLN B 1 277 ? -2.844 16.969 21.766 1 96.69 277 GLN B N 1
ATOM 4716 C CA . GLN B 1 277 ? -2.619 17.156 23.188 1 96.69 277 GLN B CA 1
ATOM 4717 C C . GLN B 1 277 ? -1.203 16.75 23.578 1 96.69 277 GLN B C 1
ATOM 4719 O O . GLN B 1 277 ? -0.517 17.469 24.312 1 96.69 277 GLN B O 1
ATOM 4724 N N . ARG B 1 278 ? -0.789 15.578 23.109 1 97.31 278 ARG B N 1
ATOM 4725 C CA . ARG B 1 278 ? 0.56 15.102 23.391 1 97.31 278 ARG B CA 1
ATOM 4726 C C . ARG B 1 278 ? 1.609 16 22.766 1 97.31 278 ARG B C 1
ATOM 4728 O O . ARG B 1 278 ? 2.68 16.219 23.328 1 97.31 278 ARG B O 1
ATOM 4735 N N . ILE B 1 279 ? 1.332 16.484 21.562 1 98.19 279 ILE B N 1
ATOM 4736 C CA . ILE B 1 279 ? 2.223 17.422 20.875 1 98.19 279 ILE B CA 1
ATOM 4737 C C . ILE B 1 279 ? 2.355 18.703 21.719 1 98.19 279 ILE B C 1
ATOM 4739 O O . ILE B 1 279 ? 3.459 19.219 21.891 1 98.19 279 ILE B O 1
ATOM 4743 N N . SER B 1 280 ? 1.249 19.219 22.234 1 97.31 280 SER B N 1
ATOM 4744 C CA . SER B 1 280 ? 1.244 20.406 23.062 1 97.31 280 SER B CA 1
ATOM 4745 C C . SER B 1 280 ? 2.088 20.203 24.328 1 97.31 280 SER B C 1
ATOM 4747 O O . SER B 1 280 ? 2.797 21.109 24.75 1 97.31 280 SER B O 1
ATOM 4749 N N . GLU B 1 281 ? 1.978 19.062 24.891 1 97.19 281 GLU B N 1
ATOM 4750 C CA . GLU B 1 281 ? 2.781 18.734 26.062 1 97.19 281 GLU B CA 1
ATOM 4751 C C . GLU B 1 281 ? 4.27 18.734 25.734 1 97.19 281 GLU B C 1
ATOM 4753 O O . GLU B 1 281 ? 5.078 19.281 26.5 1 97.19 281 GLU B O 1
ATOM 4758 N N . GLU B 1 282 ? 4.637 18.094 24.625 1 96.81 282 GLU B N 1
ATOM 4759 C CA . GLU B 1 282 ? 6.027 18.109 24.188 1 96.81 282 GLU B CA 1
ATOM 4760 C C . GLU B 1 282 ? 6.504 19.516 23.875 1 96.81 282 GLU B C 1
ATOM 4762 O O . GLU B 1 282 ? 7.648 19.875 24.172 1 96.81 282 GLU B O 1
ATOM 4767 N N . TYR B 1 283 ? 5.641 20.344 23.266 1 97.25 283 TYR B N 1
ATOM 4768 C CA . TYR B 1 283 ? 5.945 21.734 22.984 1 97.25 283 TYR B CA 1
ATOM 4769 C C . TYR B 1 283 ? 6.262 22.5 24.25 1 97.25 283 TYR B C 1
ATOM 4771 O O . TYR B 1 283 ? 7.25 23.234 24.312 1 97.25 283 TYR B O 1
ATOM 4779 N N . GLN B 1 284 ? 5.488 22.375 25.219 1 95.62 284 GLN B N 1
ATOM 4780 C CA . GLN B 1 284 ? 5.637 23.078 26.484 1 95.62 284 GLN B CA 1
ATOM 4781 C C . GLN B 1 284 ? 6.93 22.672 27.188 1 95.62 284 GLN B C 1
ATOM 4783 O O . GLN B 1 284 ? 7.555 23.5 27.859 1 95.62 284 GLN B O 1
ATOM 4788 N N . ARG B 1 285 ? 7.355 21.484 27.031 1 95.12 285 ARG B N 1
ATOM 4789 C CA . ARG B 1 285 ? 8.586 20.984 27.641 1 95.12 285 ARG B CA 1
ATOM 4790 C C . ARG B 1 285 ? 9.805 21.75 27.109 1 95.12 285 ARG B C 1
ATOM 4792 O O . ARG B 1 285 ? 10.797 21.922 27.812 1 95.12 285 ARG B O 1
ATOM 4799 N N . ARG B 1 286 ? 9.68 22.172 25.953 1 93.94 286 ARG B N 1
ATOM 4800 C CA . ARG B 1 286 ? 10.859 22.719 25.281 1 93.94 286 ARG B CA 1
ATOM 4801 C C . ARG B 1 286 ? 10.719 24.219 25.078 1 93.94 286 ARG B C 1
ATOM 4803 O O . ARG B 1 286 ? 11.578 24.859 24.469 1 93.94 286 ARG B O 1
ATOM 4810 N N . ASN B 1 287 ? 9.609 24.734 25.516 1 93.25 287 ASN B N 1
ATOM 4811 C CA . ASN B 1 287 ? 9.367 26.156 25.312 1 93.25 287 ASN B CA 1
ATOM 4812 C C . ASN B 1 287 ? 8.844 26.828 26.594 1 93.25 287 ASN B C 1
ATOM 4814 O O . ASN B 1 287 ? 8.234 26.156 27.438 1 93.25 287 ASN B O 1
ATOM 4818 N N . SER B 1 288 ? 9 28.094 26.703 1 91.88 288 SER B N 1
ATOM 4819 C CA . SER B 1 288 ? 8.68 28.828 27.922 1 91.88 288 SER B CA 1
ATOM 4820 C C . SER B 1 288 ? 7.18 29.094 28.031 1 91.88 288 SER B C 1
ATOM 4822 O O . SER B 1 288 ? 6.672 29.391 29.109 1 91.88 288 SER B O 1
ATOM 4824 N N . ILE B 1 289 ? 6.492 29.094 26.953 1 93.62 289 ILE B N 1
ATOM 4825 C CA . ILE B 1 289 ? 5.055 29.344 26.984 1 93.62 289 ILE B CA 1
ATOM 4826 C C . ILE B 1 289 ? 4.309 28.141 26.406 1 93.62 289 ILE B C 1
ATOM 4828 O O . ILE B 1 289 ? 4.828 27.453 25.531 1 93.62 289 ILE B O 1
ATOM 4832 N N . PRO B 1 290 ? 3.064 27.938 26.891 1 95.5 290 PRO B N 1
ATOM 4833 C CA . PRO B 1 290 ? 2.27 26.844 26.312 1 95.5 290 PRO B CA 1
ATOM 4834 C C . PRO B 1 290 ? 1.869 27.094 24.875 1 95.5 290 PRO B C 1
ATOM 4836 O O . PRO B 1 290 ? 1.849 28.25 24.422 1 95.5 290 PRO B O 1
ATOM 4839 N N . LEU B 1 291 ? 1.559 26.016 24.156 1 96.19 291 LEU B N 1
ATOM 4840 C CA . LEU B 1 291 ? 1.271 26.078 22.719 1 96.19 291 LEU B CA 1
ATOM 4841 C C . LEU B 1 291 ? 0.099 27.016 22.453 1 96.19 291 LEU B C 1
ATOM 4843 O O . LEU B 1 291 ? 0.136 27.797 21.5 1 96.19 291 LEU B O 1
ATOM 4847 N N . ASP B 1 292 ? -1.034 26.922 23.266 1 95.75 292 ASP B N 1
ATOM 4848 C CA . ASP B 1 292 ? -2.213 27.766 23.031 1 95.75 292 ASP B CA 1
ATOM 4849 C C . ASP B 1 292 ? -1.875 29.234 23.172 1 95.75 292 ASP B C 1
ATOM 4851 O O . ASP B 1 292 ? -2.35 30.062 22.391 1 95.75 292 ASP B O 1
ATOM 4855 N N . ARG B 1 293 ? -1.012 29.656 24.078 1 95.44 293 ARG B N 1
ATOM 4856 C CA . ARG B 1 293 ? -0.578 31.047 24.25 1 95.44 293 ARG B CA 1
ATOM 4857 C C . ARG B 1 293 ? 0.322 31.484 23.094 1 95.44 293 ARG B C 1
ATOM 4859 O O . ARG B 1 293 ? 0.251 32.625 22.656 1 95.44 293 ARG B O 1
ATOM 4866 N N . ALA B 1 294 ? 1.203 30.562 22.719 1 95.38 294 ALA B N 1
ATOM 4867 C CA . ALA B 1 294 ? 2.061 30.859 21.578 1 95.38 294 ALA B CA 1
ATOM 4868 C C . ALA B 1 294 ? 1.23 31.141 20.328 1 95.38 294 ALA B C 1
ATOM 4870 O O . ALA B 1 294 ? 1.508 32.094 19.594 1 95.38 294 ALA B O 1
ATOM 4871 N N . ILE B 1 295 ? 0.183 30.344 20.078 1 96.75 295 ILE B N 1
ATOM 4872 C CA . ILE B 1 295 ? -0.712 30.547 18.938 1 96.75 295 ILE B CA 1
ATOM 4873 C C . ILE B 1 295 ? -1.431 31.875 19.078 1 96.75 295 ILE B C 1
ATOM 4875 O O . ILE B 1 295 ? -1.491 32.656 18.125 1 96.75 295 ILE B O 1
ATOM 4879 N N . ALA B 1 296 ? -1.936 32.156 20.25 1 95.75 296 ALA B N 1
ATOM 4880 C CA . ALA B 1 296 ? -2.678 33.406 20.516 1 95.75 296 ALA B CA 1
ATOM 4881 C C . ALA B 1 296 ? -1.806 34.625 20.266 1 95.75 296 ALA B C 1
ATOM 4883 O O . ALA B 1 296 ? -2.285 35.656 19.75 1 95.75 296 ALA B O 1
ATOM 4884 N N . ASN B 1 297 ? -0.551 34.594 20.625 1 94.31 297 ASN B N 1
ATOM 4885 C CA . ASN B 1 297 ? 0.374 35.688 20.5 1 94.31 297 ASN B CA 1
ATOM 4886 C C . ASN B 1 297 ? 0.753 35.969 19.047 1 94.31 297 ASN B C 1
ATOM 4888 O O . ASN B 1 297 ? 1.037 37.094 18.656 1 94.31 297 ASN B O 1
ATOM 4892 N N . ASP B 1 298 ? 0.733 34.844 18.203 1 94.94 298 ASP B N 1
ATOM 4893 C CA . ASP B 1 298 ? 1.33 34.969 16.875 1 94.94 298 ASP B CA 1
ATOM 4894 C C . ASP B 1 298 ? 0.257 34.969 15.789 1 94.94 298 ASP B C 1
ATOM 4896 O O . ASP B 1 298 ? 0.573 34.938 14.602 1 94.94 298 ASP B O 1
ATOM 4900 N N . THR B 1 299 ? -0.965 34.812 16.156 1 95.25 299 THR B N 1
ATOM 4901 C CA . THR B 1 299 ? -2.074 34.844 15.203 1 95.25 299 THR B CA 1
ATOM 4902 C C . THR B 1 299 ? -3.148 35.844 15.656 1 95.25 299 THR B C 1
ATOM 4904 O O . THR B 1 299 ? -3.082 36.375 16.766 1 95.25 299 THR B O 1
ATOM 4907 N N . SER B 1 300 ? -4.133 36.156 14.773 1 95.25 300 SER B N 1
ATOM 4908 C CA . SER B 1 300 ? -5.145 37.125 15.102 1 95.25 300 SER B CA 1
ATOM 4909 C C . SER B 1 300 ? -6.477 36.812 14.43 1 95.25 300 SER B C 1
ATOM 4911 O O . SER B 1 300 ? -6.551 35.938 13.586 1 95.25 300 SER B O 1
ATOM 4913 N N . GLY B 1 301 ? -7.566 37.438 14.93 1 96.5 301 GLY B N 1
ATOM 4914 C CA . GLY B 1 301 ? -8.875 37.375 14.305 1 96.5 301 GLY B CA 1
ATOM 4915 C C . GLY B 1 301 ? -9.508 36 14.344 1 96.5 301 GLY B C 1
ATOM 4916 O O . GLY B 1 301 ? -9.359 35.281 15.336 1 96.5 301 GLY B O 1
ATOM 4917 N N . ASP B 1 302 ? -10.289 35.688 13.336 1 97.06 302 ASP B N 1
ATOM 4918 C CA . ASP B 1 302 ? -11.023 34.438 13.258 1 97.06 302 ASP B CA 1
ATOM 4919 C C . ASP B 1 302 ? -10.062 33.25 13.109 1 97.06 302 ASP B C 1
ATOM 4921 O O . ASP B 1 302 ? -10.344 32.156 13.602 1 97.06 302 ASP B O 1
ATOM 4925 N N . TYR B 1 303 ? -8.938 33.531 12.438 1 97.94 303 TYR B N 1
ATOM 4926 C CA . TYR B 1 303 ? -7.91 32.5 12.305 1 97.94 303 TYR B CA 1
ATOM 4927 C C . TYR B 1 303 ? -7.418 32.062 13.68 1 97.94 303 TYR B C 1
ATOM 4929 O O . TYR B 1 303 ? -7.387 30.859 13.961 1 97.94 303 TYR B O 1
ATOM 4937 N N . LYS B 1 304 ? -7.086 33 14.531 1 97.5 304 LYS B N 1
ATOM 4938 C CA . LYS B 1 304 ? -6.684 32.719 15.906 1 97.5 304 LYS B CA 1
ATOM 4939 C C . LYS B 1 304 ? -7.77 31.953 16.656 1 97.5 304 LYS B C 1
ATOM 4941 O O . LYS B 1 304 ? -7.496 30.922 17.266 1 97.5 304 LYS B O 1
ATOM 4946 N N . SER B 1 305 ? -9 32.406 16.578 1 97.88 305 SER B N 1
ATOM 4947 C CA . SER B 1 305 ? -10.109 31.812 17.297 1 97.88 305 SER B CA 1
ATOM 4948 C C . SER B 1 305 ? -10.328 30.359 16.875 1 97.88 305 SER B C 1
ATOM 4950 O O . SER B 1 305 ? -10.602 29.5 17.703 1 97.88 305 SER B O 1
ATOM 4952 N N . PHE B 1 306 ? -10.203 30.141 15.562 1 98.12 306 PHE B N 1
ATOM 4953 C CA . PHE B 1 306 ? -10.422 28.797 15.016 1 98.12 306 PHE B CA 1
ATOM 4954 C C . PHE B 1 306 ? -9.344 27.844 15.5 1 98.12 306 PHE B C 1
ATOM 4956 O O . PHE B 1 306 ? -9.648 26.734 15.953 1 98.12 306 PHE B O 1
ATOM 4963 N N . LEU B 1 307 ? -8.07 28.234 15.414 1 98.31 307 LEU B N 1
ATOM 4964 C CA . LEU B 1 307 ? -6.965 27.375 15.828 1 98.31 307 LEU B CA 1
ATOM 4965 C C . LEU B 1 307 ? -7.031 27.078 17.312 1 98.31 307 LEU B C 1
ATOM 4967 O O . LEU B 1 307 ? -6.777 25.953 17.75 1 98.31 307 LEU B O 1
ATOM 4971 N N . LEU B 1 308 ? -7.355 28.078 18.078 1 98 308 LEU B N 1
ATOM 4972 C CA . LEU B 1 308 ? -7.445 27.891 19.531 1 98 308 LEU B CA 1
ATOM 4973 C C . LEU B 1 308 ? -8.594 26.938 19.875 1 98 308 LEU B C 1
ATOM 4975 O O . LEU B 1 308 ? -8.469 26.125 20.797 1 98 308 LEU B O 1
ATOM 4979 N N . ALA B 1 309 ? -9.695 27.062 19.141 1 97.44 309 ALA B N 1
ATOM 4980 C CA . ALA B 1 309 ? -10.805 26.141 19.344 1 97.44 309 ALA B CA 1
ATOM 4981 C C . ALA B 1 309 ? -10.375 24.703 19.078 1 97.44 309 ALA B C 1
ATOM 4983 O O . ALA B 1 309 ? -10.688 23.797 19.844 1 97.44 309 ALA B O 1
ATOM 4984 N N . LEU B 1 310 ? -9.641 24.453 17.984 1 97.81 310 LEU B N 1
ATOM 4985 C CA . LEU B 1 310 ? -9.164 23.125 17.625 1 97.81 310 LEU B CA 1
ATOM 4986 C C . LEU B 1 310 ? -8.172 22.609 18.672 1 97.81 310 LEU B C 1
ATOM 4988 O O . LEU B 1 310 ? -8.086 21.406 18.906 1 97.81 310 LEU B O 1
ATOM 4992 N N . ALA B 1 311 ? -7.441 23.562 19.266 1 96.69 311 ALA B N 1
ATOM 4993 C CA . ALA B 1 311 ? -6.457 23.188 20.281 1 96.69 311 ALA B CA 1
ATOM 4994 C C . ALA B 1 311 ? -7.117 23 21.641 1 96.69 311 ALA B C 1
ATOM 4996 O O . ALA B 1 311 ? -6.441 22.734 22.641 1 96.69 311 ALA B O 1
ATOM 4997 N N . GLY B 1 312 ? -8.422 23.172 21.703 1 93.25 312 GLY B N 1
ATOM 4998 C CA . GLY B 1 312 ? -9.172 22.875 22.906 1 93.25 312 GLY B CA 1
ATOM 4999 C C . GLY B 1 312 ? -9.297 24.078 23.844 1 93.25 312 GLY B C 1
ATOM 5000 O O . GLY B 1 312 ? -9.539 23.906 25.031 1 93.25 312 GLY B O 1
ATOM 5001 N N . HIS B 1 313 ? -9 25.25 23.328 1 87.38 313 HIS B N 1
ATOM 5002 C CA . HIS B 1 313 ? -9.047 26.453 24.156 1 87.38 313 HIS B CA 1
ATOM 5003 C C . HIS B 1 313 ? -10.023 27.469 23.594 1 87.38 313 HIS B C 1
ATOM 5005 O O . HIS B 1 313 ? -9.648 28.312 22.766 1 87.38 313 HIS B O 1
ATOM 5011 N N . ASP B 1 314 ? -11.32 27.297 23.953 1 71.19 314 ASP B N 1
ATOM 5012 C CA . ASP B 1 314 ? -12.359 28.219 23.484 1 71.19 314 ASP B CA 1
ATOM 5013 C C . ASP B 1 314 ? -12.18 29.609 24.109 1 71.19 314 ASP B C 1
ATOM 5015 O O . ASP B 1 314 ? -11.703 29.734 25.25 1 71.19 314 ASP B O 1
ATOM 5019 N N . ASP B 1 315 ? -12.195 30.656 23.25 1 58.16 315 ASP B N 1
ATOM 5020 C CA . ASP B 1 315 ? -12.273 32 23.828 1 58.16 315 ASP B CA 1
ATOM 5021 C C . ASP B 1 315 ? -13.484 32.125 24.75 1 58.16 315 ASP B C 1
ATOM 5023 O O . ASP B 1 315 ? -14.5 31.453 24.547 1 58.16 315 ASP B O 1
#

Sequence (630 aa):
MATLKVPPQLPSPMEDSEQLRKAFQGWGTNEGLIISILAHRNGAQRNLIREAYAATYGDDLLKDLDKELSSDFERAVLLWTLDPAERDAFLANEATKKLTSNNWVILEIASTRSSLDLFKAKQAYQARFKKSLEEDVAYHTSGDVRKLLVPLVSTFRYEGDEVNMTLAKSEAKLLHGKIAEKAYNDEDLIRILATRSKAQLGATLNHYNNEFGNAINKDLKTDPKDEYLKLLRAAIKCLTYPEKYFAKLLRLALNKMGTDERALTRVVTTRAEFNLQRISEEYQRRNSIPLDRAIANDTSGDYKSFLLALAGHDDMATLKVPPQLPSPMEDSEQLRKAFQGWGTNEGLIISILAHRNGAQRNLIREAYAATYGDDLLKDLDKELSSDFERAVLLWTLDPAERDAFLANEATKKLTSNNWVILEIASTRSSLDLFKAKQAYQARFKKSLEEDVAYHTSGDVRKLLVPLVSTFRYEGDEVNMTLAKSEAKLLHGKIAEKAYNDEDLIRILATRSKAQLGATLNHYNNEFGNAINKDLKTDPKDEYLKLLRAAIKCLTYPEKYFAKLLRLALNKMGTDERALTRVVTTRAEFNLQRISEEYQRRNSIPLDRAIANDTSGDYKSFLLALAGHDD

Organism: Cajanus cajan (NCBI:txid3821)